Protein AF-0000000067836093 (afdb_homodimer)

Secondary structure (DSSP, 8-state):
-HHHHHHHHHHHHHHHHHHHHHHHHHHHT-S---TTSPPPHHHHHHHHHHHHHHHHHHTTT--PPTTTT-HHHHHHHHHHHHHHTHHHH-BTTBPPPHHHHT-SSPPPPHHHHHHHS-HHHHHHHHHH-BTTTTB---GGG-HHHHHHHHHHHHHGGG--HHHHHHHHHHHHHHHHHHHTTSS-----------------------------/-HHHHHHHHHHHHHHHHHHHHHHHHHHHT-S---TTSPPPHHHHHHHHHHHHHHHHHHTTT--PPTTTT-HHHHHHHHHHHHHHTHHHH-BTTBPPPHHHHT-SSPPPPHHHHHHHS-HHHHHHHHHH-BTTTTB---GGG-HHHHHHHHHHHHHGGG--HHHHHHHHHHHHHHHHHHHTTSS-----------------------------

Organism: Methylorubrum extorquens (strain ATCC 14718 / DSM 1338 / JCM 2805 / NCIMB 9133 / AM1) (NCBI:txid272630)

Nearest PDB structures (foldseek):
  6lod-assembly1_E  TM=8.238E-01  e=4.255E-03  Roseiflexus castenholzii DSM 13941
  6loe-assembly1_E  TM=8.084E-01  e=1.005E-02  Roseiflexus castenholzii DSM 13941
  7o9u-assembly1_A  TM=5.663E-01  e=2.372E-02  Thioalkalivibrio paradoxus ARh 1
  5mxz-assembly1_A  TM=6.976E-01  e=1.253E-01  Candidatus Kuenenia stuttgartensis
  7e1x-assembly1_O  TM=5.885E-01  e=1.011E-01  Mycobacterium tuberculosis H37Rv

Foldseek 3Di:
DVVVVVVVVVVVVVVVVVVVVVVVCVVVVVDDPAQVDDDDPVVVVVVVVVQLVVLCVVLPPQDQDPCLLPPVLQLQLLVVCVVQPCCQQNAAVGDHHPVLVRGVVRHYNLLVVLVSDDLSSQLSCQQPPDPPRPGDHPVVVDSSSSSNNSSNSNCRNVDHSVNSVVSPVVSVVVVVVVVVPPPDPPPPVPPPDDPDPDDPDDDDDDDDDDDD/DVVVVVVVVVVVVVVVVVVVVVVVCVVVVVDDPAQVDDDDPVVVVVVVVVQLVVLCVVLPPQDQDPCLLPPVLQLQLLVVCVVQPCCQQNAAVGDHHPVLVRGVVRHYNLLVVLVSDDLSSQLSCQQPPDPPRPGDHPVVVDSSSSSNNSSNSNCRNVDHSVNSVVSPVVSVVVVVVVVVVPPPPPPPVPDPDDPDPDDDDDDDDDDDDDDD

Radius of gyration: 34.25 Å; Cα contacts (8 Å, |Δi|>4): 504; chains: 2; bounding box: 60×106×167 Å

InterPro domains:
  IPR009056 Cytochrome c-like domain [PF13442] (80-151)
  IPR036909 Cytochrome c-like domain superfamily [G3DSA:1.10.760.10] (48-162)
  IPR036909 Cytochrome c-like domain superfamily [SSF46626] (16-172)

pLDDT: mean 82.72, std 25.85, range [17.44, 98.81]

Solvent-accessible surface area (backbone atoms only — not comparable to full-atom values): 23303 Å² total; per-residue (Å²): 110,66,64,60,50,50,47,49,49,45,52,52,50,52,50,53,50,50,51,52,50,49,51,49,41,33,68,60,15,68,61,74,51,32,21,76,52,76,71,54,69,69,56,48,51,51,54,50,48,29,48,52,28,11,45,53,51,72,20,59,88,48,64,79,58,89,70,39,66,37,71,83,40,40,30,58,21,42,41,49,37,60,75,73,40,22,56,45,37,21,53,74,91,37,74,49,36,71,58,28,71,20,21,19,54,52,59,58,56,51,60,61,45,48,77,73,42,53,67,22,37,46,35,43,40,44,40,27,12,30,43,38,39,45,41,31,22,46,52,89,67,36,68,70,51,45,40,12,34,39,38,46,49,67,42,47,70,77,47,48,48,66,60,50,50,53,36,36,52,50,19,53,57,57,55,56,53,62,69,63,65,60,65,79,70,71,79,73,76,73,80,79,74,81,76,78,82,82,78,81,76,86,82,80,80,90,78,89,80,80,84,133,109,67,65,60,50,49,48,50,50,47,52,52,50,51,50,51,50,49,51,52,51,50,50,48,42,33,68,60,15,68,59,74,50,30,22,76,53,76,70,54,69,70,54,47,51,50,53,51,49,29,48,53,28,11,43,52,53,74,20,59,88,48,65,79,58,90,69,38,67,36,74,84,42,39,29,60,21,40,40,50,38,61,76,72,41,22,55,46,35,22,52,74,90,38,74,48,37,71,55,27,70,19,20,20,55,53,59,56,55,52,60,60,44,50,77,75,41,54,68,21,36,47,36,41,39,44,39,28,11,30,44,39,40,43,40,32,22,44,51,88,66,37,68,70,51,44,41,14,34,40,40,44,47,67,42,47,71,78,48,48,46,66,59,51,50,53,36,36,51,51,19,52,56,56,54,56,54,60,66,62,64,59,68,79,68,73,81,73,77,75,82,80,75,80,80,82,83,73,87,73,85,79,83,88,77,88,84,86,81,81,80,131

Sequence (424 aa):
MRTAKIVLITLLSTGILAALAAAAVIYAGVFNVAATEPHWGLTSWVLETARVRSIRAHAAGLVPPSGYDDQAKLVPAVGHFAEHCATCHGGPGTKRSVLAEGMYPEPPDLKAATGRYSPGELFWILKNGIKMSGMPSMASDGDEMLWATVALLRKLPNMSEDDYNDLWMQAQAAGDHVGMNHSTAGTDGAKQADQPSAASRPDGGARHKHSHMRTAKIVLITLLSTGILAALAAAAVIYAGVFNVAATEPHWGLTSWVLETARVRSIRAHAAGLVPPSGYDDQAKLVPAVGHFAEHCATCHGGPGTKRSVLAEGMYPEPPDLKAATGRYSPGELFWILKNGIKMSGMPSMASDGDEMLWATVALLRKLPNMSEDDYNDLWMQAQAAGDHVGMNHSTAGTDGAKQADQPSAASRPDGGARHKHSH

Structure (mmCIF, N/CA/C/O backbone):
data_AF-0000000067836093-model_v1
#
loop_
_entity.id
_entity.type
_entity.pdbx_description
1 polymer 'Cytochrome c domain-containing protein'
#
loop_
_atom_site.group_PDB
_atom_site.id
_atom_site.type_symbol
_atom_site.label_atom_id
_atom_site.label_alt_id
_atom_site.label_comp_id
_atom_site.label_asym_id
_atom_site.label_entity_id
_atom_site.label_seq_id
_atom_site.pdbx_PDB_ins_code
_atom_site.Cartn_x
_atom_site.Cartn_y
_atom_site.Cartn_z
_atom_site.occupancy
_atom_site.B_iso_or_equiv
_atom_site.auth_seq_id
_atom_site.auth_comp_id
_atom_site.auth_asym_id
_atom_site.auth_atom_id
_atom_site.pdbx_PDB_model_num
ATOM 1 N N . MET A 1 1 ? -1.783 -50.094 -13.742 1 87.94 1 MET A N 1
ATOM 2 C CA . MET A 1 1 ? -0.6 -49.969 -12.891 1 87.94 1 MET A CA 1
ATOM 3 C C . MET A 1 1 ? 0.438 -49.062 -13.531 1 87.94 1 MET A C 1
ATOM 5 O O . MET A 1 1 ? 0.847 -48.062 -12.938 1 87.94 1 MET A O 1
ATOM 9 N N . ARG A 1 2 ? 0.689 -49.25 -14.82 1 92.25 2 ARG A N 1
ATOM 10 C CA . ARG A 1 2 ? 1.694 -48.438 -15.508 1 92.25 2 ARG A CA 1
ATOM 11 C C . ARG A 1 2 ? 1.216 -47 -15.703 1 92.25 2 ARG A C 1
ATOM 13 O O . ARG A 1 2 ? 1.975 -46.062 -15.484 1 92.25 2 ARG A O 1
ATOM 20 N N . THR A 1 3 ? -0.029 -46.938 -16.078 1 93.25 3 THR A N 1
ATOM 21 C CA . THR A 1 3 ? -0.596 -45.625 -16.297 1 93.25 3 THR A CA 1
ATOM 22 C C . THR A 1 3 ? -0.575 -44.812 -15.008 1 93.25 3 THR A C 1
ATOM 24 O O . THR A 1 3 ? -0.168 -43.656 -15.008 1 93.25 3 THR A O 1
ATOM 27 N N . ALA A 1 4 ? -0.973 -45.344 -13.891 1 95.5 4 ALA A N 1
ATOM 28 C CA . ALA A 1 4 ? -1.001 -44.656 -12.594 1 95.5 4 ALA A CA 1
ATOM 29 C C . ALA A 1 4 ? 0.397 -44.188 -12.188 1 95.5 4 ALA A C 1
ATOM 31 O O . ALA A 1 4 ? 0.564 -43.094 -11.641 1 95.5 4 ALA A O 1
ATOM 32 N N . LYS A 1 5 ? 1.336 -45.031 -12.422 1 96.31 5 LYS A N 1
ATOM 33 C CA . LYS A 1 5 ? 2.713 -44.688 -12.094 1 96.31 5 LYS A CA 1
ATOM 34 C C . LYS A 1 5 ? 3.197 -43.531 -12.938 1 96.31 5 LYS A C 1
ATOM 36 O O . LYS A 1 5 ? 3.877 -42.625 -12.43 1 96.31 5 LYS A O 1
ATOM 41 N N . ILE A 1 6 ? 2.875 -43.594 -14.219 1 95.81 6 ILE A N 1
ATOM 42 C CA . ILE A 1 6 ? 3.283 -42.5 -15.117 1 95.81 6 ILE A CA 1
ATOM 43 C C . ILE A 1 6 ? 2.621 -41.219 -14.688 1 95.81 6 ILE A C 1
ATOM 45 O O . ILE A 1 6 ? 3.266 -40.156 -14.664 1 95.81 6 ILE A O 1
ATOM 49 N N . VAL A 1 7 ? 1.357 -41.25 -14.391 1 95.88 7 VAL A N 1
ATOM 50 C CA . VAL A 1 7 ? 0.616 -40.094 -13.93 1 95.88 7 VAL A CA 1
ATOM 51 C C . VAL A 1 7 ? 1.256 -39.531 -12.656 1 95.88 7 VAL A C 1
ATOM 53 O O . VAL A 1 7 ? 1.524 -38.344 -12.555 1 95.88 7 VAL A O 1
ATOM 56 N N . LEU A 1 8 ? 1.541 -40.375 -11.742 1 96.56 8 LEU A N 1
ATOM 57 C CA . LEU A 1 8 ? 2.107 -39.969 -10.469 1 96.56 8 LEU A CA 1
ATOM 58 C C . LEU A 1 8 ? 3.492 -39.344 -10.656 1 96.56 8 LEU A C 1
ATOM 60 O O . LEU A 1 8 ? 3.803 -38.312 -10.078 1 96.56 8 LEU A O 1
ATOM 64 N N . ILE A 1 9 ? 4.273 -39.969 -11.453 1 95.94 9 ILE A N 1
ATOM 65 C CA . ILE A 1 9 ? 5.625 -39.5 -11.703 1 95.94 9 ILE A CA 1
ATOM 66 C C . ILE A 1 9 ? 5.555 -38.156 -12.445 1 95.94 9 ILE A C 1
ATOM 68 O O . ILE A 1 9 ? 6.336 -37.25 -12.164 1 95.94 9 ILE A O 1
ATOM 72 N N . THR A 1 10 ? 4.691 -38.031 -13.367 1 95.56 10 THR A N 1
ATOM 73 C CA . THR A 1 10 ? 4.527 -36.781 -14.109 1 95.56 10 THR A CA 1
ATOM 74 C C . THR A 1 10 ? 4.109 -35.656 -13.172 1 95.56 10 THR A C 1
ATOM 76 O O . THR A 1 10 ? 4.66 -34.562 -13.234 1 95.56 10 THR A O 1
ATOM 79 N N . LEU A 1 11 ? 3.168 -35.906 -12.289 1 96.19 11 LEU A N 1
ATOM 80 C CA . LEU A 1 11 ? 2.705 -34.906 -11.336 1 96.19 11 LEU A CA 1
ATOM 81 C C . LEU A 1 11 ? 3.822 -34.5 -10.375 1 96.19 11 LEU A C 1
ATOM 83 O O . LEU A 1 11 ? 4.051 -33.312 -10.141 1 96.19 11 LEU A O 1
ATOM 87 N N . LEU A 1 12 ? 4.555 -35.469 -9.875 1 96.69 12 LEU A N 1
ATOM 88 C CA . LEU A 1 12 ? 5.633 -35.188 -8.93 1 96.69 12 LEU A CA 1
ATOM 89 C C . LEU A 1 12 ? 6.77 -34.438 -9.609 1 96.69 12 LEU A C 1
ATOM 91 O O . LEU A 1 12 ? 7.289 -33.469 -9.055 1 96.69 12 LEU A O 1
ATOM 95 N N . SER A 1 13 ? 7.117 -34.844 -10.844 1 96.38 13 SER A N 1
ATOM 96 C CA . SER A 1 13 ? 8.203 -34.188 -11.562 1 96.38 13 SER A CA 1
ATOM 97 C C . SER A 1 13 ? 7.82 -32.781 -11.953 1 96.38 13 SER A C 1
ATOM 99 O O . SER A 1 13 ? 8.641 -31.859 -11.852 1 96.38 13 SER A O 1
ATOM 101 N N . THR A 1 14 ? 6.672 -32.594 -12.414 1 94.81 14 THR A N 1
ATOM 102 C CA . THR A 1 14 ? 6.215 -31.25 -12.781 1 94.81 14 THR A CA 1
ATOM 103 C C . THR A 1 14 ? 6.148 -30.344 -11.555 1 94.81 14 THR A C 1
ATOM 105 O O . THR A 1 14 ? 6.527 -29.172 -11.617 1 94.81 14 THR A O 1
ATOM 108 N N . GLY A 1 15 ? 5.695 -30.922 -10.461 1 95.38 15 GLY A N 1
ATOM 109 C CA . GLY A 1 15 ? 5.668 -30.156 -9.227 1 95.38 15 GLY A CA 1
ATOM 110 C C . GLY A 1 15 ? 7.043 -29.719 -8.766 1 95.38 15 GLY A C 1
ATOM 111 O O . GLY A 1 15 ? 7.238 -28.562 -8.398 1 95.38 15 GLY A O 1
ATOM 112 N N . ILE A 1 16 ? 7.969 -30.578 -8.82 1 96.69 16 ILE A N 1
ATOM 113 C CA . ILE A 1 16 ? 9.336 -30.297 -8.398 1 96.69 16 ILE A CA 1
ATOM 114 C C . ILE A 1 16 ? 9.969 -29.281 -9.344 1 96.69 16 ILE A C 1
ATOM 116 O O . ILE A 1 16 ? 10.617 -28.328 -8.898 1 96.69 16 ILE A O 1
ATOM 120 N N . LEU A 1 17 ? 9.773 -29.438 -10.633 1 96.06 17 LEU A N 1
ATOM 121 C CA . LEU A 1 17 ? 10.32 -28.516 -11.617 1 96.06 17 LEU A CA 1
ATOM 122 C C . LEU A 1 17 ? 9.727 -27.125 -11.445 1 96.06 17 LEU A C 1
ATOM 124 O O . LEU A 1 17 ? 10.445 -26.125 -11.555 1 96.06 17 LEU A O 1
ATOM 128 N N . ALA A 1 18 ? 8.492 -27.109 -11.188 1 94.38 18 ALA A N 1
ATOM 129 C CA . ALA A 1 18 ? 7.832 -25.812 -10.961 1 94.38 18 ALA A CA 1
ATOM 130 C C . ALA A 1 18 ? 8.383 -25.125 -9.719 1 94.38 18 ALA A C 1
ATOM 132 O O . ALA A 1 18 ? 8.625 -23.922 -9.727 1 94.38 18 ALA A O 1
ATOM 133 N N . ALA A 1 19 ? 8.57 -25.828 -8.703 1 95.69 19 ALA A N 1
ATOM 134 C CA . ALA A 1 19 ? 9.102 -25.281 -7.461 1 95.69 19 ALA A CA 1
ATOM 135 C C . ALA A 1 19 ? 10.523 -24.75 -7.66 1 95.69 19 ALA A C 1
ATOM 137 O O . ALA A 1 19 ? 10.859 -23.672 -7.184 1 95.69 19 ALA A O 1
ATOM 138 N N . LEU A 1 20 ? 11.289 -25.484 -8.344 1 96.88 20 LEU A N 1
ATOM 139 C CA . LEU A 1 20 ? 12.656 -25.078 -8.625 1 96.88 20 LEU A CA 1
ATOM 140 C C . LEU A 1 20 ? 12.688 -23.844 -9.516 1 96.88 20 LEU A C 1
ATOM 142 O O . LEU A 1 20 ? 13.5 -22.938 -9.297 1 96.88 20 LEU A O 1
ATOM 146 N N . ALA A 1 21 ? 11.891 -23.859 -10.477 1 95.81 21 ALA A N 1
ATOM 147 C CA . ALA A 1 21 ? 11.805 -22.703 -11.367 1 95.81 21 ALA A CA 1
ATOM 148 C C . ALA A 1 21 ? 11.367 -21.453 -10.602 1 95.81 21 ALA A C 1
ATOM 150 O O . ALA A 1 21 ? 11.938 -20.375 -10.773 1 95.81 21 ALA A O 1
ATOM 151 N N . ALA A 1 22 ? 10.406 -21.609 -9.742 1 94.75 22 ALA A N 1
ATOM 152 C CA . ALA A 1 22 ? 9.938 -20.5 -8.922 1 94.75 22 ALA A CA 1
ATOM 153 C C . ALA A 1 22 ? 11.055 -19.984 -8.016 1 94.75 22 ALA A C 1
ATOM 155 O O . ALA A 1 22 ? 11.266 -18.766 -7.914 1 94.75 22 ALA A O 1
ATOM 156 N N . ALA A 1 23 ? 11.688 -20.828 -7.43 1 95.81 23 ALA A N 1
ATOM 157 C CA . ALA A 1 23 ? 12.805 -20.453 -6.559 1 95.81 23 ALA A CA 1
ATOM 158 C C . ALA A 1 23 ? 13.883 -19.703 -7.34 1 95.81 23 ALA A C 1
ATOM 160 O O . ALA A 1 23 ? 14.422 -18.703 -6.859 1 95.81 23 ALA A O 1
ATOM 161 N N . ALA A 1 24 ? 14.102 -20.156 -8.539 1 96 24 ALA A N 1
ATOM 162 C CA . ALA A 1 24 ? 15.109 -19.531 -9.375 1 96 24 ALA A CA 1
ATOM 163 C C . ALA A 1 24 ? 14.688 -18.109 -9.766 1 96 24 ALA A C 1
ATOM 165 O O . ALA A 1 24 ? 15.5 -17.188 -9.711 1 96 24 ALA A O 1
ATOM 166 N N . VAL A 1 25 ? 13.5 -17.953 -10.086 1 94.19 25 VAL A N 1
ATOM 167 C CA . VAL A 1 25 ? 12.977 -16.656 -10.477 1 94.19 25 VAL A CA 1
ATOM 168 C C . VAL A 1 25 ? 13.023 -15.695 -9.289 1 94.19 25 VAL A C 1
ATOM 170 O O . VAL A 1 25 ? 13.438 -14.547 -9.43 1 94.19 25 VAL A O 1
ATOM 173 N N . ILE A 1 26 ? 12.656 -16.172 -8.117 1 93.81 26 ILE A N 1
ATOM 174 C CA . ILE A 1 26 ? 12.641 -15.375 -6.895 1 93.81 26 ILE A CA 1
ATOM 175 C C . ILE A 1 26 ? 14.062 -14.984 -6.516 1 93.81 26 ILE A C 1
ATOM 177 O O . ILE A 1 26 ? 14.352 -13.797 -6.305 1 93.81 26 ILE A O 1
ATOM 181 N N . TYR A 1 27 ? 14.977 -15.875 -6.574 1 94.31 27 TYR A N 1
ATOM 182 C CA . TYR A 1 27 ? 16.328 -15.617 -6.109 1 94.31 27 TYR A CA 1
ATOM 183 C C . TYR A 1 27 ? 17.109 -14.789 -7.125 1 94.31 27 TYR A C 1
ATOM 185 O O . TYR A 1 27 ? 17.984 -14.008 -6.758 1 94.31 27 TYR A O 1
ATOM 193 N N . ALA A 1 28 ? 16.703 -14.922 -8.375 1 94.31 28 ALA A N 1
ATOM 194 C CA . ALA A 1 28 ? 17.375 -14.141 -9.406 1 94.31 28 ALA A CA 1
ATOM 195 C C . ALA A 1 28 ? 16.828 -12.719 -9.453 1 94.31 28 ALA A C 1
ATOM 197 O O . ALA A 1 28 ? 17.406 -11.836 -10.086 1 94.31 28 ALA A O 1
ATOM 198 N N . GLY A 1 29 ? 15.711 -12.43 -8.758 1 92.94 29 GLY A N 1
ATOM 199 C CA . GLY A 1 29 ? 15.117 -11.102 -8.719 1 92.94 29 GLY A CA 1
ATOM 200 C C . GLY A 1 29 ? 14.539 -10.672 -10.047 1 92.94 29 GLY A C 1
ATOM 201 O O . GLY A 1 29 ? 14.594 -9.492 -10.398 1 92.94 29 GLY A O 1
ATOM 202 N N . VAL A 1 30 ? 13.969 -11.625 -10.781 1 91.06 30 VAL A N 1
ATOM 203 C CA . VAL A 1 30 ? 13.508 -11.375 -12.141 1 91.06 30 VAL A CA 1
ATOM 204 C C . VAL A 1 30 ? 12.25 -10.508 -12.109 1 91.06 30 VAL A C 1
ATOM 206 O O . VAL A 1 30 ? 12.094 -9.602 -12.938 1 91.06 30 VAL A O 1
ATOM 209 N N . PHE A 1 31 ? 11.461 -10.742 -11.117 1 92.25 31 PHE A N 1
ATOM 210 C CA . PHE A 1 31 ? 10.227 -9.969 -11.016 1 92.25 31 PHE A CA 1
ATOM 211 C C . PHE A 1 31 ? 10.508 -8.562 -10.516 1 92.25 31 PHE A C 1
ATOM 213 O O . PHE A 1 31 ? 11.109 -8.383 -9.453 1 92.25 31 PHE A O 1
ATOM 220 N N . ASN A 1 32 ? 10.07 -7.547 -11.273 1 96.5 32 ASN A N 1
ATOM 221 C CA . ASN A 1 32 ? 10.273 -6.156 -10.883 1 96.5 32 ASN A CA 1
ATOM 222 C C . ASN A 1 32 ? 9.188 -5.68 -9.922 1 96.5 32 ASN A C 1
ATOM 224 O O . ASN A 1 32 ? 8.031 -5.543 -10.312 1 96.5 32 ASN A O 1
ATOM 228 N N . VAL A 1 33 ? 9.609 -5.324 -8.742 1 97.25 33 VAL A N 1
ATOM 229 C CA . VAL A 1 33 ? 8.648 -4.992 -7.695 1 97.25 33 VAL A CA 1
ATOM 230 C C . VAL A 1 33 ? 8.438 -3.48 -7.645 1 97.25 33 VAL A C 1
ATOM 232 O O . VAL A 1 33 ? 7.809 -2.965 -6.723 1 97.25 33 VAL A O 1
ATOM 235 N N . ALA A 1 34 ? 8.852 -2.754 -8.617 1 98.5 34 ALA A N 1
ATOM 236 C CA . ALA A 1 34 ? 8.734 -1.298 -8.648 1 98.5 34 ALA A CA 1
ATOM 237 C C . ALA A 1 34 ? 7.27 -0.87 -8.758 1 98.5 34 ALA A C 1
ATOM 239 O O . ALA A 1 34 ? 6.52 -1.419 -9.57 1 98.5 34 ALA A O 1
ATOM 240 N N . ALA A 1 35 ? 6.926 0.117 -7.973 1 98.31 35 ALA A N 1
ATOM 241 C CA . ALA A 1 35 ? 5.594 0.704 -8.094 1 98.31 35 ALA A CA 1
ATOM 242 C C . ALA A 1 35 ? 5.422 1.387 -9.453 1 98.31 35 ALA A C 1
ATOM 244 O O . ALA A 1 35 ? 4.297 1.593 -9.906 1 98.31 35 ALA A O 1
ATOM 245 N N . THR A 1 36 ? 6.477 1.71 -10.117 1 97.38 36 THR A N 1
ATOM 246 C CA . THR A 1 36 ? 6.449 2.428 -11.391 1 97.38 36 THR A CA 1
ATOM 247 C C . THR A 1 36 ? 6.227 1.464 -12.547 1 97.38 36 THR A C 1
ATOM 249 O O . THR A 1 36 ? 6.059 1.891 -13.695 1 97.38 36 THR A O 1
ATOM 252 N N . GLU A 1 37 ? 6.25 0.18 -12.242 1 96.12 37 GLU A N 1
ATOM 253 C CA . GLU A 1 37 ? 6.047 -0.831 -13.273 1 96.12 37 GLU A CA 1
ATOM 254 C C . GLU A 1 37 ? 4.699 -1.525 -13.109 1 96.12 37 GLU A C 1
ATOM 256 O O . GLU A 1 37 ? 4.562 -2.447 -12.297 1 96.12 37 GLU A O 1
ATOM 261 N N . PRO A 1 38 ? 3.77 -1.214 -13.906 1 94.62 38 PRO A N 1
ATOM 262 C CA . PRO A 1 38 ? 2.434 -1.794 -13.766 1 94.62 38 PRO A CA 1
ATOM 263 C C . PRO A 1 38 ? 2.406 -3.295 -14.047 1 94.62 38 PRO A C 1
ATOM 265 O O . PRO A 1 38 ? 3.289 -3.811 -14.742 1 94.62 38 PRO A O 1
ATOM 268 N N . HIS A 1 39 ? 1.364 -3.895 -13.539 1 95.31 39 HIS A N 1
ATOM 269 C CA . HIS A 1 39 ? 1.114 -5.305 -13.82 1 95.31 39 HIS A CA 1
ATOM 270 C C . HIS A 1 39 ? 0.671 -5.512 -15.266 1 95.31 39 HIS A C 1
ATOM 272 O O . HIS A 1 39 ? 0.236 -4.566 -15.922 1 95.31 39 HIS A O 1
ATOM 278 N N . TRP A 1 40 ? 0.805 -6.707 -15.656 1 94.25 40 TRP A N 1
ATOM 279 C CA . TRP A 1 40 ? 0.137 -7.086 -16.906 1 94.25 40 TRP A CA 1
ATOM 280 C C . TRP A 1 40 ? -1.378 -6.98 -16.75 1 94.25 40 TRP A C 1
ATOM 282 O O . TRP A 1 40 ? -1.906 -7.023 -15.641 1 94.25 40 TRP A O 1
ATOM 292 N N . GLY A 1 41 ? -2.059 -6.855 -17.859 1 96.12 41 GLY A N 1
ATOM 293 C CA . GLY A 1 41 ? -3.506 -6.719 -17.828 1 96.12 41 GLY A CA 1
ATOM 294 C C . GLY A 1 41 ? -4.207 -7.883 -17.156 1 96.12 41 GLY A C 1
ATOM 295 O O . GLY A 1 41 ? -5.094 -7.688 -16.328 1 96.12 41 GLY A O 1
ATOM 296 N N . LEU A 1 42 ? -3.857 -9.062 -17.516 1 94.69 42 LEU A N 1
ATOM 297 C CA . LEU A 1 42 ? -4.473 -10.25 -16.938 1 94.69 42 LEU A CA 1
ATOM 298 C C . LEU A 1 42 ? -4.242 -10.305 -15.43 1 94.69 42 LEU A C 1
ATOM 300 O O . LEU A 1 42 ? -5.148 -10.656 -14.672 1 94.69 42 LEU A O 1
ATOM 304 N N . THR A 1 43 ? -2.98 -9.945 -14.977 1 95.44 43 THR A N 1
ATOM 305 C CA . THR A 1 43 ? -2.68 -9.938 -13.547 1 95.44 43 THR A CA 1
ATOM 306 C C . THR A 1 43 ? -3.549 -8.922 -12.812 1 95.44 43 THR A C 1
ATOM 308 O O . THR A 1 43 ? -4.129 -9.234 -11.773 1 95.44 43 THR A O 1
ATOM 311 N N . SER A 1 44 ? -3.68 -7.781 -13.414 1 96.44 44 SER A N 1
ATOM 312 C CA . SER A 1 44 ? -4.504 -6.734 -12.812 1 96.44 44 SER A CA 1
ATOM 313 C C . SER A 1 44 ? -5.961 -7.176 -12.703 1 96.44 44 SER A C 1
ATOM 315 O O . SER A 1 44 ? -6.605 -6.949 -11.68 1 96.44 44 SER A O 1
ATOM 317 N N . TRP A 1 45 ? -6.473 -7.801 -13.766 1 96.06 45 TRP A N 1
ATOM 318 C CA . TRP A 1 45 ? -7.852 -8.273 -13.766 1 96.06 45 TRP A CA 1
ATOM 319 C C . TRP A 1 45 ? -8.062 -9.336 -12.688 1 96.06 45 TRP A C 1
ATOM 321 O O . TRP A 1 45 ? -9.047 -9.289 -11.945 1 96.06 45 TRP A O 1
ATOM 331 N N . VAL A 1 46 ? -7.133 -10.242 -12.57 1 96 46 VAL A N 1
ATOM 332 C CA . VAL A 1 46 ? -7.234 -11.32 -11.586 1 96 46 VAL A CA 1
ATOM 333 C C . VAL A 1 46 ? -7.211 -10.727 -10.172 1 96 46 VAL A C 1
ATOM 335 O O . VAL A 1 46 ? -8.047 -11.078 -9.336 1 96 46 VAL A O 1
ATOM 338 N N . LEU A 1 47 ? -6.262 -9.789 -9.883 1 95.88 47 LEU A N 1
ATOM 339 C CA . LEU A 1 47 ? -6.129 -9.188 -8.562 1 95.88 47 LEU A CA 1
ATOM 340 C C . LEU A 1 47 ? -7.371 -8.375 -8.211 1 95.88 47 LEU A C 1
ATOM 342 O O . LEU A 1 47 ? -7.871 -8.445 -7.09 1 95.88 47 LEU A O 1
ATOM 346 N N . GLU A 1 48 ? -7.875 -7.688 -9.148 1 95.44 48 GLU A N 1
ATOM 347 C CA . GLU A 1 48 ? -9.07 -6.879 -8.922 1 95.44 48 GLU A CA 1
ATOM 348 C C . GLU A 1 48 ? -10.289 -7.758 -8.664 1 95.44 48 GLU A C 1
ATOM 350 O O . GLU A 1 48 ? -11.07 -7.484 -7.746 1 95.44 48 GLU A O 1
ATOM 355 N N . THR A 1 49 ? -10.461 -8.742 -9.5 1 96.88 49 THR A N 1
ATOM 356 C CA . THR A 1 49 ? -11.586 -9.656 -9.32 1 96.88 49 THR A CA 1
ATOM 357 C C . THR A 1 49 ? -11.508 -10.352 -7.965 1 96.88 49 THR A C 1
ATOM 359 O O . THR A 1 49 ? -12.508 -10.43 -7.246 1 96.88 49 THR A O 1
ATOM 362 N N . ALA A 1 50 ? -10.344 -10.805 -7.629 1 97.06 50 ALA A N 1
ATOM 363 C CA . ALA A 1 50 ? -10.148 -11.461 -6.34 1 97.06 50 ALA A CA 1
ATOM 364 C C . ALA A 1 50 ? -10.484 -10.516 -5.188 1 97.06 50 ALA A C 1
ATOM 366 O O . ALA A 1 50 ? -11.141 -10.914 -4.223 1 97.06 50 ALA A O 1
ATOM 367 N N . ARG A 1 51 ? -10.062 -9.312 -5.254 1 97 51 ARG A N 1
ATOM 368 C CA . ARG A 1 51 ? -10.289 -8.312 -4.211 1 97 51 ARG A CA 1
ATOM 369 C C . ARG A 1 51 ? -11.781 -8.055 -4.027 1 97 51 ARG A C 1
ATOM 371 O O . ARG A 1 51 ? -12.297 -8.125 -2.912 1 97 51 ARG A O 1
ATOM 378 N N . VAL A 1 52 ? -12.453 -7.848 -5.141 1 96.62 52 VAL A N 1
ATOM 379 C CA . VAL A 1 52 ? -13.867 -7.496 -5.098 1 96.62 52 VAL A CA 1
ATOM 380 C C . VAL A 1 52 ? -14.68 -8.68 -4.574 1 96.62 52 VAL A C 1
ATOM 382 O O . VAL A 1 52 ? -15.547 -8.516 -3.713 1 96.62 52 VAL A O 1
ATOM 385 N N . ARG A 1 53 ? -14.344 -9.844 -5.102 1 97.75 53 ARG A N 1
ATOM 386 C CA . ARG A 1 53 ? -15.07 -11.031 -4.668 1 97.75 53 ARG A CA 1
ATOM 387 C C . ARG A 1 53 ? -14.82 -11.328 -3.193 1 97.75 53 ARG A C 1
ATOM 389 O O . ARG A 1 53 ? -15.734 -11.727 -2.471 1 97.75 53 ARG A O 1
ATOM 396 N N . SER A 1 54 ? -13.625 -11.125 -2.754 1 98.31 54 SER A N 1
ATOM 397 C CA . SER A 1 54 ? -13.297 -11.328 -1.346 1 98.31 54 SER A CA 1
ATOM 398 C C . SER A 1 54 ? -14.078 -10.367 -0.458 1 98.31 54 SER A C 1
ATOM 400 O O . SER A 1 54 ? -14.688 -10.781 0.53 1 98.31 54 SER A O 1
ATOM 402 N N . ILE A 1 55 ? -14.062 -9.102 -0.788 1 98.06 55 ILE A N 1
ATOM 403 C CA . ILE A 1 55 ? -14.773 -8.086 -0.027 1 98.06 55 ILE A CA 1
ATOM 404 C C . ILE A 1 55 ? -16.266 -8.43 0.046 1 98.06 55 ILE A C 1
ATOM 406 O O . ILE A 1 55 ? -16.859 -8.391 1.121 1 98.06 55 ILE A O 1
ATOM 410 N N . ARG A 1 56 ? -16.812 -8.828 -1.086 1 97.56 56 ARG A N 1
ATOM 411 C CA . ARG A 1 56 ? -18.234 -9.188 -1.132 1 97.56 56 ARG A CA 1
ATOM 412 C C . ARG A 1 56 ? -18.531 -10.367 -0.211 1 97.56 56 ARG A C 1
ATOM 414 O O . ARG A 1 56 ? -19.5 -10.336 0.55 1 97.56 56 ARG A O 1
ATOM 421 N N . ALA A 1 57 ? -17.703 -11.32 -0.284 1 97.88 57 ALA A N 1
ATOM 422 C CA . ALA A 1 57 ? -17.922 -12.531 0.507 1 97.88 57 ALA A CA 1
ATOM 423 C C . ALA A 1 57 ? -17.797 -12.234 2 1 97.88 57 ALA A C 1
ATOM 425 O O . ALA A 1 57 ? -18.625 -12.688 2.799 1 97.88 57 ALA A O 1
ATOM 426 N N . HIS A 1 58 ? -16.859 -11.445 2.385 1 98.06 58 HIS A N 1
ATOM 427 C CA . HIS A 1 58 ? -16.562 -11.242 3.797 1 98.06 58 HIS A CA 1
ATOM 428 C C . HIS A 1 58 ? -17.422 -10.125 4.391 1 98.06 58 HIS A C 1
ATOM 430 O O . HIS A 1 58 ? -17.531 -10.016 5.613 1 98.06 58 HIS A O 1
ATOM 436 N N . ALA A 1 59 ? -17.969 -9.312 3.543 1 98.19 59 ALA A N 1
ATOM 437 C CA . ALA A 1 59 ? -18.859 -8.25 3.994 1 98.19 59 ALA A CA 1
ATOM 438 C C . ALA A 1 59 ? -20.312 -8.719 3.996 1 98.19 59 ALA A C 1
ATOM 440 O O . ALA A 1 59 ? -21.219 -7.957 4.355 1 98.19 59 ALA A O 1
ATOM 441 N N . ALA A 1 60 ? -20.453 -9.938 3.633 1 96.62 60 ALA A N 1
ATOM 442 C CA . ALA A 1 60 ? -21.812 -10.445 3.545 1 96.62 60 ALA A CA 1
ATOM 443 C C . ALA A 1 60 ? -22.531 -10.328 4.887 1 96.62 60 ALA A C 1
ATOM 445 O O . ALA A 1 60 ? -21.984 -10.695 5.926 1 96.62 60 ALA A O 1
ATOM 446 N N . GLY A 1 61 ? -23.688 -9.75 4.898 1 96 61 GLY A N 1
ATOM 447 C CA . GLY A 1 61 ? -24.5 -9.648 6.098 1 96 61 GLY A CA 1
ATOM 448 C C . GLY A 1 61 ? -24.328 -8.328 6.824 1 96 61 GLY A C 1
ATOM 449 O O . GLY A 1 61 ? -25.078 -8.023 7.758 1 96 61 GLY A O 1
ATOM 450 N N . LEU A 1 62 ? -23.328 -7.547 6.477 1 97.69 62 LEU A N 1
ATOM 451 C CA . LEU A 1 62 ? -23.141 -6.242 7.094 1 97.69 62 LEU A CA 1
ATOM 452 C C . LEU A 1 62 ? -24.125 -5.227 6.531 1 97.69 62 LEU A C 1
ATOM 454 O O . LEU A 1 62 ? -24.125 -4.941 5.332 1 97.69 62 LEU A O 1
ATOM 458 N N . VAL A 1 63 ? -24.938 -4.766 7.398 1 96.81 63 VAL A N 1
ATOM 459 C CA . VAL A 1 63 ? -25.953 -3.773 7.031 1 96.81 63 VAL A CA 1
ATOM 460 C C . VAL A 1 63 ? -25.828 -2.559 7.949 1 96.81 63 VAL A C 1
ATOM 462 O O . VAL A 1 63 ? -25.578 -2.699 9.148 1 96.81 63 VAL A O 1
ATOM 465 N N . PRO A 1 64 ? -26.016 -1.429 7.363 1 97.38 64 PRO A N 1
ATOM 466 C CA . PRO A 1 64 ? -25.922 -0.236 8.211 1 97.38 64 PRO A CA 1
ATOM 467 C C . PRO A 1 64 ? -26.922 -0.26 9.359 1 97.38 64 PRO A C 1
ATOM 469 O O . PRO A 1 64 ? -28.078 -0.655 9.18 1 97.38 64 PRO A O 1
ATOM 472 N N . PRO A 1 65 ? -26.484 0.128 10.461 1 97.38 65 PRO A N 1
ATOM 473 C CA . PRO A 1 65 ? -27.438 0.289 11.562 1 97.38 65 PRO A CA 1
ATOM 474 C C . PRO A 1 65 ? -28.391 1.468 11.344 1 97.38 65 PRO A C 1
ATOM 476 O O . PRO A 1 65 ? -28.094 2.365 10.555 1 97.38 65 PRO A O 1
ATOM 479 N N . SER A 1 66 ? -29.438 1.415 12.102 1 96.12 66 SER A N 1
ATOM 480 C CA . SER A 1 66 ? -30.391 2.514 12 1 96.12 66 SER A CA 1
ATOM 481 C C . SER A 1 66 ? -29.766 3.834 12.438 1 96.12 66 SER A C 1
ATOM 483 O O . SER A 1 66 ? -29.031 3.883 13.422 1 96.12 66 SER A O 1
ATOM 485 N N . GLY A 1 67 ? -29.938 4.863 11.617 1 96 67 GLY A N 1
ATOM 486 C CA . GLY A 1 67 ? -29.5 6.207 11.969 1 96 67 GLY A CA 1
ATOM 487 C C . GLY A 1 67 ? -28.031 6.449 11.695 1 96 67 GLY A C 1
ATOM 488 O O . GLY A 1 67 ? -27.453 7.434 12.164 1 96 67 GLY A O 1
ATOM 489 N N . TYR A 1 68 ? -27.391 5.523 10.961 1 95.12 68 TYR A N 1
ATOM 490 C CA . TYR A 1 68 ? -25.953 5.676 10.711 1 95.12 68 TYR A CA 1
ATOM 491 C C . TYR A 1 68 ? -25.688 6.914 9.867 1 95.12 68 TYR A C 1
ATOM 493 O O . TYR A 1 68 ? -24.562 7.426 9.859 1 95.12 68 TYR A O 1
ATOM 501 N N . ASP A 1 69 ? -26.75 7.461 9.18 1 93.38 69 ASP A N 1
ATOM 502 C CA . ASP A 1 69 ? -26.594 8.602 8.289 1 93.38 69 ASP A CA 1
ATOM 503 C C . ASP A 1 69 ? -27.234 9.852 8.867 1 93.38 69 ASP A C 1
ATOM 505 O O . ASP A 1 69 ? -27.5 10.812 8.141 1 93.38 69 ASP A O 1
ATOM 509 N N . ASP A 1 70 ? -27.5 9.805 10.188 1 94.31 70 ASP A N 1
ATOM 510 C CA . ASP A 1 70 ? -28.031 11 10.836 1 94.31 70 ASP A CA 1
ATOM 511 C C . ASP A 1 70 ? -27.109 12.203 10.609 1 94.31 70 ASP A C 1
ATOM 513 O O . ASP A 1 70 ? -25.891 12.07 10.656 1 94.31 70 ASP A O 1
ATOM 517 N N . GLN A 1 71 ? -27.75 13.367 10.43 1 89.75 71 GLN A N 1
ATOM 518 C CA . GLN A 1 71 ? -27.016 14.586 10.117 1 89.75 71 GLN A CA 1
ATOM 519 C C . GLN A 1 71 ? -26 14.914 11.211 1 89.75 71 GLN A C 1
ATOM 521 O O . GLN A 1 71 ? -24.906 15.398 10.922 1 89.75 71 GLN A O 1
ATOM 526 N N . ALA A 1 72 ? -26.375 14.625 12.383 1 90.88 72 ALA A N 1
ATOM 527 C CA . ALA A 1 72 ? -25.5 14.93 13.516 1 90.88 72 ALA A CA 1
ATOM 528 C C . ALA A 1 72 ? -24.203 14.133 13.453 1 90.88 72 ALA A C 1
ATOM 530 O O . ALA A 1 72 ? -23.188 14.523 14.031 1 90.88 72 ALA A O 1
ATOM 531 N N . LYS A 1 73 ? -24.219 13.023 12.734 1 93.94 73 LYS A N 1
ATOM 532 C CA . LYS A 1 73 ? -23.047 12.141 12.664 1 93.94 73 LYS A CA 1
ATOM 533 C C . LYS A 1 73 ? -22.156 12.508 11.492 1 93.94 73 LYS A C 1
ATOM 535 O O . LYS A 1 73 ? -21.031 12.016 11.383 1 93.94 73 LYS A O 1
ATOM 540 N N . LEU A 1 74 ? -22.578 13.383 10.672 1 93.5 74 LEU A N 1
ATOM 541 C CA . LEU A 1 74 ? -21.844 13.734 9.461 1 93.5 74 LEU A CA 1
ATOM 542 C C . LEU A 1 74 ? -20.672 14.656 9.781 1 93.5 74 LEU A C 1
ATOM 544 O O . LEU A 1 74 ? -19.609 14.555 9.156 1 93.5 74 LEU A O 1
ATOM 548 N N . VAL A 1 75 ? -20.859 15.516 10.781 1 94.12 75 VAL A N 1
ATOM 549 C CA . VAL A 1 75 ? -19.844 16.5 11.094 1 94.12 75 VAL A CA 1
ATOM 550 C C . VAL A 1 75 ? -18.578 15.797 11.586 1 94.12 75 VAL A C 1
ATOM 552 O O . VAL A 1 75 ? -17.5 15.984 11.016 1 94.12 75 VAL A O 1
ATOM 555 N N . PRO A 1 76 ? -18.703 14.891 12.555 1 95.31 76 PRO A N 1
ATOM 556 C CA . PRO A 1 76 ? -17.469 14.195 12.93 1 95.31 76 PRO A CA 1
ATOM 557 C C . PRO A 1 76 ? -16.922 13.305 11.812 1 95.31 76 PRO A C 1
ATOM 559 O O . PRO A 1 76 ? -15.711 13.125 11.703 1 95.31 76 PRO A O 1
ATOM 562 N N . ALA A 1 77 ? -17.734 12.805 10.969 1 97.06 77 ALA A N 1
ATOM 563 C CA . ALA A 1 77 ? -17.297 11.961 9.859 1 97.06 77 ALA A CA 1
ATOM 564 C C . ALA A 1 77 ? -16.453 12.766 8.875 1 97.06 77 ALA A C 1
ATOM 566 O O . ALA A 1 77 ? -15.484 12.242 8.312 1 97.06 77 ALA A O 1
ATOM 567 N N . VAL A 1 78 ? -16.812 13.984 8.664 1 95.81 78 VAL A N 1
ATOM 568 C CA . VAL A 1 78 ? -16.047 14.836 7.77 1 95.81 78 VAL A CA 1
ATOM 569 C C . VAL A 1 78 ? -14.656 15.086 8.359 1 95.81 78 VAL A C 1
ATOM 571 O O . VAL A 1 78 ? -13.656 15.07 7.637 1 95.81 78 VAL A O 1
ATOM 574 N N . GLY A 1 79 ? -14.617 15.359 9.617 1 94.62 79 GLY A N 1
ATOM 575 C CA . GLY A 1 79 ? -13.328 15.477 10.273 1 94.62 79 GLY A CA 1
ATOM 576 C C . GLY A 1 79 ? -12.477 14.234 10.141 1 94.62 79 GLY A C 1
ATOM 577 O O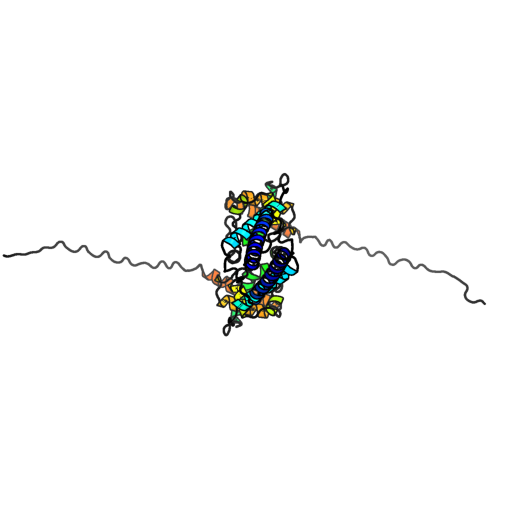 . GLY A 1 79 ? -11.281 14.328 9.836 1 94.62 79 GLY A O 1
ATOM 578 N N . HIS A 1 80 ? -13.102 13.086 10.359 1 95.94 80 HIS A N 1
ATOM 579 C CA . HIS A 1 80 ? -12.414 11.812 10.219 1 95.94 80 HIS A CA 1
ATOM 580 C C . HIS A 1 80 ? -11.898 11.617 8.797 1 95.94 80 HIS A C 1
ATOM 582 O O . HIS A 1 80 ? -10.758 11.203 8.594 1 95.94 80 HIS A O 1
ATOM 588 N N . PHE A 1 81 ? -12.742 11.953 7.836 1 96.25 81 PHE A N 1
ATOM 589 C CA . PHE A 1 81 ? -12.375 11.844 6.426 1 96.25 81 PHE A CA 1
ATOM 590 C C . PHE A 1 81 ? -11.18 12.727 6.105 1 96.25 81 PHE A C 1
ATOM 592 O O . PHE A 1 81 ? -10.242 12.289 5.441 1 96.25 81 PHE A O 1
ATOM 599 N N . ALA A 1 82 ? -11.156 13.883 6.512 1 93.31 82 ALA A N 1
ATOM 600 C CA . ALA A 1 82 ? -10.094 14.844 6.254 1 93.31 82 ALA A CA 1
ATOM 601 C C . ALA A 1 82 ? -8.766 14.359 6.832 1 93.31 82 ALA A C 1
ATOM 603 O O . ALA A 1 82 ? -7.715 14.523 6.211 1 93.31 82 ALA A O 1
ATOM 604 N N . GLU A 1 83 ? -8.867 13.695 7.93 1 91.31 83 GLU A N 1
ATOM 605 C CA . GLU A 1 83 ? -7.66 13.305 8.648 1 91.31 83 GLU A CA 1
ATOM 606 C C . GLU A 1 83 ? -7.137 11.961 8.156 1 91.31 83 GLU A C 1
ATOM 608 O O . GLU A 1 83 ? -5.926 11.727 8.141 1 91.31 83 GLU A O 1
ATOM 613 N N . HIS A 1 84 ? -8.078 11.109 7.66 1 94 84 HIS A N 1
ATOM 614 C CA . HIS A 1 84 ? -7.676 9.727 7.453 1 94 84 HIS A CA 1
ATOM 615 C C . HIS A 1 84 ? -7.773 9.336 5.98 1 94 84 HIS A C 1
ATOM 617 O O . HIS A 1 84 ? -7.195 8.336 5.559 1 94 84 HIS A O 1
ATOM 623 N N . CYS A 1 85 ? -8.492 10.031 5.195 1 95.5 85 CYS A N 1
ATOM 624 C CA . CYS A 1 85 ? -8.859 9.5 3.883 1 95.5 85 CYS A CA 1
ATOM 625 C C . CYS A 1 85 ? -8.352 10.414 2.77 1 95.5 85 CYS A C 1
ATOM 627 O O . CYS A 1 85 ? -7.801 9.93 1.775 1 95.5 85 CYS A O 1
ATOM 629 N N . ALA A 1 86 ? -8.375 11.75 3.014 1 93 86 ALA A N 1
ATOM 630 C CA . ALA A 1 86 ? -8.258 12.727 1.938 1 93 86 ALA A CA 1
ATOM 631 C C . ALA A 1 86 ? -6.836 12.781 1.396 1 93 86 ALA A C 1
ATOM 633 O O . ALA A 1 86 ? -6.625 13.039 0.21 1 93 86 ALA A O 1
ATOM 634 N N . THR A 1 87 ? -5.895 12.523 2.248 1 91.12 87 THR A N 1
ATOM 635 C CA . THR A 1 87 ? -4.5 12.578 1.817 1 91.12 87 THR A CA 1
ATOM 636 C C . THR A 1 87 ? -4.25 11.602 0.674 1 91.12 87 THR A C 1
ATOM 638 O O . THR A 1 87 ? -3.568 11.938 -0.298 1 91.12 87 THR A O 1
ATOM 641 N N . CYS A 1 88 ? -4.895 10.414 0.706 1 94.62 88 CYS A N 1
ATOM 642 C CA . CYS A 1 88 ? -4.656 9.375 -0.289 1 94.62 88 CYS A CA 1
ATOM 643 C C . CYS A 1 88 ? -5.727 9.406 -1.374 1 94.62 88 CYS A C 1
ATOM 645 O O . CYS A 1 88 ? -5.438 9.133 -2.541 1 94.62 88 CYS A O 1
ATOM 647 N N . HIS A 1 89 ? -6.945 9.742 -0.977 1 95.69 89 HIS A N 1
ATOM 648 C CA . HIS A 1 89 ? -8.055 9.586 -1.911 1 95.69 89 HIS A CA 1
ATOM 649 C C . HIS A 1 89 ? -8.5 10.938 -2.471 1 95.69 89 HIS A C 1
ATOM 651 O O . HIS A 1 89 ? -9.273 10.984 -3.432 1 95.69 89 HIS A O 1
ATOM 657 N N . GLY A 1 90 ? -8.023 11.938 -1.903 1 92.25 90 GLY A N 1
ATOM 658 C CA . GLY A 1 90 ? -8.586 13.234 -2.229 1 92.25 90 GLY A CA 1
ATOM 659 C C . GLY A 1 90 ? -10.008 13.422 -1.716 1 92.25 90 GLY A C 1
ATOM 660 O O . GLY A 1 90 ? -10.461 12.664 -0.851 1 92.25 90 GLY A O 1
ATOM 661 N N . GLY A 1 91 ? -10.633 14.547 -2.088 1 88.94 91 GLY A N 1
ATOM 662 C CA . GLY A 1 91 ? -12 14.906 -1.735 1 88.94 91 GLY A CA 1
ATOM 663 C C . GLY A 1 91 ? -12.477 16.172 -2.412 1 88.94 91 GLY A C 1
ATOM 664 O O . GLY A 1 91 ? -11.773 16.734 -3.258 1 88.94 91 GLY A O 1
ATOM 665 N N . PRO A 1 92 ? -13.68 16.516 -2.086 1 87.94 92 PRO A N 1
ATOM 666 C CA . PRO A 1 92 ? -14.164 17.766 -2.67 1 87.94 92 PRO A CA 1
ATOM 667 C C . PRO A 1 92 ? -13.25 18.953 -2.367 1 87.94 92 PRO A C 1
ATOM 669 O O . PRO A 1 92 ? -13.055 19.297 -1.201 1 87.94 92 PRO A O 1
ATOM 672 N N . GLY A 1 93 ? -12.648 19.484 -3.438 1 85.19 93 GLY A N 1
ATOM 673 C CA . GLY A 1 93 ? -11.789 20.641 -3.293 1 85.19 93 GLY A CA 1
ATOM 674 C C . GLY A 1 93 ? -10.398 20.312 -2.795 1 85.19 93 GLY A C 1
ATOM 675 O O . GLY A 1 93 ? -9.602 21.203 -2.514 1 85.19 93 GLY A O 1
ATOM 676 N N . THR A 1 94 ? -10.156 19.125 -2.555 1 86.12 94 THR A N 1
ATOM 677 C CA . THR A 1 94 ? -8.859 18.703 -2.045 1 86.12 94 THR A CA 1
ATOM 678 C C . THR A 1 94 ? -8.203 17.703 -2.998 1 86.12 94 THR A C 1
ATOM 680 O O . THR A 1 94 ? -8.758 16.641 -3.277 1 86.12 94 THR A O 1
ATOM 683 N N . LYS A 1 95 ? -7.051 18.094 -3.43 1 88.12 95 LYS A N 1
ATOM 684 C CA . LYS A 1 95 ? -6.281 17.203 -4.285 1 88.12 95 LYS A CA 1
ATOM 685 C C . LYS A 1 95 ? -5.574 16.125 -3.463 1 88.12 95 LYS A C 1
ATOM 687 O O . LYS A 1 95 ? -5.184 16.375 -2.32 1 88.12 95 LYS A O 1
ATOM 692 N N . ARG A 1 96 ? -5.414 15.016 -4.098 1 90 96 ARG A N 1
ATOM 693 C CA . ARG A 1 96 ? -4.645 13.961 -3.445 1 90 96 ARG A CA 1
ATOM 694 C C . ARG A 1 96 ? -3.176 14.352 -3.322 1 90 96 ARG A C 1
ATOM 696 O O . ARG A 1 96 ? -2.68 15.172 -4.098 1 90 96 ARG A O 1
ATOM 703 N N . SER A 1 97 ? -2.572 13.711 -2.414 1 89.69 97 SER A N 1
ATOM 704 C CA . SER A 1 97 ? -1.147 13.969 -2.221 1 89.69 97 SER A CA 1
ATOM 705 C C . SER A 1 97 ? -0.323 13.383 -3.367 1 89.69 97 SER A C 1
ATOM 707 O O . SER A 1 97 ? -0.738 12.422 -4.008 1 89.69 97 SER A O 1
ATOM 709 N N . VAL A 1 98 ? 0.834 14 -3.586 1 88.94 98 VAL A N 1
ATOM 710 C CA . VAL A 1 98 ? 1.777 13.5 -4.578 1 88.94 98 VAL A CA 1
ATOM 711 C C . VAL A 1 98 ? 2.221 12.086 -4.203 1 88.94 98 VAL A C 1
ATOM 713 O O . VAL A 1 98 ? 2.48 11.258 -5.078 1 88.94 98 VAL A O 1
ATOM 716 N N . LEU A 1 99 ? 2.197 11.797 -2.912 1 91.25 99 LEU A N 1
ATOM 717 C CA . LEU A 1 99 ? 2.545 10.461 -2.441 1 91.25 99 LEU A CA 1
ATOM 718 C C . LEU A 1 99 ? 1.551 9.422 -2.957 1 91.25 99 LEU A C 1
ATOM 720 O O . LEU A 1 99 ? 1.944 8.336 -3.387 1 91.25 99 LEU A O 1
ATOM 724 N N . ALA A 1 100 ? 0.304 9.789 -2.916 1 93.81 100 ALA A N 1
ATOM 725 C CA . ALA A 1 100 ? -0.738 8.891 -3.408 1 93.81 100 ALA A CA 1
ATOM 726 C C . ALA A 1 100 ? -0.552 8.594 -4.895 1 93.81 100 ALA A C 1
ATOM 728 O O . ALA A 1 100 ? -0.787 7.473 -5.348 1 93.81 100 ALA A O 1
ATOM 729 N N . GLU A 1 101 ? -0.034 9.57 -5.598 1 93.56 101 GLU A N 1
ATOM 730 C CA . GLU A 1 101 ? 0.174 9.422 -7.035 1 93.56 101 GLU A CA 1
ATOM 731 C C . GLU A 1 101 ? 1.303 8.445 -7.332 1 93.56 101 GLU A C 1
ATOM 733 O O . GLU A 1 101 ? 1.336 7.828 -8.398 1 93.56 101 GLU A O 1
ATOM 738 N N . GLY A 1 102 ? 2.191 8.273 -6.445 1 96.38 102 GLY A N 1
ATOM 739 C CA . GLY A 1 102 ? 3.334 7.391 -6.637 1 96.38 102 GLY A CA 1
ATOM 740 C C . GLY A 1 102 ? 3.086 5.973 -6.16 1 96.38 102 GLY A C 1
ATOM 741 O O . GLY A 1 102 ? 3.943 5.102 -6.312 1 96.38 102 GLY A O 1
ATOM 742 N N . MET A 1 103 ? 1.902 5.742 -5.605 1 97.31 103 MET A N 1
ATOM 743 C CA . MET A 1 103 ? 1.58 4.422 -5.066 1 97.31 103 MET A CA 1
ATOM 744 C C . MET A 1 103 ? 1.078 3.492 -6.168 1 97.31 103 MET A C 1
ATOM 746 O O . MET A 1 103 ? 0.514 3.951 -7.164 1 97.31 103 MET A O 1
ATOM 750 N N . TYR A 1 104 ? 1.273 2.148 -5.855 1 97.5 104 TYR A N 1
ATOM 751 C CA . TYR A 1 104 ? 0.703 1.124 -6.727 1 97.5 104 TYR A CA 1
ATOM 752 C C . TYR A 1 104 ? 0.205 -0.065 -5.914 1 97.5 104 TYR A C 1
ATOM 754 O O . TYR A 1 104 ? 0.997 -0.769 -5.281 1 97.5 104 TYR A O 1
ATOM 762 N N . PRO A 1 105 ? -1.087 -0.264 -5.965 1 96.69 105 PRO A N 1
ATOM 763 C CA . PRO A 1 105 ? -2.082 0.498 -6.723 1 96.69 105 PRO A CA 1
ATOM 764 C C . PRO A 1 105 ? -2.27 1.918 -6.191 1 96.69 105 PRO A C 1
ATOM 766 O O . PRO A 1 105 ? -2.035 2.172 -5.008 1 96.69 105 PRO A O 1
ATOM 769 N N . GLU A 1 106 ? -2.656 2.709 -7.031 1 95.69 106 GLU A N 1
ATOM 770 C CA . GLU A 1 106 ? -3.061 4.059 -6.656 1 95.69 106 GLU A CA 1
ATOM 771 C C . GLU A 1 106 ? -4.402 4.051 -5.93 1 95.69 106 GLU A C 1
ATOM 773 O O . GLU A 1 106 ? -5.328 3.346 -6.336 1 95.69 106 GLU A O 1
ATOM 778 N N . PRO A 1 107 ? -4.492 4.879 -4.809 1 96.12 107 PRO A N 1
ATOM 779 C CA . PRO A 1 107 ? -5.805 5.016 -4.176 1 96.12 107 PRO A CA 1
ATOM 780 C C . PRO A 1 107 ? -6.883 5.5 -5.145 1 96.12 107 PRO A C 1
ATOM 782 O O . PRO A 1 107 ? -6.648 6.43 -5.922 1 96.12 107 PRO A O 1
ATOM 785 N N . PRO A 1 108 ? -8.047 4.879 -5.109 1 93.81 108 PRO A N 1
ATOM 786 C CA . PRO A 1 108 ? -9.094 5.273 -6.059 1 93.81 108 PRO A CA 1
ATOM 787 C C . PRO A 1 108 ? -9.789 6.57 -5.664 1 93.81 108 PRO A C 1
ATOM 789 O O . PRO A 1 108 ? -9.773 6.953 -4.488 1 93.81 108 PRO A O 1
ATOM 792 N N . ASP A 1 109 ? -10.359 7.137 -6.688 1 89.31 109 ASP A N 1
ATOM 793 C CA . ASP A 1 109 ? -11.328 8.188 -6.414 1 89.31 109 ASP A CA 1
ATOM 794 C C . ASP A 1 109 ? -12.555 7.633 -5.688 1 89.31 109 ASP A C 1
ATOM 796 O O . ASP A 1 109 ? -13.195 6.695 -6.172 1 89.31 109 ASP A O 1
ATOM 800 N N . LEU A 1 110 ? -12.906 8.227 -4.602 1 90.44 110 LEU A N 1
ATOM 801 C CA . LEU A 1 110 ? -13.938 7.629 -3.764 1 90.44 110 LEU A CA 1
ATOM 802 C C . LEU A 1 110 ? -15.328 7.93 -4.316 1 90.44 110 LEU A C 1
ATOM 804 O O . LEU A 1 110 ? -16.297 7.262 -3.959 1 90.44 110 LEU A O 1
ATOM 808 N N . LYS A 1 111 ? -15.398 8.953 -5.152 1 81.69 111 LYS A N 1
ATOM 809 C CA . LYS A 1 111 ? -16.672 9.156 -5.824 1 81.69 111 LYS A CA 1
ATOM 810 C C . LYS A 1 111 ? -17.047 7.938 -6.668 1 81.69 111 LYS A C 1
ATOM 812 O O . LYS A 1 111 ? -18.203 7.523 -6.699 1 81.69 111 LYS A O 1
ATOM 817 N N . ALA A 1 112 ? -16.078 7.336 -7.188 1 79.06 112 ALA A N 1
ATOM 818 C CA . ALA A 1 112 ? -16.281 6.133 -7.992 1 79.06 112 ALA A CA 1
ATOM 819 C C . ALA A 1 112 ? -16.484 4.91 -7.105 1 79.06 112 ALA A C 1
ATOM 821 O O . ALA A 1 112 ? -17.219 3.988 -7.465 1 79.06 112 ALA A O 1
ATOM 822 N N . ALA A 1 113 ? -15.922 4.906 -6.004 1 80.88 113 ALA A N 1
ATOM 823 C CA . ALA A 1 113 ? -15.953 3.754 -5.105 1 80.88 113 ALA A CA 1
ATOM 824 C C . ALA A 1 113 ? -17.375 3.498 -4.594 1 80.88 113 ALA A C 1
ATOM 826 O O . ALA A 1 113 ? -17.781 2.346 -4.434 1 80.88 113 ALA A O 1
ATOM 827 N N . THR A 1 114 ? -18.094 4.516 -4.312 1 84.25 114 THR A N 1
ATOM 828 C CA . THR A 1 114 ? -19.422 4.355 -3.736 1 84.25 114 THR A CA 1
ATOM 829 C C . THR A 1 114 ? -20.359 3.697 -4.738 1 84.25 114 THR A C 1
ATOM 831 O O . THR A 1 114 ? -21.391 3.135 -4.352 1 84.25 114 THR A O 1
ATOM 834 N N . GLY A 1 115 ? -20.031 3.789 -5.977 1 86.25 115 GLY A N 1
ATOM 835 C CA . GLY A 1 115 ? -20.828 3.096 -6.98 1 86.25 115 GLY A CA 1
ATOM 836 C C . GLY A 1 115 ? -20.5 1.619 -7.082 1 86.25 115 GLY A C 1
ATOM 837 O O . GLY A 1 115 ? -21.312 0.827 -7.551 1 86.25 115 GLY A O 1
ATOM 838 N N . ARG A 1 116 ? -19.453 1.247 -6.547 1 90.25 116 ARG A N 1
ATOM 839 C CA . ARG A 1 116 ? -18.953 -0.108 -6.738 1 90.25 116 ARG A CA 1
ATOM 840 C C . ARG A 1 116 ? -19.266 -0.989 -5.539 1 90.25 116 ARG A C 1
ATOM 842 O O . ARG A 1 116 ? -19.406 -2.207 -5.672 1 90.25 116 ARG A O 1
ATOM 849 N N . TYR A 1 117 ? -19.438 -0.368 -4.379 1 95.62 117 TYR A N 1
ATOM 850 C CA . TYR A 1 117 ? -19.547 -1.129 -3.139 1 95.62 117 TYR A CA 1
ATOM 851 C C . TYR A 1 117 ? -20.797 -0.734 -2.367 1 95.62 117 TYR A C 1
ATOM 853 O O . TYR A 1 117 ? -21.172 0.442 -2.328 1 95.62 117 TYR A O 1
ATOM 861 N N . SER A 1 118 ? -21.438 -1.739 -1.744 1 96.12 118 SER A N 1
ATOM 862 C CA . SER A 1 118 ? -22.547 -1.49 -0.817 1 96.12 118 SER A CA 1
ATOM 863 C C . SER A 1 118 ? -22.047 -0.833 0.466 1 96.12 118 SER A C 1
ATOM 865 O O . SER A 1 118 ? -20.844 -0.832 0.744 1 96.12 118 SER A O 1
ATOM 867 N N . PRO A 1 119 ? -22.953 -0.278 1.233 1 97.12 119 PRO A N 1
ATOM 868 C CA . PRO A 1 119 ? -22.531 0.281 2.521 1 97.12 119 PRO A CA 1
ATOM 869 C C . PRO A 1 119 ? -21.812 -0.742 3.406 1 97.12 119 PRO A C 1
ATOM 871 O O . PRO A 1 119 ? -20.828 -0.412 4.066 1 97.12 119 PRO A O 1
ATOM 874 N N . GLY A 1 120 ? -22.328 -1.937 3.387 1 98.25 120 GLY A N 1
ATOM 875 C CA . GLY A 1 120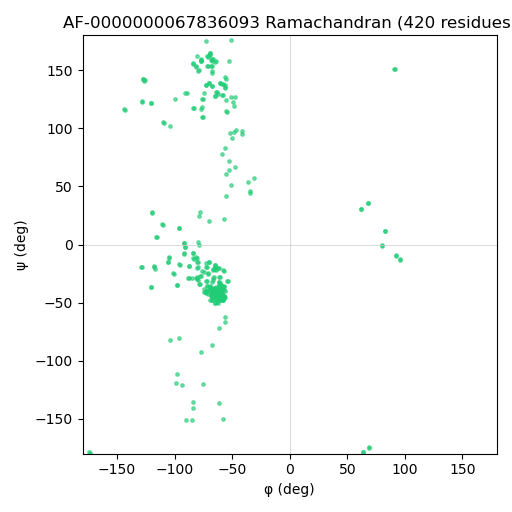 ? -21.672 -2.984 4.148 1 98.25 120 GLY A CA 1
ATOM 876 C C . GLY A 1 120 ? -20.25 -3.27 3.678 1 98.25 120 GLY A C 1
ATOM 877 O O . GLY A 1 120 ? -19.359 -3.482 4.492 1 98.25 120 GLY A O 1
ATOM 878 N N . GLU A 1 121 ? -20.062 -3.295 2.381 1 98.25 121 GLU A N 1
ATOM 879 C CA . GLU A 1 121 ? -18.734 -3.525 1.812 1 98.25 121 GLU A CA 1
ATOM 880 C C . GLU A 1 121 ? -17.797 -2.363 2.115 1 98.25 121 GLU A C 1
ATOM 882 O O . GLU A 1 121 ? -16.609 -2.574 2.42 1 98.25 121 GLU A O 1
ATOM 887 N N . LEU A 1 122 ? -18.297 -1.15 2.031 1 98 122 LEU A N 1
ATOM 888 C CA . LEU A 1 122 ? -17.484 0.012 2.385 1 98 122 LEU A CA 1
ATOM 889 C C . LEU A 1 122 ? -17.078 -0.04 3.852 1 98 122 LEU A C 1
ATOM 891 O O . LEU A 1 122 ? -15.922 0.244 4.188 1 98 122 LEU A O 1
ATOM 895 N N . PHE A 1 123 ? -18.047 -0.382 4.723 1 98.69 123 PHE A N 1
ATOM 896 C CA . PHE A 1 123 ? -17.75 -0.535 6.141 1 98.69 123 PHE A CA 1
ATOM 897 C C . PHE A 1 123 ? -16.656 -1.574 6.352 1 98.69 123 PHE A C 1
ATOM 899 O O . PHE A 1 123 ? -15.703 -1.342 7.102 1 98.69 123 PHE A O 1
ATOM 906 N N . TRP A 1 124 ? -16.766 -2.715 5.695 1 98.81 124 TRP A N 1
ATOM 907 C CA . TRP A 1 124 ? -15.773 -3.775 5.812 1 98.81 124 TRP A CA 1
ATOM 908 C C . TRP A 1 124 ? -14.391 -3.275 5.398 1 98.81 124 TRP A C 1
ATOM 910 O O . TRP A 1 124 ? -13.398 -3.553 6.07 1 98.81 124 TRP A O 1
ATOM 920 N N . ILE A 1 125 ? -14.297 -2.545 4.27 1 98.5 125 ILE A N 1
ATOM 921 C CA . ILE A 1 125 ? -13.039 -2.006 3.773 1 98.5 125 ILE A CA 1
ATOM 922 C C . ILE A 1 125 ? -12.43 -1.067 4.812 1 98.5 125 ILE A C 1
ATOM 924 O O . ILE A 1 125 ? -11.242 -1.155 5.121 1 98.5 125 ILE A O 1
ATOM 928 N N . LEU A 1 126 ? -13.242 -0.181 5.359 1 98.44 126 LEU A N 1
ATOM 929 C CA . LEU A 1 126 ? -12.75 0.77 6.352 1 98.44 126 LEU A CA 1
ATOM 930 C C . LEU A 1 126 ? -12.234 0.044 7.59 1 98.44 126 LEU A C 1
ATOM 932 O O . LEU A 1 126 ? -11.18 0.395 8.125 1 98.44 126 LEU A O 1
ATOM 936 N N . LYS A 1 127 ? -12.969 -0.898 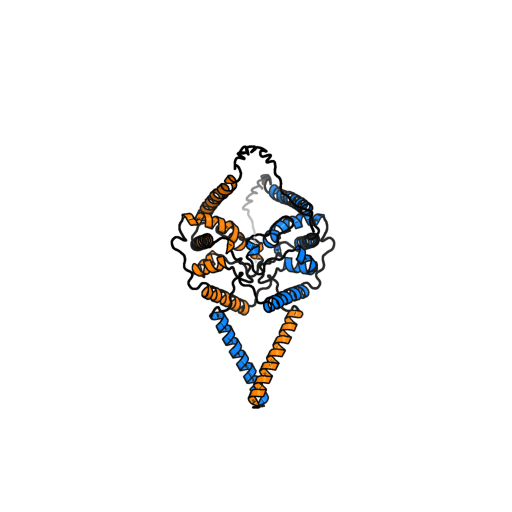8 1 98.69 127 LYS A N 1
ATOM 937 C CA . LYS A 1 127 ? -12.656 -1.588 9.25 1 98.69 127 LYS A CA 1
ATOM 938 C C . LYS A 1 127 ? -11.422 -2.471 9.094 1 98.69 127 LYS A C 1
ATOM 940 O O . LYS A 1 127 ? -10.57 -2.518 9.984 1 98.69 127 LYS A O 1
ATOM 945 N N . ASN A 1 128 ? -11.312 -3.141 7.938 1 98.69 128 ASN A N 1
ATOM 946 C CA . ASN A 1 128 ? -10.328 -4.207 7.805 1 98.69 128 ASN A CA 1
ATOM 947 C C . ASN A 1 128 ? -9.141 -3.77 6.953 1 98.69 128 ASN A C 1
ATOM 949 O O . ASN A 1 128 ? -8.086 -4.414 6.965 1 98.69 128 ASN A O 1
ATOM 953 N N . GLY A 1 129 ? -9.305 -2.664 6.219 1 98.5 129 GLY A N 1
ATOM 954 C CA . GLY A 1 129 ? -8.289 -2.35 5.227 1 98.5 129 GLY A CA 1
ATOM 955 C C . GLY A 1 129 ? -8.188 -3.387 4.125 1 98.5 129 GLY A C 1
ATOM 956 O O . GLY A 1 129 ? -8.992 -4.316 4.062 1 98.5 129 GLY A O 1
ATOM 957 N N . ILE A 1 130 ? -7.242 -3.119 3.236 1 98.12 130 ILE A N 1
ATOM 958 C CA . ILE A 1 130 ? -6.984 -4.043 2.137 1 98.12 130 ILE A CA 1
ATOM 959 C C . ILE A 1 130 ? -5.496 -4.379 2.08 1 98.12 130 ILE A C 1
ATOM 961 O O . ILE A 1 130 ? -4.66 -3.49 1.902 1 98.12 130 ILE A O 1
ATOM 965 N N . LYS A 1 131 ? -5.188 -5.617 2.152 1 97 131 LYS A N 1
ATOM 966 C CA . LYS A 1 131 ? -3.807 -6.094 2.137 1 97 131 LYS A CA 1
ATOM 967 C C . LYS A 1 131 ? -3.104 -5.699 0.839 1 97 131 LYS A C 1
ATOM 969 O O . LYS A 1 131 ? -3.701 -5.758 -0.238 1 97 131 LYS A O 1
ATOM 974 N N . MET A 1 132 ? -1.853 -5.281 0.947 1 97 132 MET A N 1
ATOM 975 C CA . MET A 1 132 ? -0.968 -5.039 -0.188 1 97 132 MET A CA 1
ATOM 976 C C . MET A 1 132 ? -1.523 -3.936 -1.084 1 97 132 MET A C 1
ATOM 978 O O . MET A 1 132 ? -1.409 -4.008 -2.309 1 97 132 MET A O 1
ATOM 982 N N . SER A 1 133 ? -2.232 -3.006 -0.498 1 96.69 133 SER A N 1
ATOM 983 C CA . SER A 1 133 ? -2.787 -1.91 -1.287 1 96.69 133 SER A CA 1
ATOM 984 C C . SER A 1 133 ? -2.449 -0.558 -0.67 1 96.69 133 SER A C 1
ATOM 986 O O . SER A 1 133 ? -2.576 0.479 -1.324 1 96.69 133 SER A O 1
ATOM 988 N N . GLY A 1 134 ? -2.107 -0.568 0.553 1 96.38 134 GLY A N 1
ATOM 989 C CA . GLY A 1 134 ? -1.904 0.683 1.266 1 96.38 134 GLY A CA 1
ATOM 990 C C . GLY A 1 134 ? -3.152 1.178 1.972 1 96.38 134 GLY A C 1
ATOM 991 O O . GLY A 1 134 ? -3.09 2.111 2.775 1 96.38 134 GLY A O 1
ATOM 992 N N . MET A 1 135 ? -4.34 0.555 1.713 1 97.56 135 MET A N 1
ATOM 993 C CA . MET A 1 135 ? -5.562 0.925 2.418 1 97.56 135 MET A CA 1
ATOM 994 C C . MET A 1 135 ? -5.562 0.371 3.838 1 97.56 135 MET A C 1
ATOM 996 O O . MET A 1 135 ? -5.738 -0.832 4.039 1 97.56 135 MET A O 1
ATOM 1000 N N . PRO A 1 136 ? -5.426 1.292 4.797 1 98.06 136 PRO A N 1
ATOM 1001 C CA . PRO A 1 136 ? -5.234 0.824 6.172 1 98.06 136 PRO A CA 1
ATOM 1002 C C . PRO A 1 136 ? -6.543 0.437 6.855 1 98.06 136 PRO A C 1
ATOM 1004 O O . PRO A 1 136 ? -7.609 0.934 6.48 1 98.06 136 PRO A O 1
ATOM 1007 N N . SER A 1 137 ? -6.398 -0.44 7.781 1 98.5 137 SER A N 1
ATOM 1008 C CA . SER A 1 137 ? -7.508 -0.69 8.695 1 98.5 137 SER A CA 1
ATOM 1009 C C . SER A 1 137 ? -7.73 0.49 9.633 1 98.5 137 SER A C 1
ATOM 1011 O O . SER A 1 137 ? -6.77 1.072 10.141 1 98.5 137 SER A O 1
ATOM 1013 N N . MET A 1 138 ? -8.953 0.821 9.859 1 98 138 MET A N 1
ATOM 1014 C CA . MET A 1 138 ? -9.312 1.868 10.812 1 98 138 MET A CA 1
ATOM 1015 C C . MET A 1 138 ? -10.188 1.309 11.93 1 98 138 MET A C 1
ATOM 1017 O O . MET A 1 138 ? -11.023 2.021 12.484 1 98 138 MET A O 1
ATOM 1021 N N . ALA A 1 139 ? -10 0.085 12.172 1 97.62 139 ALA A N 1
ATOM 1022 C CA . ALA A 1 139 ? -10.797 -0.596 13.188 1 97.62 139 ALA A CA 1
ATOM 1023 C C . ALA A 1 139 ? -10.719 0.134 14.523 1 97.62 139 ALA A C 1
ATOM 1025 O O . ALA A 1 139 ? -11.703 0.187 15.266 1 97.62 139 ALA A O 1
ATOM 1026 N N . SER A 1 140 ? -9.633 0.781 14.836 1 96.19 140 SER A N 1
ATOM 1027 C CA . SER A 1 140 ? -9.383 1.424 16.125 1 96.19 140 SER A CA 1
ATOM 1028 C C . SER A 1 140 ? -10.266 2.654 16.297 1 96.19 140 SER A C 1
ATOM 1030 O O . SER A 1 140 ? -10.43 3.15 17.422 1 96.19 140 SER A O 1
ATOM 1032 N N . ASP A 1 141 ? -10.875 3.139 15.219 1 96.94 141 ASP A N 1
ATOM 1033 C CA . ASP A 1 141 ? -11.672 4.359 15.289 1 96.94 141 ASP A CA 1
ATOM 1034 C C . ASP A 1 141 ? -13.086 4.059 15.773 1 96.94 141 ASP A C 1
ATOM 1036 O O . ASP A 1 141 ? -13.844 4.973 16.109 1 96.94 141 ASP A O 1
ATOM 1040 N N . GLY A 1 142 ? -13.461 2.754 15.82 1 97.44 142 GLY A N 1
ATOM 1041 C CA . GLY A 1 142 ? -14.766 2.346 16.312 1 97.44 142 GLY A CA 1
ATOM 1042 C C . GLY A 1 142 ? -15.82 2.26 15.234 1 97.44 142 GLY A C 1
ATOM 1043 O O . GLY A 1 142 ? -15.805 3.047 14.289 1 97.44 142 GLY A O 1
ATOM 1044 N N . ASP A 1 143 ? -16.781 1.382 15.445 1 98.12 143 ASP A N 1
ATOM 1045 C CA . ASP A 1 143 ? -17.781 1.071 14.43 1 98.12 143 ASP A CA 1
ATOM 1046 C C . ASP A 1 143 ? -18.688 2.273 14.164 1 98.12 143 ASP A C 1
ATOM 1048 O O . ASP A 1 143 ? -19.094 2.518 13.023 1 98.12 143 ASP A O 1
ATOM 1052 N N . GLU A 1 144 ? -19 2.969 15.219 1 97.69 144 GLU A N 1
ATOM 1053 C CA . GLU A 1 144 ? -19.891 4.109 15.039 1 97.69 144 GLU A CA 1
ATOM 1054 C C . GLU A 1 144 ? -19.297 5.137 14.078 1 97.69 144 GLU A C 1
ATOM 1056 O O . GLU A 1 144 ? -19.969 5.605 13.164 1 97.69 144 GLU A O 1
ATOM 1061 N N . MET A 1 145 ? -18.031 5.426 14.273 1 97.81 145 MET A N 1
ATOM 1062 C CA . MET A 1 145 ? -17.328 6.371 13.398 1 97.81 145 MET A CA 1
ATOM 1063 C C . MET A 1 145 ? -17.234 5.828 11.977 1 97.81 145 MET A C 1
ATOM 1065 O O . MET A 1 145 ? -17.422 6.57 11.016 1 97.81 145 MET A O 1
ATOM 1069 N N . LEU A 1 146 ? -17 4.582 11.859 1 98.5 146 LEU A N 1
ATOM 1070 C CA . LEU A 1 146 ? -16.828 3.99 10.531 1 98.5 146 LEU A CA 1
ATOM 1071 C C . LEU A 1 146 ? -18.141 3.988 9.766 1 98.5 146 LEU A C 1
ATOM 1073 O O . LEU A 1 146 ? -18.172 4.266 8.562 1 98.5 146 LEU A O 1
ATOM 1077 N N . TRP A 1 147 ? -19.219 3.729 10.453 1 98.5 147 TRP A N 1
ATOM 1078 C CA . TRP A 1 147 ? -20.516 3.785 9.789 1 98.5 147 TRP A CA 1
ATOM 1079 C C . TRP A 1 147 ? -20.875 5.219 9.414 1 98.5 147 TRP A C 1
ATOM 1081 O O . TRP A 1 147 ? -21.438 5.465 8.344 1 98.5 147 TRP A O 1
ATOM 1091 N N . ALA A 1 148 ? -20.562 6.133 10.273 1 98 148 ALA A N 1
ATOM 1092 C CA . ALA A 1 148 ? -20.766 7.535 9.93 1 98 148 ALA A CA 1
ATOM 1093 C C . ALA A 1 148 ? -19.953 7.93 8.703 1 98 148 ALA A C 1
ATOM 1095 O O . ALA A 1 148 ? -20.422 8.68 7.848 1 98 148 ALA A O 1
ATOM 1096 N N . THR A 1 149 ? -18.75 7.406 8.625 1 97.56 149 THR A N 1
ATOM 1097 C CA . THR A 1 149 ? -17.891 7.676 7.477 1 97.56 149 THR A CA 1
ATOM 1098 C C . THR A 1 149 ? -18.469 7.062 6.207 1 97.56 149 THR A C 1
ATOM 1100 O O . THR A 1 149 ? -18.422 7.672 5.137 1 97.56 149 THR A O 1
ATOM 1103 N N . VAL A 1 150 ? -19.031 5.867 6.328 1 97.62 150 VAL A N 1
ATOM 1104 C CA . VAL A 1 150 ? -19.703 5.25 5.191 1 97.62 150 VAL A CA 1
ATOM 1105 C C . VAL A 1 150 ? -20.828 6.152 4.707 1 97.62 150 VAL A C 1
ATOM 1107 O O . VAL A 1 150 ? -21 6.348 3.502 1 97.62 150 VAL A O 1
ATOM 1110 N N . ALA A 1 151 ? -21.594 6.715 5.621 1 96.88 151 ALA A N 1
ATOM 1111 C CA . ALA A 1 151 ? -22.672 7.629 5.262 1 96.88 151 ALA A CA 1
ATOM 1112 C C . ALA A 1 151 ? -22.141 8.836 4.492 1 96.88 151 ALA A C 1
ATOM 1114 O O . ALA A 1 151 ? -22.719 9.242 3.484 1 96.88 151 ALA A O 1
ATOM 1115 N N . LEU A 1 152 ? -21.047 9.32 4.973 1 95.94 152 LEU A N 1
ATOM 1116 C CA . LEU A 1 152 ? -20.438 10.445 4.285 1 95.94 152 LEU A CA 1
ATOM 1117 C C . LEU A 1 152 ? -20 10.055 2.873 1 95.94 152 LEU A C 1
ATOM 1119 O O . LEU A 1 152 ? -20.266 10.781 1.915 1 95.94 152 LEU A O 1
ATOM 1123 N N . LEU A 1 153 ? -19.344 8.906 2.73 1 96.12 153 LEU A N 1
ATOM 1124 C CA . LEU A 1 153 ? -18.875 8.445 1.43 1 96.12 153 LEU A CA 1
ATOM 1125 C C . LEU A 1 153 ? -20.031 8.344 0.435 1 96.12 153 LEU A C 1
ATOM 1127 O O . LEU A 1 153 ? -19.875 8.688 -0.739 1 96.12 153 LEU A O 1
ATOM 1131 N N . ARG A 1 154 ? -21.141 7.969 0.911 1 94.06 154 ARG A N 1
ATOM 1132 C CA . ARG A 1 154 ? -22.297 7.812 0.043 1 94.06 154 ARG A CA 1
ATOM 1133 C C . ARG A 1 154 ? -22.844 9.164 -0.401 1 94.06 154 ARG A C 1
ATOM 1135 O O . ARG A 1 154 ? -23.484 9.273 -1.447 1 94.06 154 ARG A O 1
ATOM 1142 N N . LYS A 1 155 ? -22.5 10.172 0.307 1 92.44 155 LYS A N 1
ATOM 1143 C CA . LYS A 1 155 ? -22.984 11.516 -0.007 1 92.44 155 LYS A CA 1
ATOM 1144 C C . LYS A 1 155 ? -21.984 12.281 -0.857 1 92.44 155 LYS A C 1
ATOM 1146 O O . LYS A 1 155 ? -22.328 13.266 -1.513 1 92.44 155 LYS A O 1
ATOM 1151 N N . LEU A 1 156 ? -20.766 11.82 -0.875 1 90.81 156 LEU A N 1
ATOM 1152 C CA . LEU A 1 156 ? -19.656 12.547 -1.463 1 90.81 156 LEU A CA 1
ATOM 1153 C C . LEU A 1 156 ? -19.891 12.812 -2.945 1 90.81 156 LEU A C 1
ATOM 1155 O O . LEU A 1 156 ? -19.656 13.922 -3.428 1 90.81 156 LEU A O 1
ATOM 1159 N N . PRO A 1 157 ? -20.422 11.891 -3.748 1 88.44 157 PRO A N 1
ATOM 1160 C CA . PRO A 1 157 ? -20.578 12.133 -5.184 1 88.44 157 PRO A CA 1
ATOM 1161 C C . PRO A 1 157 ? -21.516 13.312 -5.48 1 88.44 157 PRO A C 1
ATOM 1163 O O . PRO A 1 157 ? -21.375 13.961 -6.523 1 88.44 157 PRO A O 1
ATOM 1166 N N . ASN A 1 158 ? -22.328 13.672 -4.582 1 88.06 158 ASN A N 1
ATOM 1167 C CA . ASN A 1 158 ? -23.281 14.75 -4.801 1 88.06 158 ASN A CA 1
ATOM 1168 C C . ASN A 1 158 ? -23.016 15.938 -3.885 1 88.06 158 ASN A C 1
ATOM 1170 O O . ASN A 1 158 ? -23.812 16.875 -3.82 1 88.06 158 ASN A O 1
ATOM 1174 N N . MET A 1 159 ? -21.984 15.82 -3.223 1 89.44 159 MET A N 1
ATOM 1175 C CA . MET A 1 159 ? -21.672 16.891 -2.285 1 89.44 159 MET A CA 1
ATOM 1176 C C . MET A 1 159 ? -20.844 17.984 -2.963 1 89.44 159 MET A C 1
ATOM 1178 O O . MET A 1 159 ? -19.828 17.688 -3.596 1 89.44 159 MET A O 1
ATOM 1182 N N . SER A 1 160 ? -21.297 19.203 -2.785 1 91.81 160 SER A N 1
ATOM 1183 C CA . SER A 1 160 ? -20.531 20.312 -3.324 1 91.81 160 SER A CA 1
ATOM 1184 C C . SER A 1 160 ? -19.312 20.625 -2.461 1 91.81 160 SER A C 1
ATOM 1186 O O . SER A 1 160 ? -19.266 20.25 -1.289 1 91.81 160 SER A O 1
ATOM 1188 N N . GLU A 1 161 ? -18.406 21.266 -3.105 1 93.69 161 GLU A N 1
ATOM 1189 C CA . GLU A 1 161 ? -17.234 21.703 -2.352 1 93.69 161 GLU A CA 1
ATOM 1190 C C . GLU A 1 161 ? -17.625 22.609 -1.192 1 93.69 161 GLU A C 1
ATOM 1192 O O . GLU A 1 161 ? -17.094 22.5 -0.092 1 93.69 161 GLU A O 1
ATOM 1197 N N . ASP A 1 162 ? -18.609 23.438 -1.424 1 94.5 162 ASP A N 1
ATOM 1198 C CA . ASP A 1 162 ? -19.062 24.375 -0.398 1 94.5 162 ASP A CA 1
ATOM 1199 C C . ASP A 1 162 ? -19.688 23.625 0.777 1 94.5 162 ASP A C 1
ATOM 1201 O O . ASP A 1 162 ? -19.422 23.938 1.937 1 94.5 162 ASP A O 1
ATOM 1205 N N . ASP A 1 163 ? -20.5 22.688 0.453 1 92.94 163 ASP A N 1
ATOM 1206 C CA . ASP A 1 163 ? -21.156 21.906 1.502 1 92.94 163 ASP A CA 1
ATOM 1207 C C . ASP A 1 163 ? -20.125 21.156 2.338 1 92.94 163 ASP A C 1
ATOM 1209 O O . ASP A 1 163 ? -20.203 21.125 3.566 1 92.94 163 ASP A O 1
ATOM 1213 N N . TYR A 1 164 ? -19.172 20.594 1.678 1 93.62 164 TYR A N 1
ATOM 1214 C CA . TYR A 1 164 ? -18.109 19.859 2.371 1 93.62 164 TYR A CA 1
ATOM 1215 C C . TYR A 1 164 ? -17.312 20.781 3.287 1 93.62 164 TYR A C 1
ATOM 1217 O O . TYR A 1 164 ? -17.047 20.453 4.441 1 93.62 164 TYR A O 1
ATOM 1225 N N . ASN A 1 165 ? -16.953 21.906 2.744 1 93.44 165 ASN A N 1
ATOM 1226 C CA . ASN A 1 165 ? -16.172 22.859 3.514 1 93.44 165 ASN A CA 1
ATOM 1227 C C . ASN A 1 165 ? -16.922 23.344 4.746 1 93.44 165 ASN A C 1
ATOM 1229 O O . ASN A 1 165 ? -16.328 23.547 5.809 1 93.44 165 ASN A O 1
ATOM 1233 N N . ASP A 1 166 ? -18.203 23.531 4.598 1 93.31 166 ASP A N 1
ATOM 1234 C CA . ASP A 1 166 ? -19.031 23.953 5.734 1 93.31 166 ASP A CA 1
ATOM 1235 C C . ASP A 1 166 ? -19 22.891 6.84 1 93.31 166 ASP A C 1
ATOM 1237 O O . ASP A 1 166 ? -18.812 23.219 8.016 1 93.31 166 ASP A O 1
ATOM 1241 N N . LEU A 1 167 ? -19.172 21.703 6.48 1 92.31 167 LEU A N 1
ATOM 1242 C CA . LEU A 1 167 ? -19.141 20.609 7.449 1 92.31 167 LEU A CA 1
ATOM 1243 C C . LEU A 1 167 ? -17.766 20.469 8.07 1 92.31 167 LEU A C 1
ATOM 1245 O O . LEU A 1 167 ? -17.641 20.203 9.266 1 92.31 167 LEU A O 1
ATOM 1249 N N . TRP A 1 168 ? -16.734 20.641 7.242 1 92.06 168 TRP A N 1
ATOM 1250 C CA . TRP A 1 168 ? -15.367 20.547 7.734 1 92.06 168 TRP A CA 1
ATOM 1251 C C . TRP A 1 168 ? -15.094 21.641 8.773 1 92.06 168 TRP A C 1
ATOM 1253 O O . TRP A 1 168 ? -14.492 21.359 9.812 1 92.06 168 TRP A O 1
ATOM 1263 N N . MET A 1 169 ? -15.57 22.828 8.5 1 92.75 169 MET A N 1
ATOM 1264 C CA . MET A 1 169 ? -15.406 23.922 9.453 1 92.75 169 MET A CA 1
ATOM 1265 C C . MET A 1 169 ? -16.125 23.609 10.766 1 92.75 169 MET A C 1
ATOM 1267 O O . MET A 1 169 ? -15.625 23.906 11.844 1 92.75 169 MET A O 1
ATOM 1271 N N . GLN A 1 170 ? -17.297 23.047 10.656 1 92.19 170 GLN A N 1
ATOM 1272 C CA . GLN A 1 170 ? -18.031 22.641 11.844 1 92.19 170 GLN A CA 1
ATOM 1273 C C . GLN A 1 170 ? -17.266 21.562 12.625 1 92.19 170 GLN A C 1
ATOM 1275 O O . GLN A 1 170 ? -17.219 21.609 13.859 1 92.19 170 GLN A O 1
ATOM 1280 N N . ALA A 1 171 ? -16.656 20.688 11.922 1 92.06 171 ALA A N 1
ATOM 1281 C CA . ALA A 1 171 ? -15.867 19.641 12.562 1 92.06 171 ALA A CA 1
ATOM 1282 C C . ALA A 1 171 ? -14.664 20.203 13.297 1 92.06 171 ALA A C 1
ATOM 1284 O O . ALA A 1 171 ? -14.336 19.781 14.406 1 92.06 171 ALA A O 1
ATOM 1285 N N . GLN A 1 172 ? -13.992 21.156 12.664 1 88.94 172 GLN A N 1
ATOM 1286 C CA . GLN A 1 172 ? -12.836 21.812 13.281 1 88.94 172 GLN A CA 1
ATOM 1287 C C . GLN A 1 172 ? -13.234 22.547 14.555 1 88.94 172 GLN A C 1
ATOM 1289 O O . GLN A 1 172 ? -12.492 22.531 15.539 1 88.94 172 GLN A O 1
ATOM 1294 N N . ALA A 1 173 ? -14.383 23.125 14.484 1 87.44 173 ALA A N 1
ATOM 1295 C CA . ALA A 1 173 ? -14.891 23.859 15.641 1 87.44 173 ALA A CA 1
ATOM 1296 C C . ALA A 1 173 ? -15.242 22.922 16.781 1 87.44 173 ALA A C 1
ATOM 1298 O O . ALA A 1 173 ? -15.039 23.25 17.953 1 87.44 173 ALA A O 1
ATOM 1299 N N . ALA A 1 174 ? -15.75 21.812 16.406 1 81.88 174 ALA A N 1
ATOM 1300 C CA . ALA A 1 174 ? -16.156 20.828 17.422 1 81.88 174 ALA A CA 1
ATOM 1301 C C . ALA A 1 174 ? -14.938 20.156 18.047 1 81.88 174 ALA A C 1
ATOM 1303 O O . ALA A 1 174 ? -14.984 19.719 19.203 1 81.88 174 ALA A O 1
ATOM 1304 N N . GLY A 1 175 ? -13.867 19.781 17.266 1 68.19 175 GLY A N 1
ATOM 1305 C CA . GLY A 1 175 ? -12.641 19.188 17.766 1 68.19 175 GLY A CA 1
ATOM 1306 C C . GLY A 1 175 ? -11.82 20.125 18.625 1 68.19 175 GLY A C 1
ATOM 1307 O O . GLY A 1 175 ? -11.141 19.688 19.547 1 68.19 175 GLY A O 1
ATOM 1308 N N . ASP A 1 176 ? -11.641 21.422 18.297 1 53.91 176 ASP A N 1
ATOM 1309 C CA . ASP A 1 176 ? -10.961 22.453 19.094 1 53.91 176 ASP A CA 1
ATOM 1310 C C . ASP A 1 176 ? -11.625 22.609 20.453 1 53.91 176 ASP A C 1
ATOM 1312 O O . ASP A 1 176 ? -10.969 22.969 21.438 1 53.91 176 ASP A O 1
ATOM 1316 N N . HIS A 1 177 ? -12.844 22.234 20.625 1 46.41 177 HIS A N 1
ATOM 1317 C CA . HIS A 1 177 ? -13.477 22.375 21.922 1 46.41 177 HIS A CA 1
ATOM 1318 C C . HIS A 1 177 ? -13.086 21.219 22.844 1 46.41 177 HIS A C 1
ATOM 1320 O O . HIS A 1 177 ? -13.188 21.344 24.078 1 46.41 177 HIS A O 1
ATOM 1326 N N . VAL A 1 178 ? -12.797 20.078 22.375 1 43.03 178 VAL A N 1
ATOM 1327 C CA . VAL A 1 178 ? -12.367 19.016 23.281 1 43.03 178 VAL A CA 1
ATOM 1328 C C . VAL A 1 178 ? -10.953 19.312 23.781 1 43.03 178 VAL A C 1
ATOM 1330 O O . VAL A 1 178 ? -10.602 18.984 24.906 1 43.03 178 VAL A O 1
ATOM 1333 N N . GLY A 1 179 ? -10.07 19.781 23 1 38.06 179 GLY A N 1
ATOM 1334 C CA . GLY A 1 179 ? -8.727 20.094 23.438 1 38.06 179 GLY A CA 1
ATOM 1335 C C . GLY A 1 179 ? -8.672 21.25 24.422 1 38.06 179 GLY A C 1
ATOM 1336 O O . GLY A 1 179 ? -7.637 21.5 25.047 1 38.06 179 GLY A O 1
ATOM 1337 N N . MET A 1 180 ? -9.547 22.156 24.328 1 35.78 180 MET A N 1
ATOM 1338 C CA . MET A 1 180 ? -9.461 23.281 25.266 1 35.78 180 MET A CA 1
ATOM 1339 C C . MET A 1 180 ? -9.961 22.875 26.641 1 35.78 180 MET A C 1
ATOM 1341 O O . MET A 1 180 ? -9.898 23.672 27.594 1 35.78 180 MET A O 1
ATOM 1345 N N . ASN A 1 181 ? -10.797 21.812 26.672 1 36.28 181 ASN A N 1
ATOM 1346 C CA . ASN A 1 181 ? -11.273 21.578 28.031 1 36.28 181 ASN A CA 1
ATOM 1347 C C . ASN A 1 181 ? -10.234 20.828 28.875 1 36.28 181 ASN A C 1
ATOM 1349 O O . ASN A 1 181 ? -10.562 20.219 29.891 1 36.28 181 ASN A O 1
ATOM 1353 N N . HIS A 1 182 ? -9.047 20.531 28.297 1 34.66 182 HIS A N 1
ATOM 1354 C CA . HIS A 1 182 ? -8.125 19.875 29.219 1 34.66 182 HIS A CA 1
ATOM 1355 C C . HIS A 1 182 ? -7.91 20.734 30.469 1 34.66 182 HIS A C 1
ATOM 1357 O O . HIS A 1 182 ? -7.664 20.203 31.547 1 34.66 182 HIS A O 1
ATOM 1363 N N . SER A 1 183 ? -7.285 21.891 30.281 1 32.72 183 SER A N 1
ATOM 1364 C CA . SER A 1 183 ? -6.348 22.297 31.312 1 32.72 183 SER A CA 1
ATOM 1365 C C . SER A 1 183 ? -7.078 22.656 32.594 1 32.72 183 SER A C 1
ATOM 1367 O O . SER A 1 183 ? -6.48 22.672 33.688 1 32.72 183 SER A O 1
ATOM 1369 N N . THR A 1 184 ? -8.148 23.469 32.5 1 33.59 184 THR A N 1
ATOM 1370 C CA . THR A 1 184 ? -8.102 24.25 33.719 1 33.59 184 THR A CA 1
ATOM 1371 C C . THR A 1 184 ? -8.641 23.438 34.906 1 33.59 184 THR A C 1
ATOM 1373 O O . THR A 1 184 ? -9.805 23.594 35.281 1 33.59 184 THR A O 1
ATOM 1376 N N . ALA A 1 185 ? -8.562 22.094 34.781 1 34.69 185 ALA A N 1
ATOM 1377 C CA . ALA A 1 185 ? -8.953 21.469 36.062 1 34.69 185 ALA A CA 1
ATOM 1378 C C . ALA A 1 185 ? -8.203 22.094 37.219 1 34.69 185 ALA A C 1
ATOM 1380 O O . ALA A 1 185 ? -6.969 22.047 37.281 1 34.69 185 ALA A O 1
ATOM 1381 N N . GLY A 1 186 ? -8.727 23.094 37.844 1 29.83 186 GLY A N 1
ATOM 1382 C CA . GLY A 1 186 ? -8.422 23.797 39.094 1 29.83 186 GLY A CA 1
ATOM 1383 C C . GLY A 1 186 ? -8.055 22.859 40.219 1 29.83 186 GLY A C 1
ATOM 1384 O O . GLY A 1 186 ? -8.727 21.859 40.438 1 29.83 186 GLY A O 1
ATOM 1385 N N . THR A 1 187 ? -6.73 22.656 40.469 1 31.67 187 THR A N 1
ATOM 1386 C CA . THR A 1 187 ? -6.059 22.078 41.625 1 31.67 187 THR A CA 1
ATOM 1387 C C . THR A 1 187 ? -6.805 22.422 42.906 1 31.67 187 THR A C 1
ATOM 1389 O O . THR A 1 187 ? -6.672 23.547 43.438 1 31.67 187 THR A O 1
ATOM 1392 N N . ASP A 1 188 ? -8.141 22.281 42.938 1 29.33 188 ASP A N 1
ATOM 1393 C CA . ASP A 1 188 ? -8.68 22.531 44.25 1 29.33 188 ASP A CA 1
ATOM 1394 C C . ASP A 1 188 ? -8.016 21.625 45.281 1 29.33 188 ASP A C 1
ATOM 1396 O O . ASP A 1 188 ? -8.062 20.391 45.188 1 29.33 188 ASP A O 1
ATOM 1400 N N . GLY A 1 189 ? -6.852 21.984 45.781 1 28.41 189 GLY A N 1
ATOM 1401 C CA . GLY A 1 189 ? -6.082 21.547 46.938 1 28.41 189 GLY A CA 1
ATOM 1402 C C . GLY A 1 189 ? -6.949 21.203 48.125 1 28.41 189 GLY A C 1
ATOM 1403 O O . GLY A 1 189 ? -7.434 22.078 48.844 1 28.41 189 GLY A O 1
ATOM 1404 N N . ALA A 1 190 ? -7.934 20.297 47.906 1 28.61 190 ALA A N 1
ATOM 1405 C CA . ALA A 1 190 ? -8.672 19.906 49.125 1 28.61 190 ALA A CA 1
ATOM 1406 C C . ALA A 1 190 ? -7.723 19.547 50.25 1 28.61 190 ALA A C 1
ATOM 1408 O O . ALA A 1 190 ? -6.742 18.828 50.062 1 28.61 190 ALA A O 1
ATOM 1409 N N . LYS A 1 191 ? -7.805 20.266 51.312 1 30.41 191 LYS A N 1
ATOM 1410 C CA . LYS A 1 191 ? -7.324 20.219 52.719 1 30.41 191 LYS A CA 1
ATOM 1411 C C . LYS A 1 191 ? -7.598 18.844 53.312 1 30.41 191 LYS A C 1
ATOM 1413 O O . LYS A 1 191 ? -8.75 18.516 53.625 1 30.41 191 LYS A O 1
ATOM 1418 N N . GLN A 1 192 ? -6.977 17.703 52.875 1 24.98 192 GLN A N 1
ATOM 1419 C CA . GLN A 1 192 ? -7.074 16.422 53.562 1 24.98 192 GLN A CA 1
ATOM 1420 C C . GLN A 1 192 ? -6.836 16.594 55.062 1 24.98 192 GLN A C 1
ATOM 1422 O O . GLN A 1 192 ? -5.785 17.078 55.469 1 24.98 192 GLN A O 1
ATOM 1427 N N . ALA A 1 193 ? -7.906 16.656 55.781 1 25.25 193 ALA A N 1
ATOM 1428 C CA . ALA A 1 193 ? -8.078 16.719 57.219 1 25.25 193 ALA A CA 1
ATOM 1429 C C . ALA A 1 193 ? -7.258 15.641 57.938 1 25.25 193 ALA A C 1
ATOM 1431 O O . ALA A 1 193 ? -7.133 14.523 57.438 1 25.25 193 ALA A O 1
ATOM 1432 N N . ASP A 1 194 ? -6.379 16.031 58.844 1 23.92 194 ASP A N 1
ATOM 1433 C CA . ASP A 1 194 ? -5.402 15.477 59.781 1 23.92 194 ASP A CA 1
ATOM 1434 C C . ASP A 1 194 ? -6.031 14.406 60.688 1 23.92 194 ASP A C 1
ATOM 1436 O O . ASP A 1 194 ? -6.945 14.695 61.469 1 23.92 194 ASP A O 1
ATOM 1440 N N . GLN A 1 195 ? -6.496 13.266 60.094 1 24.22 195 GLN A N 1
ATOM 1441 C CA . GLN A 1 195 ? -7.062 12.289 61.031 1 24.22 195 GLN A CA 1
ATOM 1442 C C . GLN A 1 195 ? -6.148 12.07 62.219 1 24.22 195 GLN A C 1
ATOM 1444 O O . GLN A 1 195 ? -4.93 11.961 62.062 1 24.22 195 GLN A O 1
ATOM 1449 N N . PRO A 1 196 ? -6.738 12.219 63.438 1 24.34 196 PRO A N 1
ATOM 1450 C CA . PRO A 1 196 ? -6.121 12.273 64.75 1 24.34 196 PRO A CA 1
ATOM 1451 C C . PRO A 1 196 ? -5.391 10.984 65.125 1 24.34 196 PRO A C 1
ATOM 1453 O O . PRO A 1 196 ? -5.688 9.922 64.562 1 24.34 196 PRO A O 1
ATOM 1456 N N . SER A 1 197 ? -4.16 11.086 65.562 1 23.98 197 SER A N 1
ATOM 1457 C CA . SER A 1 197 ? -3.111 10.234 66.125 1 23.98 197 SER A CA 1
ATOM 1458 C C . SER A 1 197 ? -3.633 9.398 67.312 1 23.98 197 SER A C 1
ATOM 1460 O O . SER A 1 197 ? -3.447 9.758 68.438 1 23.98 197 SER A O 1
ATOM 1462 N N . ALA A 1 198 ? -4.77 8.703 67.062 1 22.53 198 ALA A N 1
ATOM 1463 C CA . ALA A 1 198 ? -5.238 8.172 68.375 1 22.53 198 ALA A CA 1
ATOM 1464 C C . ALA A 1 198 ? -4.125 7.414 69.062 1 22.53 198 ALA A C 1
ATOM 1466 O O . ALA A 1 198 ? -3.23 6.855 68.438 1 22.53 198 ALA A O 1
ATOM 1467 N N . ALA A 1 199 ? -4.309 7.309 70.5 1 21.56 199 ALA A N 1
ATOM 1468 C CA . ALA A 1 199 ? -3.721 7.102 71.812 1 21.56 199 ALA A CA 1
ATOM 1469 C C . ALA A 1 199 ? -3.33 5.641 72.062 1 21.56 199 ALA A C 1
ATOM 1471 O O . ALA A 1 199 ? -4.004 4.738 71.562 1 21.56 199 ALA A O 1
ATOM 1472 N N . SER A 1 200 ? -2.139 5.414 72.5 1 23.5 200 SER A N 1
ATOM 1473 C CA . SER A 1 200 ? -1.23 4.355 72.938 1 23.5 200 SER A CA 1
ATOM 1474 C C . SER A 1 200 ? -1.838 3.525 74.062 1 23.5 200 SER A C 1
ATOM 1476 O O . SER A 1 200 ? -1.124 2.809 74.75 1 23.5 200 SER A O 1
ATOM 1478 N N . ARG A 1 201 ? -3.137 3.205 73.938 1 19.73 201 ARG A N 1
ATOM 1479 C CA . ARG A 1 201 ? -3.51 2.781 75.25 1 19.73 201 ARG A CA 1
ATOM 1480 C C . ARG A 1 201 ? -2.547 1.722 75.812 1 19.73 201 ARG A C 1
ATOM 1482 O O . ARG A 1 201 ? -2.045 0.896 75 1 19.73 201 ARG A O 1
ATOM 1489 N N . PRO A 1 202 ? -2.855 1.332 77.188 1 21.45 202 PRO A N 1
ATOM 1490 C CA . PRO A 1 202 ? -2.174 0.955 78.438 1 21.45 202 PRO A CA 1
ATOM 1491 C C . PRO A 1 202 ? -1.732 -0.507 78.438 1 21.45 202 PRO A C 1
ATOM 1493 O O . PRO A 1 202 ? -2.217 -1.308 77.625 1 21.45 202 PRO A O 1
ATOM 1496 N N . ASP A 1 203 ? -0.848 -0.816 79.312 1 21.44 203 ASP A N 1
ATOM 1497 C CA . ASP A 1 203 ? 0.138 -1.752 79.812 1 21.44 203 ASP A CA 1
ATOM 1498 C C . ASP A 1 203 ? -0.539 -2.98 80.438 1 21.44 203 ASP A C 1
ATOM 1500 O O . ASP A 1 203 ? 0.136 -3.9 80.938 1 21.44 203 ASP A O 1
ATOM 1504 N N . GLY A 1 204 ? -1.934 -2.848 80.75 1 18.36 204 GLY A N 1
ATOM 1505 C CA . GLY A 1 204 ? -2.115 -3.42 82.062 1 18.36 204 GLY A CA 1
ATOM 1506 C C . GLY A 1 204 ? -1.688 -4.871 82.188 1 18.36 204 GLY A C 1
ATOM 1507 O O . GLY A 1 204 ? -1.354 -5.488 81.188 1 18.36 204 GLY A O 1
ATOM 1508 N N . GLY A 1 205 ? -2.414 -5.559 83.125 1 18.78 205 GLY A N 1
ATOM 1509 C CA . GLY A 1 205 ? -2.277 -6.273 84.375 1 18.78 205 GLY A CA 1
ATOM 1510 C C . GLY A 1 205 ? -2.156 -7.773 84.25 1 18.78 205 GLY A C 1
ATOM 1511 O O . GLY A 1 205 ? -1.253 -8.398 84.75 1 18.78 205 GLY A O 1
ATOM 1512 N N . ALA A 1 206 ? -3.324 -8.5 84.062 1 18.89 206 ALA A N 1
ATOM 1513 C CA . ALA A 1 206 ? -3.736 -9.328 85.188 1 18.89 206 ALA A CA 1
ATOM 1514 C C . ALA A 1 206 ? -3.025 -10.68 85.188 1 18.89 206 ALA A C 1
ATOM 1516 O O . ALA A 1 206 ? -2.439 -11.062 84.125 1 18.89 206 ALA A O 1
ATOM 1517 N N . ARG A 1 207 ? -3.902 -11.68 85.562 1 17.44 207 ARG A N 1
ATOM 1518 C CA . ARG A 1 207 ? -4.145 -12.547 86.688 1 17.44 207 ARG A CA 1
ATOM 1519 C C . ARG A 1 207 ? -3.543 -13.93 86.5 1 17.44 207 ARG A C 1
ATOM 1521 O O . ARG A 1 207 ? -2.695 -14.383 87.25 1 17.44 207 ARG A O 1
ATOM 1528 N N . HIS A 1 208 ? -4.496 -14.742 86.375 1 19.16 208 HIS A N 1
ATOM 1529 C CA . HIS A 1 208 ? -4.809 -15.711 87.438 1 19.16 208 HIS A CA 1
ATOM 1530 C C . HIS A 1 208 ? -3.965 -16.969 87.312 1 19.16 208 HIS A C 1
ATOM 1532 O O . HIS A 1 208 ? -3.402 -17.234 86.188 1 19.16 208 HIS A O 1
ATOM 1538 N N . LYS A 1 209 ? -4.648 -18 87.812 1 18.48 209 LYS A N 1
ATOM 1539 C CA . LYS A 1 209 ? -4.672 -19.047 88.812 1 18.48 209 LYS A CA 1
ATOM 1540 C C . LYS A 1 209 ? -4.102 -20.359 88.312 1 18.48 209 LYS A C 1
ATOM 1542 O O . LYS A 1 209 ? -3.039 -20.812 88.688 1 18.48 209 LYS A O 1
ATOM 1547 N N . HIS A 1 210 ? -5.113 -21.25 88.438 1 19.66 210 HIS A N 1
ATOM 1548 C CA . HIS A 1 210 ? -5.129 -22.438 89.25 1 19.66 210 HIS A CA 1
ATOM 1549 C C . HIS A 1 210 ? -4.316 -23.562 88.688 1 19.66 210 HIS A C 1
ATOM 1551 O O . HIS A 1 210 ? -3.422 -24.109 89.312 1 19.66 210 HIS A O 1
ATOM 1557 N N . SER A 1 211 ? -5.191 -24.578 88.5 1 20.44 211 SER A N 1
ATOM 1558 C CA . SER A 1 211 ? -5.312 -25.875 89.125 1 20.44 211 SER A CA 1
ATOM 1559 C C . SER A 1 211 ? -4.398 -26.922 88.5 1 20.44 211 SER A C 1
ATOM 1561 O O . SER A 1 211 ? -3.363 -27.266 89.062 1 20.44 211 SER A O 1
ATOM 1563 N N . HIS A 1 212 ? -5.16 -28.156 88.312 1 23.59 212 HIS A N 1
ATOM 1564 C CA . HIS A 1 212 ? -4.852 -29.562 88.562 1 23.59 212 HIS A CA 1
ATOM 1565 C C . HIS A 1 212 ? -3.916 -30.109 87.5 1 23.59 212 HIS A C 1
ATOM 1567 O O . HIS A 1 212 ? -4.035 -29.75 86.312 1 23.59 212 HIS A O 1
ATOM 1573 N N . MET B 1 1 ? 5.453 -43.844 -27.344 1 88.44 1 MET B N 1
ATOM 1574 C CA . MET B 1 1 ? 4.242 -43.219 -27.859 1 88.44 1 MET B CA 1
ATOM 1575 C C . MET B 1 1 ? 3.168 -43.125 -26.781 1 88.44 1 MET B C 1
ATOM 1577 O O . MET B 1 1 ? 2.686 -42.062 -26.469 1 88.44 1 MET B O 1
ATOM 1581 N N . ARG B 1 2 ? 2.965 -44.219 -26.047 1 92.31 2 ARG B N 1
ATOM 1582 C CA . ARG B 1 2 ? 1.932 -44.25 -25.031 1 92.31 2 ARG B CA 1
ATOM 1583 C C . ARG B 1 2 ? 2.328 -43.406 -23.828 1 92.31 2 ARG B C 1
ATOM 1585 O O . ARG B 1 2 ? 1.51 -42.656 -23.297 1 92.31 2 ARG B O 1
ATOM 1592 N N . THR B 1 3 ? 3.586 -43.562 -23.5 1 93.19 3 THR B N 1
ATOM 1593 C CA . THR B 1 3 ? 4.078 -42.812 -22.359 1 93.19 3 THR B CA 1
ATOM 1594 C C . THR B 1 3 ? 3.973 -41.312 -22.625 1 93.19 3 THR B C 1
ATOM 1596 O O . THR B 1 3 ? 3.496 -40.531 -21.781 1 93.19 3 THR B O 1
ATOM 1599 N N . ALA B 1 4 ? 4.371 -40.812 -23.766 1 95.56 4 ALA B N 1
ATOM 1600 C CA . ALA B 1 4 ? 4.324 -39.406 -24.141 1 95.56 4 ALA B CA 1
ATOM 1601 C C . ALA B 1 4 ? 2.891 -38.875 -24.125 1 95.56 4 ALA B C 1
ATOM 1603 O O . ALA B 1 4 ? 2.643 -37.75 -23.688 1 95.56 4 ALA B O 1
ATOM 1604 N N . LYS B 1 5 ? 2.014 -39.688 -24.594 1 96.38 5 LYS B N 1
ATOM 1605 C CA . LYS B 1 5 ? 0.609 -39.281 -24.594 1 96.38 5 LYS B CA 1
ATOM 1606 C C . LYS B 1 5 ? 0.078 -39.156 -23.172 1 96.38 5 LYS B C 1
ATOM 1608 O O . LYS B 1 5 ? -0.668 -38.219 -22.875 1 96.38 5 LYS B O 1
ATOM 1613 N N . ILE B 1 6 ? 0.427 -40.094 -22.344 1 95.94 6 ILE B N 1
ATOM 1614 C CA . ILE B 1 6 ? -0.022 -40.062 -20.969 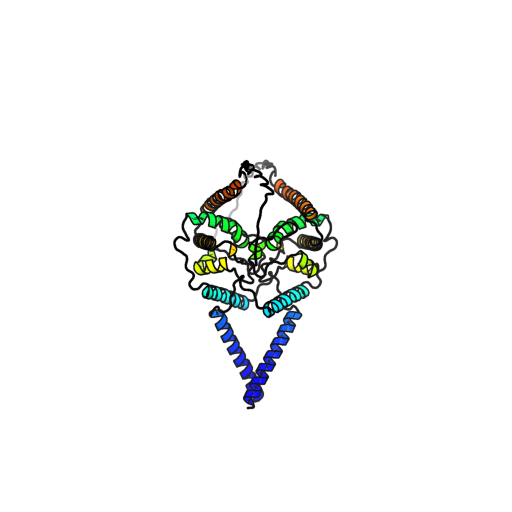1 95.94 6 ILE B CA 1
ATOM 1615 C C . ILE B 1 6 ? 0.551 -38.812 -20.281 1 95.94 6 ILE B C 1
ATOM 1617 O O . ILE B 1 6 ? -0.155 -38.125 -19.531 1 95.94 6 ILE B O 1
ATOM 1621 N N . VAL B 1 7 ? 1.812 -38.562 -20.469 1 95.94 7 VAL B N 1
ATOM 1622 C CA . VAL B 1 7 ? 2.469 -37.406 -19.906 1 95.94 7 VAL B CA 1
ATOM 1623 C C . VAL B 1 7 ? 1.765 -36.125 -20.375 1 95.94 7 VAL B C 1
ATOM 1625 O O . VAL B 1 7 ? 1.417 -35.25 -19.562 1 95.94 7 VAL B O 1
ATOM 1628 N N . LEU B 1 8 ? 1.51 -36.031 -21.625 1 96.56 8 LEU B N 1
ATOM 1629 C CA . LEU B 1 8 ? 0.887 -34.844 -22.203 1 96.56 8 LEU B CA 1
ATOM 1630 C C . LEU B 1 8 ? -0.528 -34.656 -21.672 1 96.56 8 LEU B C 1
ATOM 1632 O O . LEU B 1 8 ? -0.918 -33.562 -21.297 1 96.56 8 LEU B O 1
ATOM 1636 N N . ILE B 1 9 ? -1.253 -35.719 -21.609 1 96 9 ILE B N 1
ATOM 1637 C CA . ILE B 1 9 ? -2.625 -35.656 -21.125 1 96 9 ILE B CA 1
ATOM 1638 C C . ILE B 1 9 ? -2.621 -35.281 -19.641 1 96 9 ILE B C 1
ATOM 1640 O O . ILE B 1 9 ? -3.467 -34.531 -19.188 1 96 9 ILE B O 1
ATOM 1644 N N . THR B 1 10 ? -1.745 -35.844 -18.891 1 95.56 10 THR B N 1
ATOM 1645 C CA . THR B 1 10 ? -1.64 -35.531 -17.469 1 95.56 10 THR B CA 1
ATOM 1646 C C . THR B 1 10 ? -1.315 -34.031 -17.266 1 95.56 10 THR B C 1
ATOM 1648 O O . THR B 1 10 ? -1.933 -33.375 -16.422 1 95.56 10 THR B O 1
ATOM 1651 N N . LEU B 1 11 ? -0.379 -33.5 -18.016 1 96.25 11 LEU B N 1
ATOM 1652 C CA . LEU B 1 11 ? -0.003 -32.094 -17.906 1 96.25 11 LEU B CA 1
ATOM 1653 C C . LEU B 1 11 ? -1.166 -31.203 -18.297 1 96.25 11 LEU B C 1
ATOM 1655 O O . LEU B 1 11 ? -1.474 -30.234 -17.594 1 96.25 11 LEU B O 1
ATOM 1659 N N . LEU B 1 12 ? -1.855 -31.531 -19.359 1 96.75 12 LEU B N 1
ATOM 1660 C CA . LEU B 1 12 ? -2.973 -30.719 -19.844 1 96.75 12 LEU B CA 1
ATOM 1661 C C . LEU B 1 12 ? -4.137 -30.766 -18.859 1 96.75 12 LEU B C 1
ATOM 1663 O O . LEU B 1 12 ? -4.727 -29.734 -18.531 1 96.75 12 LEU B O 1
ATOM 1667 N N . SER B 1 13 ? -4.43 -31.984 -18.344 1 96.44 13 SER B N 1
ATOM 1668 C CA . SER B 1 13 ? -5.535 -32.125 -17.406 1 96.44 13 SER B CA 1
ATOM 1669 C C . SER B 1 13 ? -5.23 -31.438 -16.078 1 96.44 13 SER B C 1
ATOM 1671 O O . SER B 1 13 ? -6.109 -30.797 -15.5 1 96.44 13 SER B O 1
ATOM 1673 N N . THR B 1 14 ? -4.09 -31.578 -15.594 1 94.81 14 THR B N 1
ATOM 1674 C CA . THR B 1 14 ? -3.707 -30.922 -14.344 1 94.81 14 THR B CA 1
ATOM 1675 C C . THR B 1 14 ? -3.723 -29.406 -14.516 1 94.81 14 THR B C 1
ATOM 1677 O O . THR B 1 14 ? -4.168 -28.672 -13.617 1 94.81 14 THR B O 1
ATOM 1680 N N . GLY B 1 15 ? -3.252 -28.969 -15.664 1 95.38 15 GLY B N 1
ATOM 1681 C CA . GLY B 1 15 ? -3.299 -27.531 -15.938 1 95.38 15 GLY B CA 1
ATOM 1682 C C . GLY B 1 15 ? -4.711 -26.984 -15.969 1 95.38 15 GLY B C 1
ATOM 1683 O O . GLY B 1 15 ? -4.984 -25.938 -15.375 1 95.38 15 GLY B O 1
ATOM 1684 N N . ILE B 1 16 ? -5.578 -27.656 -16.578 1 96.81 16 ILE B N 1
ATOM 1685 C CA . ILE B 1 16 ? -6.969 -27.234 -16.688 1 96.81 16 ILE B CA 1
ATOM 1686 C C . ILE B 1 16 ? -7.633 -27.281 -15.32 1 96.81 16 ILE B C 1
ATOM 1688 O O . ILE B 1 16 ? -8.344 -26.359 -14.938 1 96.81 16 ILE B O 1
ATOM 1692 N N . LEU B 1 17 ? -7.402 -28.328 -14.57 1 96.12 17 LEU B N 1
ATOM 1693 C CA . LEU B 1 17 ? -7.98 -28.469 -13.242 1 96.12 17 LEU B CA 1
ATOM 1694 C C . LEU B 1 17 ? -7.48 -27.359 -12.32 1 96.12 17 LEU B C 1
ATOM 1696 O O . LEU B 1 17 ? -8.25 -26.812 -11.523 1 96.12 17 LEU B O 1
ATOM 1700 N N . ALA B 1 18 ? -6.254 -27.078 -12.445 1 94.5 18 ALA B N 1
ATOM 1701 C CA . ALA B 1 18 ? -5.676 -26.016 -11.633 1 94.5 18 ALA B CA 1
ATOM 1702 C C . ALA B 1 18 ? -6.301 -24.672 -11.984 1 94.5 18 ALA B C 1
ATOM 1704 O O . ALA B 1 18 ? -6.617 -23.875 -11.094 1 94.5 18 ALA B O 1
ATOM 1705 N N . ALA B 1 19 ? -6.469 -24.406 -13.195 1 95.62 19 ALA B N 1
ATOM 1706 C CA . ALA B 1 19 ? -7.07 -23.141 -13.641 1 95.62 19 ALA B CA 1
ATOM 1707 C C . ALA B 1 19 ? -8.516 -23.031 -13.164 1 95.62 19 ALA B C 1
ATOM 1709 O O . ALA B 1 19 ? -8.93 -21.969 -12.695 1 95.62 19 ALA B O 1
ATOM 1710 N N . LEU B 1 20 ? -9.203 -24.062 -13.25 1 96.94 20 LEU B N 1
ATOM 1711 C CA . LEU B 1 20 ? -10.594 -24.078 -12.805 1 96.94 20 LEU B CA 1
ATOM 1712 C C . LEU B 1 20 ? -10.672 -23.906 -11.289 1 96.94 20 LEU B C 1
ATOM 1714 O O . LEU B 1 20 ? -11.539 -23.172 -10.789 1 96.94 20 LEU B O 1
ATOM 1718 N N . ALA B 1 21 ? -9.852 -24.578 -10.633 1 95.94 21 ALA B N 1
ATOM 1719 C CA . ALA B 1 21 ? -9.812 -24.438 -9.18 1 95.94 21 ALA B CA 1
ATOM 1720 C C . ALA B 1 21 ? -9.469 -23.016 -8.766 1 95.94 21 ALA B C 1
ATOM 1722 O O . ALA B 1 21 ? -10.094 -22.453 -7.867 1 95.94 21 ALA B O 1
ATOM 1723 N N . ALA B 1 22 ? -8.531 -22.422 -9.43 1 94.75 22 ALA B N 1
ATOM 1724 C CA . ALA B 1 22 ? -8.156 -21.047 -9.156 1 94.75 22 ALA B CA 1
ATOM 1725 C C . ALA B 1 22 ? -9.32 -20.094 -9.422 1 94.75 22 ALA B C 1
ATOM 1727 O O . ALA B 1 22 ? -9.609 -19.219 -8.602 1 94.75 22 ALA B O 1
ATOM 1728 N N . ALA B 1 23 ? -9.922 -20.266 -10.461 1 95.81 23 ALA B N 1
ATOM 1729 C CA . ALA B 1 23 ? -11.078 -19.438 -10.805 1 95.81 23 ALA B CA 1
ATOM 1730 C C . ALA B 1 23 ? -12.18 -19.578 -9.758 1 95.81 23 ALA B C 1
ATOM 1732 O O . ALA B 1 23 ? -12.789 -18.578 -9.359 1 95.81 23 ALA B O 1
ATOM 1733 N N . ALA B 1 24 ? -12.328 -20.781 -9.281 1 96.06 24 ALA B N 1
ATOM 1734 C CA . ALA B 1 24 ? -13.352 -21.031 -8.273 1 96.06 24 ALA B CA 1
ATOM 1735 C C . ALA B 1 24 ? -13.008 -20.328 -6.961 1 96.06 24 ALA B C 1
ATOM 1737 O O . ALA B 1 24 ? -13.875 -19.719 -6.332 1 96.06 24 ALA B O 1
ATOM 1738 N N . VAL B 1 25 ? -11.828 -20.406 -6.613 1 94.25 25 VAL B N 1
ATOM 1739 C CA . VAL B 1 25 ? -11.375 -19.781 -5.375 1 94.25 25 VAL B CA 1
ATOM 1740 C C . VAL B 1 25 ? -11.516 -18.266 -5.48 1 94.25 25 VAL B C 1
ATOM 1742 O O . VAL B 1 25 ? -11.992 -17.609 -4.547 1 94.25 25 VAL B O 1
ATOM 1745 N N . ILE B 1 26 ? -11.141 -17.688 -6.609 1 93.81 26 ILE B N 1
ATOM 1746 C CA . ILE B 1 26 ? -11.203 -16.25 -6.852 1 93.81 26 ILE B CA 1
ATOM 1747 C C . ILE B 1 26 ? -12.656 -15.797 -6.855 1 93.81 26 ILE B C 1
ATOM 1749 O O . ILE B 1 26 ? -13.023 -14.859 -6.141 1 93.81 26 ILE B O 1
ATOM 1753 N N . TYR B 1 27 ? -13.516 -16.5 -7.492 1 94.31 27 TYR B N 1
ATOM 1754 C CA . TYR B 1 27 ? -14.898 -16.062 -7.652 1 94.31 27 TYR B CA 1
ATOM 1755 C C . TYR B 1 27 ? -15.695 -16.297 -6.375 1 94.31 27 TYR B C 1
ATOM 1757 O O . TYR B 1 27 ? -16.625 -15.539 -6.074 1 94.31 27 TYR B O 1
ATOM 1765 N N . ALA B 1 28 ? -15.258 -17.281 -5.621 1 94.5 28 ALA B N 1
ATOM 1766 C CA . ALA B 1 28 ? -15.938 -17.547 -4.355 1 94.5 28 ALA B CA 1
ATOM 1767 C C . ALA B 1 28 ? -15.469 -16.578 -3.268 1 94.5 28 ALA B C 1
ATOM 1769 O O . ALA B 1 28 ? -16.094 -16.484 -2.209 1 94.5 28 ALA B O 1
ATOM 1770 N N . GLY B 1 29 ? -14.391 -15.812 -3.496 1 92.88 29 GLY B N 1
ATOM 1771 C CA . GLY B 1 29 ? -13.875 -14.852 -2.535 1 92.88 29 GLY B CA 1
ATOM 1772 C C . GLY B 1 29 ? -13.289 -15.5 -1.299 1 92.88 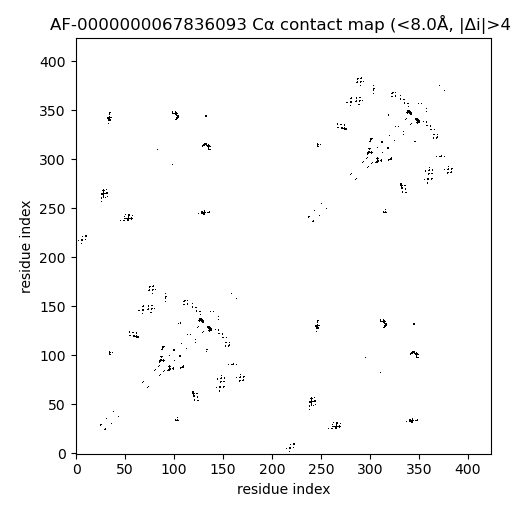29 GLY B C 1
ATOM 1773 O O . GLY B 1 29 ? -13.391 -14.961 -0.196 1 92.88 29 GLY B O 1
ATOM 1774 N N . VAL B 1 30 ? -12.656 -16.656 -1.493 1 91.06 30 VAL B N 1
ATOM 1775 C CA . VAL B 1 30 ? -12.18 -17.453 -0.375 1 91.06 30 VAL B CA 1
ATOM 1776 C C . VAL B 1 30 ? -10.977 -16.766 0.277 1 91.06 30 VAL B C 1
ATOM 1778 O O . VAL B 1 30 ? -10.859 -16.75 1.504 1 91.06 30 VAL B O 1
ATOM 1781 N N . PHE B 1 31 ? -10.195 -16.156 -0.541 1 92.19 31 PHE B N 1
ATOM 1782 C CA . PHE B 1 31 ? -9.016 -15.492 -0.007 1 92.19 31 PHE B CA 1
ATOM 1783 C C . PHE B 1 31 ? -9.391 -14.188 0.682 1 92.19 31 PHE B C 1
ATOM 1785 O O . PHE B 1 31 ? -10.031 -13.328 0.08 1 92.19 31 PHE B O 1
ATOM 1792 N N . ASN B 1 32 ? -9 -14.039 1.947 1 96.44 32 ASN B N 1
ATOM 1793 C CA . ASN B 1 32 ? -9.289 -12.82 2.705 1 96.44 32 ASN B CA 1
ATOM 1794 C C . ASN B 1 32 ? -8.266 -11.727 2.43 1 96.44 32 ASN B C 1
ATOM 1796 O O . ASN B 1 32 ? -7.102 -11.852 2.812 1 96.44 32 ASN B O 1
ATOM 1800 N N . VAL B 1 33 ? -8.734 -10.648 1.882 1 97.25 33 VAL B N 1
ATOM 1801 C CA . VAL B 1 33 ? -7.82 -9.594 1.438 1 97.25 33 VAL B CA 1
ATOM 1802 C C . VAL B 1 33 ? -7.707 -8.523 2.518 1 97.25 33 VAL B C 1
ATOM 1804 O O . VAL B 1 33 ? -7.137 -7.453 2.279 1 97.25 33 VAL B O 1
ATOM 1807 N N . ALA B 1 34 ? -8.141 -8.766 3.697 1 98.5 34 ALA B N 1
ATOM 1808 C CA . ALA B 1 34 ? -8.109 -7.797 4.789 1 98.5 34 ALA B CA 1
ATOM 1809 C C . ALA B 1 34 ? -6.676 -7.5 5.219 1 98.5 34 ALA B C 1
ATOM 1811 O O . ALA B 1 34 ? -5.871 -8.422 5.379 1 98.5 34 ALA B O 1
ATOM 1812 N N . ALA B 1 35 ? -6.414 -6.234 5.426 1 98.31 35 ALA B N 1
ATOM 1813 C CA . ALA B 1 35 ? -5.117 -5.848 5.977 1 98.31 35 ALA B CA 1
ATOM 1814 C C . ALA B 1 35 ? -4.945 -6.371 7.402 1 98.31 35 ALA B C 1
ATOM 1816 O O . ALA B 1 35 ? -3.822 -6.496 7.891 1 98.31 35 ALA B O 1
ATOM 1817 N N . THR B 1 36 ? -5.996 -6.707 8.055 1 97.38 36 THR B N 1
ATOM 1818 C CA . THR B 1 36 ? -5.977 -7.152 9.445 1 97.38 36 THR B CA 1
ATOM 1819 C C . THR B 1 36 ? -5.668 -8.641 9.531 1 97.38 36 THR B C 1
ATOM 1821 O O . THR B 1 36 ? -5.496 -9.188 10.625 1 97.38 36 THR B O 1
ATOM 1824 N N . GLU B 1 37 ? -5.617 -9.289 8.375 1 96.19 37 GLU B N 1
ATOM 1825 C CA . GLU B 1 37 ? -5.328 -10.719 8.344 1 96.19 37 GLU B CA 1
ATOM 1826 C C . GLU B 1 37 ? -3.943 -10.984 7.762 1 96.19 37 GLU B C 1
ATOM 1828 O O . GLU B 1 37 ? -3.77 -11 6.539 1 96.19 37 GLU B O 1
ATOM 1833 N N . PRO B 1 38 ? -3.025 -11.312 8.555 1 94.62 38 PRO B N 1
ATOM 1834 C CA . PRO B 1 38 ? -1.658 -11.523 8.07 1 94.62 38 PRO B CA 1
ATOM 1835 C C . PRO B 1 38 ? -1.531 -12.742 7.168 1 94.62 38 PRO B C 1
ATOM 1837 O O . PRO B 1 38 ? -2.363 -13.648 7.23 1 94.62 38 PRO B O 1
ATOM 1840 N N . HIS B 1 39 ? -0.466 -12.703 6.418 1 95.25 39 HIS B N 1
ATOM 1841 C CA . HIS B 1 39 ? -0.122 -13.852 5.578 1 95.25 39 HIS B CA 1
ATOM 1842 C C . HIS B 1 39 ? 0.372 -15.023 6.422 1 95.25 39 HIS B C 1
ATOM 1844 O O . HIS B 1 39 ? 0.77 -14.836 7.574 1 95.25 39 HIS B O 1
ATOM 1850 N N . TRP B 1 40 ? 0.331 -16.125 5.805 1 94.25 40 TRP B N 1
ATOM 1851 C CA . TRP B 1 40 ? 1.057 -17.25 6.387 1 94.25 40 TRP B CA 1
ATOM 1852 C C . TRP B 1 40 ? 2.557 -16.984 6.402 1 94.25 40 TRP B C 1
ATOM 1854 O O . TRP B 1 40 ? 3.055 -16.156 5.625 1 94.25 40 TRP B O 1
ATOM 1864 N N . GLY B 1 41 ? 3.248 -17.656 7.266 1 96.19 41 GLY B N 1
ATOM 1865 C CA . GLY B 1 41 ? 4.684 -17.453 7.391 1 96.19 41 GLY B CA 1
ATOM 1866 C C . GLY B 1 41 ? 5.434 -17.719 6.098 1 96.19 41 GLY B C 1
ATOM 1867 O O . GLY B 1 41 ? 6.289 -16.922 5.699 1 96.19 41 GLY B O 1
ATOM 1868 N N . LEU B 1 42 ? 5.164 -18.797 5.461 1 94.81 42 LEU B N 1
ATOM 1869 C CA . LEU B 1 42 ? 5.836 -19.141 4.211 1 94.81 42 LEU B C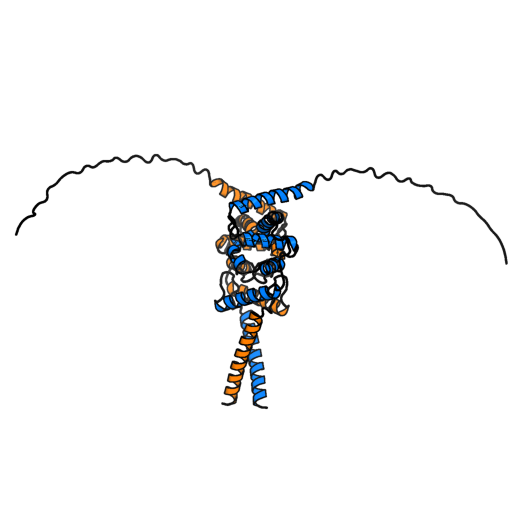A 1
ATOM 1870 C C . LEU B 1 42 ? 5.566 -18.094 3.141 1 94.81 42 LEU B C 1
ATOM 1872 O O . LEU B 1 42 ? 6.473 -17.719 2.391 1 94.81 42 LEU B O 1
ATOM 1876 N N . THR B 1 43 ? 4.273 -17.578 3.076 1 95.38 43 THR B N 1
ATOM 1877 C CA . THR B 1 43 ? 3.932 -16.547 2.1 1 95.38 43 THR B CA 1
ATOM 1878 C C . THR B 1 43 ? 4.719 -15.273 2.369 1 95.38 43 THR B C 1
ATOM 1880 O O . THR B 1 43 ? 5.289 -14.68 1.448 1 95.38 43 THR B O 1
ATOM 1883 N N . SER B 1 44 ? 4.801 -14.93 3.611 1 96.38 44 SER B N 1
ATOM 1884 C CA . SER B 1 44 ? 5.551 -13.742 3.994 1 96.38 44 SER B CA 1
ATOM 1885 C C . SER B 1 44 ? 7.023 -13.867 3.631 1 96.38 44 SER B C 1
ATOM 1887 O O . SER B 1 44 ? 7.629 -12.93 3.117 1 96.38 44 SER B O 1
ATOM 1889 N N . TRP B 1 45 ? 7.602 -15.039 3.912 1 96.12 45 TRP B N 1
ATOM 1890 C CA . TRP B 1 45 ? 9.008 -15.273 3.598 1 96.12 45 TRP B CA 1
ATOM 1891 C C . TRP B 1 45 ? 9.25 -15.195 2.094 1 96.12 45 TRP B C 1
ATOM 1893 O O . TRP B 1 45 ? 10.203 -14.555 1.645 1 96.12 45 TRP B O 1
ATOM 1903 N N . VAL B 1 46 ? 8.367 -15.773 1.313 1 96.06 46 VAL B N 1
ATOM 1904 C CA . VAL B 1 46 ? 8.508 -15.766 -0.14 1 96.06 46 VAL B CA 1
ATOM 1905 C C . VAL B 1 46 ? 8.414 -14.336 -0.664 1 96.06 46 VAL B C 1
ATOM 1907 O O . VAL B 1 46 ? 9.242 -13.906 -1.471 1 96.06 46 VAL B O 1
ATOM 1910 N N . LEU B 1 47 ? 7.398 -13.555 -0.19 1 95.88 47 LEU B N 1
ATOM 1911 C CA . LEU B 1 47 ? 7.195 -12.18 -0.648 1 95.88 47 LEU B CA 1
ATOM 1912 C C . LEU B 1 47 ? 8.375 -11.297 -0.258 1 95.88 47 LEU B C 1
ATOM 1914 O O . LEU B 1 47 ? 8.852 -10.5 -1.065 1 95.88 47 LEU B O 1
ATOM 1918 N N . GLU B 1 48 ? 8.867 -11.492 0.892 1 95.31 48 GLU B N 1
ATOM 1919 C CA . GLU B 1 48 ? 10.008 -10.711 1.362 1 95.31 48 GLU B CA 1
ATOM 1920 C C . GLU B 1 48 ? 11.266 -11.039 0.57 1 95.31 48 GLU B C 1
ATOM 1922 O O . GLU B 1 48 ? 12.008 -10.133 0.163 1 95.31 48 GLU B O 1
ATOM 1927 N N . THR B 1 49 ? 11.516 -12.312 0.417 1 96.81 49 THR B N 1
ATOM 1928 C CA . THR B 1 49 ? 12.688 -12.734 -0.346 1 96.81 49 THR B CA 1
ATOM 1929 C C . THR B 1 49 ? 12.617 -12.211 -1.778 1 96.81 49 THR B C 1
ATOM 1931 O O . THR B 1 49 ? 13.594 -11.672 -2.299 1 96.81 49 THR B O 1
ATOM 1934 N N . ALA B 1 50 ? 11.469 -12.328 -2.363 1 97 50 ALA B N 1
ATOM 1935 C CA . ALA B 1 50 ? 11.281 -11.836 -3.725 1 97 50 ALA B CA 1
ATOM 1936 C C . ALA B 1 50 ? 11.531 -10.336 -3.805 1 97 50 ALA B C 1
ATOM 1938 O O . ALA B 1 50 ? 12.18 -9.859 -4.734 1 97 50 ALA B O 1
ATOM 1939 N N . ARG B 1 51 ? 11.031 -9.594 -2.889 1 96.94 51 ARG B N 1
ATOM 1940 C CA . ARG B 1 51 ? 11.18 -8.141 -2.861 1 96.94 51 ARG B CA 1
ATOM 1941 C C . ARG B 1 51 ? 12.648 -7.742 -2.754 1 96.94 51 ARG B C 1
ATOM 1943 O O . ARG B 1 51 ? 13.133 -6.934 -3.549 1 96.94 51 ARG B O 1
ATOM 1950 N N . VAL B 1 52 ? 13.344 -8.383 -1.83 1 96.56 52 VAL B N 1
ATOM 1951 C CA . VAL B 1 52 ? 14.734 -8.023 -1.562 1 96.56 52 VAL B CA 1
ATOM 1952 C C . VAL B 1 52 ? 15.602 -8.391 -2.766 1 96.56 52 VAL B C 1
ATOM 1954 O O . VAL B 1 52 ? 16.438 -7.59 -3.205 1 96.56 52 VAL B O 1
ATOM 1957 N N . ARG B 1 53 ? 15.344 -9.586 -3.279 1 97.69 53 ARG B N 1
ATOM 1958 C CA . ARG B 1 53 ? 16.141 -10.023 -4.426 1 97.69 53 ARG B CA 1
ATOM 1959 C C . ARG B 1 53 ? 15.859 -9.156 -5.648 1 97.69 53 ARG B C 1
ATOM 1961 O O . ARG B 1 53 ? 16.781 -8.836 -6.41 1 97.69 53 ARG B O 1
ATOM 1968 N N . SER B 1 54 ? 14.641 -8.781 -5.828 1 98.31 54 SER B N 1
ATOM 1969 C CA . SER B 1 54 ? 14.289 -7.898 -6.941 1 98.31 54 SER B CA 1
ATOM 1970 C C . SER B 1 54 ? 14.992 -6.547 -6.816 1 98.31 54 SER B C 1
ATOM 1972 O O . SER B 1 54 ? 15.602 -6.066 -7.773 1 98.31 54 SER B O 1
ATOM 1974 N N . ILE B 1 55 ? 14.906 -5.93 -5.668 1 98.06 55 ILE B N 1
ATOM 1975 C CA . ILE B 1 55 ? 15.531 -4.637 -5.418 1 98.06 55 ILE B CA 1
ATOM 1976 C C . ILE B 1 55 ? 17.031 -4.727 -5.688 1 98.06 55 ILE B C 1
ATOM 1978 O O . ILE B 1 55 ? 17.594 -3.873 -6.371 1 98.06 55 ILE B O 1
ATOM 1982 N N . ARG B 1 56 ? 17.641 -5.793 -5.195 1 97.5 56 ARG B N 1
ATOM 1983 C CA . ARG B 1 56 ? 19.078 -5.984 -5.391 1 97.5 56 ARG B CA 1
ATOM 1984 C C . ARG B 1 56 ? 19.406 -6.086 -6.875 1 97.5 56 ARG B C 1
ATOM 1986 O O . ARG B 1 56 ? 20.359 -5.453 -7.348 1 97.5 56 ARG B O 1
ATOM 1993 N N . ALA B 1 57 ? 18.656 -6.836 -7.547 1 97.88 57 ALA B N 1
ATOM 1994 C CA . ALA B 1 57 ? 18.922 -7.059 -8.969 1 97.88 57 ALA B CA 1
ATOM 1995 C C . ALA B 1 57 ? 18.734 -5.773 -9.766 1 97.88 57 ALA B C 1
ATOM 1997 O O . ALA B 1 57 ? 19.562 -5.434 -10.617 1 97.88 57 ALA B O 1
ATOM 1998 N N . HIS B 1 58 ? 17.734 -5.012 -9.461 1 98.06 58 HIS B N 1
ATOM 1999 C CA . HIS B 1 58 ? 17.391 -3.855 -10.281 1 98.06 58 HIS B CA 1
ATOM 2000 C C . HIS B 1 58 ? 18.156 -2.613 -9.844 1 98.06 58 HIS B C 1
ATOM 2002 O O . HIS B 1 58 ? 18.234 -1.634 -10.586 1 98.06 58 HIS B O 1
ATOM 2008 N N . ALA B 1 59 ? 18.672 -2.648 -8.664 1 98.19 59 ALA B N 1
ATOM 2009 C CA . ALA B 1 59 ? 19.484 -1.541 -8.172 1 98.19 59 ALA B CA 1
ATOM 2010 C C . ALA B 1 59 ? 20.969 -1.768 -8.477 1 98.19 59 ALA B C 1
ATOM 2012 O O . ALA B 1 59 ? 21.812 -0.938 -8.133 1 98.19 59 ALA B O 1
ATOM 2013 N N . ALA B 1 60 ? 21.203 -2.855 -9.117 1 96.56 60 ALA B N 1
ATOM 2014 C CA . ALA B 1 60 ? 22.594 -3.182 -9.391 1 96.56 60 ALA B CA 1
ATOM 2015 C C . ALA B 1 60 ? 23.266 -2.072 -10.188 1 96.56 60 ALA B C 1
ATOM 2017 O O . ALA B 1 60 ? 22.719 -1.588 -11.18 1 96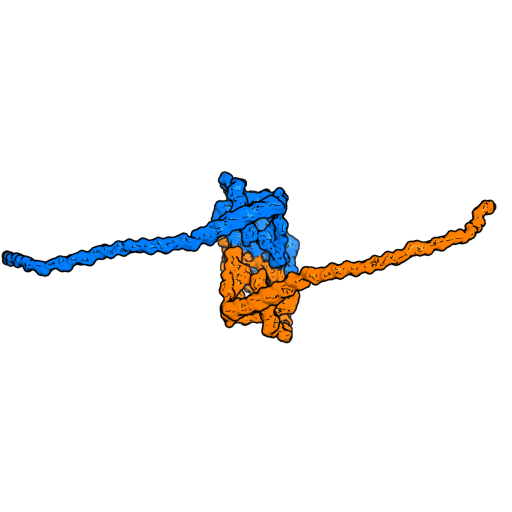.56 60 ALA B O 1
ATOM 2018 N N . GLY B 1 61 ? 24.391 -1.604 -9.75 1 95.94 61 GLY B N 1
ATOM 2019 C CA . GLY B 1 61 ? 25.156 -0.604 -10.461 1 95.94 61 GLY B CA 1
ATOM 2020 C C . GLY B 1 61 ? 24.891 0.812 -9.992 1 95.94 61 GLY B C 1
ATOM 2021 O O . GLY B 1 61 ? 25.594 1.746 -10.383 1 95.94 61 GLY B O 1
ATOM 2022 N N . LEU B 1 62 ? 23.844 1.016 -9.219 1 97.69 62 LEU B N 1
ATOM 2023 C CA . LEU B 1 62 ? 23.578 2.344 -8.68 1 97.69 62 LEU B CA 1
ATOM 2024 C C . LEU B 1 62 ? 24.516 2.672 -7.527 1 97.69 62 LEU B C 1
ATOM 2026 O O . LEU B 1 62 ? 24.516 1.979 -6.504 1 97.69 62 LEU B O 1
ATOM 2030 N N . VAL B 1 63 ? 25.266 3.672 -7.746 1 96.81 63 VAL B N 1
ATOM 2031 C CA . VAL B 1 63 ? 26.219 4.129 -6.742 1 96.81 63 VAL B CA 1
ATOM 2032 C C . VAL B 1 63 ? 26.016 5.617 -6.469 1 96.81 63 VAL B C 1
ATOM 2034 O O . VAL B 1 63 ? 25.734 6.391 -7.391 1 96.81 63 VAL B O 1
ATOM 2037 N N . PRO B 1 64 ? 26.141 5.957 -5.23 1 97.31 64 PRO B N 1
ATOM 2038 C CA . PRO B 1 64 ? 25.953 7.379 -4.926 1 97.31 64 PRO B CA 1
ATOM 2039 C C . PRO B 1 64 ? 26.922 8.273 -5.699 1 97.31 64 PRO B C 1
ATOM 2041 O O . PRO B 1 64 ? 28.109 7.938 -5.832 1 97.31 64 PRO B O 1
ATOM 2044 N N . PRO B 1 65 ? 26.438 9.312 -6.176 1 97.38 65 PRO B N 1
ATOM 2045 C CA . PRO B 1 65 ? 27.359 10.281 -6.777 1 97.38 65 PRO B CA 1
ATOM 2046 C C . PRO B 1 65 ? 28.234 10.984 -5.742 1 97.38 65 PRO B C 1
ATOM 2048 O O . PRO B 1 65 ? 27.906 10.992 -4.551 1 97.38 65 PRO B O 1
ATOM 2051 N N . SER B 1 66 ? 29.266 11.57 -6.266 1 96.12 66 SER B N 1
ATOM 2052 C CA . SER B 1 66 ? 30.156 12.297 -5.363 1 96.12 66 SER B CA 1
ATOM 2053 C C . SER B 1 66 ? 29.438 13.469 -4.703 1 96.12 66 SER B C 1
ATOM 2055 O O . SER B 1 66 ? 28.672 14.188 -5.359 1 96.12 66 SER B O 1
ATOM 2057 N N . GLY B 1 67 ? 29.562 13.578 -3.398 1 96 67 GLY B N 1
ATOM 2058 C CA . GLY B 1 67 ? 29.031 14.719 -2.662 1 96 67 GLY B CA 1
ATOM 2059 C C . GLY B 1 67 ? 27.562 14.586 -2.334 1 96 67 GLY B C 1
ATOM 2060 O O . GLY B 1 67 ? 26.922 15.57 -1.95 1 96 67 GLY B O 1
ATOM 2061 N N . TYR B 1 68 ? 27 13.375 -2.533 1 95.06 68 TYR B N 1
ATOM 2062 C CA . TYR B 1 68 ? 25.578 13.203 -2.287 1 95.06 68 TYR B CA 1
ATOM 2063 C C . TYR B 1 68 ? 25.25 13.406 -0.812 1 95.06 68 TYR B C 1
ATOM 2065 O O . TYR B 1 68 ? 24.094 13.68 -0.455 1 95.06 68 TYR B O 1
ATOM 2073 N N . ASP B 1 69 ? 26.297 13.336 0.082 1 93.31 69 ASP B N 1
ATOM 2074 C CA . ASP B 1 69 ? 26.094 13.43 1.523 1 93.31 69 ASP B CA 1
ATOM 2075 C C . ASP B 1 69 ? 26.656 14.742 2.07 1 93.31 69 ASP B C 1
ATOM 2077 O O . ASP B 1 69 ? 26.891 14.867 3.273 1 93.31 69 ASP B O 1
ATOM 2081 N N . ASP B 1 70 ? 26.875 15.703 1.154 1 94.25 70 ASP B N 1
ATOM 2082 C CA . ASP B 1 70 ? 27.328 17.016 1.61 1 94.25 70 ASP B CA 1
ATOM 2083 C C . ASP B 1 70 ? 26.344 17.594 2.627 1 94.25 70 ASP B C 1
ATOM 2085 O O . ASP B 1 70 ? 25.125 17.469 2.469 1 94.25 70 ASP B O 1
ATOM 2089 N N . GLN B 1 71 ? 26.906 18.297 3.613 1 89.81 71 GLN B N 1
ATOM 2090 C CA . GLN B 1 71 ? 26.109 18.844 4.703 1 89.81 71 GLN B CA 1
ATOM 2091 C C . GLN B 1 71 ? 25.047 19.812 4.18 1 89.81 71 GLN B C 1
ATOM 2093 O O . GLN B 1 71 ? 23.938 19.859 4.707 1 89.81 71 GLN B O 1
ATOM 2098 N N . ALA B 1 72 ? 25.406 20.5 3.174 1 90.81 72 ALA B N 1
ATOM 2099 C CA . ALA B 1 72 ? 24.484 21.5 2.611 1 90.81 72 ALA B CA 1
ATOM 2100 C C . ALA B 1 72 ? 23.25 20.828 2.035 1 90.81 72 ALA B C 1
ATOM 2102 O O . ALA B 1 72 ? 22.203 21.469 1.902 1 90.81 72 ALA B O 1
ATOM 2103 N N . LYS B 1 73 ? 23.328 19.562 1.711 1 93.81 73 LYS B N 1
ATOM 2104 C CA . LYS B 1 73 ? 22.234 18.844 1.077 1 93.81 73 LYS B CA 1
ATOM 2105 C C . LYS B 1 73 ? 21.344 18.188 2.119 1 93.81 73 LYS B C 1
ATOM 2107 O O . LYS B 1 73 ? 20.25 17.703 1.796 1 93.81 73 LYS B O 1
ATOM 2112 N N . LEU B 1 74 ? 21.719 18.203 3.334 1 93.5 74 LEU B N 1
ATOM 2113 C CA . LEU B 1 74 ? 21 17.5 4.387 1 93.5 74 LEU B CA 1
ATOM 2114 C C . LEU B 1 74 ? 19.766 18.281 4.812 1 93.5 74 LEU B C 1
ATOM 2116 O O . LEU B 1 74 ? 18.734 17.703 5.137 1 93.5 74 LEU B O 1
ATOM 2120 N N . VAL B 1 75 ? 19.875 19.609 4.77 1 94.06 75 VAL B N 1
ATOM 2121 C CA . VAL B 1 75 ? 18.781 20.453 5.25 1 94.06 75 VAL B CA 1
ATOM 2122 C C . VAL B 1 75 ? 17.547 20.25 4.367 1 94.06 75 VAL B C 1
ATOM 2124 O O . VAL B 1 75 ? 16.484 19.891 4.859 1 94.06 75 VAL B O 1
ATOM 2127 N N . PRO B 1 76 ? 17.703 20.344 3.051 1 95.25 76 PRO B N 1
ATOM 2128 C CA . PRO B 1 76 ? 16.516 20.078 2.248 1 95.25 76 PRO B CA 1
ATOM 2129 C C . PRO B 1 76 ? 16.062 18.625 2.34 1 95.25 76 PRO B C 1
ATOM 2131 O O . PRO B 1 76 ? 14.859 18.344 2.248 1 95.25 76 PRO B O 1
ATOM 2134 N N . ALA B 1 77 ? 16.922 17.734 2.564 1 97 77 ALA B N 1
ATOM 2135 C CA . ALA B 1 77 ? 16.578 16.312 2.691 1 97 77 ALA B CA 1
ATOM 2136 C C . ALA B 1 77 ? 15.695 16.078 3.92 1 97 77 ALA B C 1
ATOM 2138 O O . ALA B 1 77 ? 14.773 15.258 3.887 1 97 77 ALA B O 1
ATOM 2139 N N . VAL B 1 78 ? 15.992 16.781 4.965 1 95.75 78 VAL B N 1
ATOM 2140 C CA . VAL B 1 78 ? 15.188 16.641 6.18 1 95.75 78 VAL B CA 1
ATOM 2141 C C . VAL B 1 78 ? 13.773 17.156 5.922 1 95.75 78 VAL B C 1
ATOM 2143 O O . VAL B 1 78 ? 12.797 16.562 6.367 1 95.75 78 VAL B O 1
ATOM 2146 N N . GLY B 1 79 ? 13.688 18.266 5.27 1 94.56 79 GLY B N 1
ATOM 2147 C CA . GLY B 1 79 ? 12.383 18.75 4.867 1 94.56 79 GLY B CA 1
ATOM 2148 C C . GLY B 1 79 ? 11.609 17.766 4.027 1 94.56 79 GLY B C 1
ATOM 2149 O O . GLY B 1 79 ? 10.414 17.531 4.262 1 94.56 79 GLY B O 1
ATOM 2150 N N . HIS B 1 80 ? 12.297 17.188 3.055 1 95.81 80 HIS B N 1
ATOM 2151 C CA . HIS B 1 80 ? 11.695 16.172 2.199 1 95.81 80 HIS B CA 1
ATOM 2152 C C . HIS B 1 80 ? 11.234 14.969 3.012 1 95.81 80 HIS B C 1
ATOM 2154 O O . HIS B 1 80 ? 10.117 14.469 2.814 1 95.81 80 HIS B O 1
ATOM 2160 N N . PHE B 1 81 ? 12.07 14.539 3.918 1 96.19 81 PHE B N 1
ATOM 2161 C CA . PHE B 1 81 ? 11.758 13.414 4.785 1 96.19 81 PHE B CA 1
ATOM 2162 C C . PHE B 1 81 ? 10.516 13.703 5.625 1 96.19 81 PHE B C 1
ATOM 2164 O O . PHE B 1 81 ? 9.625 12.867 5.73 1 96.19 81 PHE B O 1
ATOM 2171 N N . ALA B 1 82 ? 10.414 14.781 6.199 1 93.19 82 ALA B N 1
ATOM 2172 C CA . ALA B 1 82 ? 9.305 15.18 7.055 1 93.19 82 ALA B CA 1
ATOM 2173 C C . ALA B 1 82 ? 7.992 15.203 6.273 1 93.19 82 ALA B C 1
ATOM 2175 O O . ALA B 1 82 ? 6.949 14.789 6.789 1 93.19 82 ALA B O 1
ATOM 2176 N N . GLU B 1 83 ? 8.102 15.57 5.055 1 91.12 83 GLU B N 1
ATOM 2177 C CA . GLU B 1 83 ? 6.898 15.758 4.25 1 91.12 83 GLU B CA 1
ATOM 2178 C C . GLU B 1 83 ? 6.465 14.461 3.584 1 91.12 83 GLU B C 1
ATOM 2180 O O . GLU B 1 83 ? 5.27 14.211 3.404 1 91.12 83 GLU B O 1
ATOM 2185 N N . HIS B 1 84 ? 7.477 13.578 3.309 1 93.94 84 HIS B N 1
ATOM 2186 C CA . HIS B 1 84 ? 7.156 12.461 2.422 1 93.94 84 HIS B CA 1
ATOM 2187 C C . HIS B 1 84 ? 7.324 11.125 3.133 1 93.94 84 HIS B C 1
ATOM 2189 O O . HIS B 1 84 ? 6.824 10.102 2.662 1 93.94 84 HIS B O 1
ATOM 2195 N N . CYS B 1 85 ? 8.023 11.062 4.195 1 95.38 85 CYS B N 1
ATOM 2196 C CA . CYS B 1 85 ? 8.453 9.766 4.703 1 95.38 85 CYS B CA 1
ATOM 2197 C C . CYS B 1 85 ? 7.926 9.531 6.113 1 95.38 85 CYS B C 1
ATOM 2199 O O . CYS B 1 85 ? 7.438 8.438 6.418 1 95.38 85 CYS B O 1
ATOM 2201 N N . ALA B 1 86 ? 7.871 10.609 6.934 1 93 86 ALA B N 1
ATOM 2202 C CA . ALA B 1 86 ? 7.719 10.477 8.383 1 93 86 ALA B CA 1
ATOM 2203 C C . ALA B 1 86 ? 6.305 10.023 8.742 1 93 86 ALA B C 1
ATOM 2205 O O . ALA B 1 86 ? 6.105 9.312 9.734 1 93 86 ALA B O 1
ATOM 2206 N N . THR B 1 87 ? 5.359 10.422 7.945 1 91.06 87 THR B N 1
ATOM 2207 C CA . THR B 1 87 ? 3.979 10.062 8.234 1 91.06 87 THR B CA 1
ATOM 2208 C C . THR B 1 87 ? 3.814 8.547 8.281 1 91.06 87 THR B C 1
ATOM 2210 O O . THR B 1 87 ? 3.139 8.016 9.172 1 91.06 87 THR B O 1
ATOM 2213 N N . CYS B 1 88 ? 4.523 7.805 7.418 1 94.5 88 CYS B N 1
ATOM 2214 C CA . CYS B 1 88 ? 4.375 6.359 7.32 1 94.5 88 CYS B CA 1
ATOM 2215 C C . CYS B 1 88 ? 5.469 5.645 8.109 1 94.5 88 CYS B C 1
ATOM 2217 O O . CYS B 1 88 ? 5.227 4.586 8.695 1 94.5 88 CYS B O 1
ATOM 2219 N N . HIS B 1 89 ? 6.66 6.238 8.125 1 95.56 89 HIS B N 1
ATOM 2220 C CA . HIS B 1 89 ? 7.801 5.512 8.672 1 95.56 89 HIS B CA 1
ATOM 2221 C C . HIS B 1 89 ? 8.18 6.035 10.055 1 95.56 89 HIS B C 1
ATOM 2223 O O . HIS B 1 89 ? 8.969 5.41 10.766 1 95.56 89 HIS B O 1
ATOM 2229 N N . GLY B 1 90 ? 7.629 7.098 10.398 1 92.12 90 GLY B N 1
ATOM 2230 C CA . GLY B 1 90 ? 8.125 7.77 11.594 1 92.12 90 GLY B CA 1
ATOM 2231 C C . GLY B 1 90 ? 9.508 8.352 11.414 1 92.12 90 GLY B C 1
ATOM 2232 O O . GLY B 1 90 ? 9.992 8.508 10.289 1 92.12 90 GLY B O 1
ATOM 2233 N N . GLY B 1 91 ? 10.07 8.891 12.5 1 88.88 91 GLY B N 1
ATOM 2234 C CA . GLY B 1 91 ? 11.398 9.469 12.562 1 88.88 91 GLY B CA 1
ATOM 2235 C C . GLY B 1 91 ? 11.82 9.859 13.969 1 88.88 91 GLY B C 1
ATOM 2236 O O . GLY B 1 91 ? 11.102 9.578 14.938 1 88.88 91 GLY B O 1
ATOM 2237 N N . PRO B 1 92 ? 12.992 10.391 14.031 1 87.94 92 PRO B N 1
ATOM 2238 C CA . PRO B 1 92 ? 13.414 10.836 15.359 1 87.94 92 PRO B CA 1
ATOM 2239 C C . PRO B 1 92 ? 12.43 11.797 16.016 1 87.94 92 PRO B C 1
ATOM 2241 O O . PRO B 1 92 ? 12.172 12.883 15.477 1 87.94 92 PRO B O 1
ATOM 2244 N N . GLY B 1 93 ? 11.828 11.328 17.094 1 85.31 93 GLY B N 1
ATOM 2245 C CA . GLY B 1 93 ? 10.898 12.164 17.844 1 85.31 93 GLY B CA 1
ATOM 2246 C C . GLY B 1 93 ? 9.523 12.227 17.219 1 85.31 93 GLY B C 1
ATOM 2247 O O . GLY B 1 93 ? 8.656 12.977 17.672 1 85.31 93 GLY B O 1
ATOM 2248 N N . THR B 1 94 ? 9.328 11.602 16.188 1 86.12 94 THR B N 1
ATOM 2249 C CA . THR B 1 94 ? 8.047 11.617 15.492 1 86.12 94 THR B CA 1
ATOM 2250 C C . THR B 1 94 ? 7.473 10.203 15.391 1 86.12 94 THR B C 1
ATOM 2252 O O . THR B 1 94 ? 8.102 9.312 14.812 1 86.12 94 THR B O 1
ATOM 2255 N N . LYS B 1 95 ? 6.312 10.086 15.93 1 88.12 95 LYS B N 1
ATOM 2256 C CA . LYS B 1 95 ? 5.617 8.805 15.828 1 88.12 95 LYS B CA 1
ATOM 2257 C C . LYS B 1 95 ? 4.957 8.648 14.461 1 88.12 95 LYS B C 1
ATOM 2259 O O . LYS B 1 95 ? 4.523 9.625 13.859 1 88.12 95 LYS B O 1
ATOM 2264 N N . ARG B 1 96 ? 4.898 7.418 14.07 1 90 96 ARG B N 1
ATOM 2265 C CA . ARG B 1 96 ? 4.176 7.141 12.836 1 90 96 ARG B CA 1
ATOM 2266 C C . ARG B 1 96 ? 2.684 7.402 13 1 90 96 ARG B C 1
ATOM 2268 O O . ARG B 1 96 ? 2.158 7.352 14.109 1 90 96 ARG B O 1
ATOM 2275 N N . SER B 1 97 ? 2.088 7.602 11.906 1 89.75 97 SER B N 1
ATOM 2276 C CA . SER B 1 97 ? 0.647 7.828 11.914 1 89.75 97 SER B CA 1
ATOM 2277 C C . SER B 1 97 ? -0.112 6.551 12.25 1 89.75 97 SER B C 1
ATOM 2279 O O . SER B 1 97 ? 0.377 5.449 11.992 1 89.75 97 SER B O 1
ATOM 2281 N N . VAL B 1 98 ? -1.298 6.738 12.812 1 88.81 98 VAL B N 1
ATOM 2282 C CA . VAL B 1 98 ? -2.184 5.613 13.094 1 88.81 98 VAL B CA 1
ATOM 2283 C C . VAL B 1 98 ? -2.549 4.906 11.789 1 88.81 98 VAL B C 1
ATOM 2285 O O . VAL B 1 98 ? -2.75 3.689 11.773 1 88.81 98 VAL B O 1
ATOM 2288 N N . LEU B 1 99 ? -2.545 5.652 10.695 1 91.25 99 LEU B N 1
ATOM 2289 C CA . LEU B 1 99 ? -2.822 5.07 9.391 1 91.25 99 LEU B CA 1
ATOM 2290 C C . LEU B 1 99 ? -1.753 4.055 9.008 1 91.25 99 LEU B C 1
ATOM 2292 O O . LEU B 1 99 ? -2.068 2.979 8.492 1 91.25 99 LEU B O 1
ATOM 2296 N N . ALA B 1 100 ? -0.524 4.406 9.281 1 93.81 100 ALA B N 1
ATOM 2297 C CA . ALA B 1 100 ? 0.584 3.504 8.984 1 93.81 100 ALA B CA 1
ATOM 2298 C C . ALA B 1 100 ? 0.455 2.201 9.773 1 93.81 100 ALA B C 1
ATOM 2300 O O . ALA B 1 100 ? 0.774 1.126 9.258 1 93.81 100 ALA B O 1
ATOM 2301 N N . GLU B 1 101 ? -0.109 2.307 10.953 1 93.56 101 GLU B N 1
ATOM 2302 C CA . GLU B 1 101 ? -0.27 1.137 11.812 1 93.56 101 GLU B CA 1
ATOM 2303 C C . GLU B 1 101 ? -1.329 0.188 11.258 1 93.56 101 GLU B C 1
ATOM 2305 O O . GLU B 1 101 ? -1.298 -1.014 11.531 1 93.56 101 GLU B O 1
ATOM 2310 N N . GLY B 1 102 ? -2.229 0.677 10.508 1 96.38 102 GLY B N 1
ATOM 2311 C CA . GLY B 1 102 ? -3.311 -0.129 9.961 1 96.38 102 GLY B CA 1
ATOM 2312 C C . GLY B 1 102 ? -2.988 -0.718 8.602 1 96.38 102 GLY B C 1
ATOM 2313 O O . GLY B 1 102 ? -3.785 -1.475 8.047 1 96.38 102 GLY B O 1
ATOM 2314 N N . MET B 1 103 ? -1.813 -0.396 8.086 1 97.31 103 MET B N 1
ATOM 2315 C CA . MET B 1 103 ? -1.424 -0.874 6.762 1 97.31 103 MET B CA 1
ATOM 2316 C C . MET B 1 103 ? -0.841 -2.281 6.844 1 97.31 103 MET B C 1
ATOM 2318 O O . MET B 1 103 ? -0.281 -2.668 7.871 1 97.31 103 MET B O 1
ATOM 2322 N N . TYR B 1 104 ? -0.95 -2.973 5.637 1 97.5 104 TYR B N 1
ATOM 2323 C CA . TYR B 1 104 ? -0.296 -4.27 5.492 1 97.5 104 TYR B CA 1
ATOM 2324 C C . TYR B 1 104 ? 0.25 -4.445 4.082 1 97.5 104 TYR B C 1
ATOM 2326 O O . TYR B 1 104 ? -0.514 -4.5 3.113 1 97.5 104 TYR B O 1
ATOM 2334 N N . PRO B 1 105 ? 1.557 -4.555 3.998 1 96.69 105 PRO B N 1
ATOM 2335 C CA . PRO B 1 105 ? 2.523 -4.539 5.098 1 96.69 105 PRO B CA 1
ATOM 2336 C C . PRO B 1 105 ? 2.611 -3.176 5.785 1 96.69 105 PRO B C 1
ATOM 2338 O O . PRO B 1 105 ? 2.334 -2.148 5.164 1 96.69 105 PRO B O 1
ATOM 2341 N N . GLU B 1 106 ? 2.973 -3.236 6.953 1 95.62 106 GLU B N 1
ATOM 2342 C CA . GLU B 1 106 ? 3.283 -2.021 7.699 1 95.62 106 GLU B CA 1
ATOM 2343 C C . GLU B 1 106 ? 4.602 -1.409 7.23 1 95.62 106 GLU B C 1
ATOM 2345 O O . GLU B 1 106 ? 5.582 -2.125 7.012 1 95.62 106 GLU B O 1
ATOM 2350 N N . PRO B 1 107 ? 4.605 -0.021 7.086 1 96 107 PRO B N 1
ATOM 2351 C CA . PRO B 1 107 ? 5.891 0.62 6.793 1 96 107 PRO B CA 1
ATOM 2352 C C . PRO B 1 107 ? 6.961 0.301 7.832 1 96 107 PRO B C 1
ATOM 2354 O O . PRO B 1 107 ? 6.691 0.348 9.031 1 96 107 PRO B O 1
ATOM 2357 N N . PRO B 1 108 ? 8.156 -0.034 7.383 1 93.56 108 PRO B N 1
ATOM 2358 C CA . PRO B 1 108 ? 9.195 -0.4 8.344 1 93.56 108 PRO B CA 1
ATOM 2359 C C . PRO B 1 108 ? 9.805 0.812 9.047 1 93.56 108 PRO B C 1
ATOM 2361 O O . PRO B 1 108 ? 9.734 1.929 8.523 1 93.56 108 PRO B O 1
ATOM 2364 N N . ASP B 1 109 ? 10.359 0.485 10.172 1 89.12 109 ASP B N 1
ATOM 2365 C CA . ASP B 1 109 ? 11.258 1.457 10.781 1 89.12 109 ASP B CA 1
ATOM 2366 C C . ASP B 1 109 ? 12.492 1.683 9.922 1 89.12 109 ASP B C 1
ATOM 2368 O O . ASP B 1 109 ? 13.203 0.731 9.578 1 89.12 109 ASP B O 1
ATOM 2372 N N . LEU B 1 110 ? 12.789 2.902 9.625 1 90.31 110 LEU B N 1
ATOM 2373 C CA . LEU B 1 110 ? 13.836 3.174 8.648 1 90.31 110 LEU B CA 1
ATOM 2374 C C . LEU B 1 110 ? 15.219 3.055 9.281 1 90.31 110 LEU B C 1
ATOM 2376 O O . LEU B 1 110 ? 16.219 2.922 8.578 1 90.31 110 LEU B O 1
ATOM 2380 N N . LYS B 1 111 ? 15.234 3.148 10.594 1 81.5 111 LYS B N 1
ATOM 2381 C CA . LYS B 1 111 ? 16.516 2.867 11.234 1 81.5 111 LYS B CA 1
ATOM 2382 C C . LYS B 1 111 ? 16.984 1.446 10.93 1 81.5 111 LYS B C 1
ATOM 2384 O O . LYS B 1 111 ? 18.172 1.217 10.688 1 81.5 111 LYS B O 1
ATOM 2389 N N . ALA B 1 112 ? 16.062 0.603 10.812 1 78.69 112 ALA B N 1
ATOM 2390 C CA . ALA B 1 112 ? 16.375 -0.787 10.477 1 78.69 112 ALA B CA 1
ATOM 2391 C C . ALA B 1 112 ? 16.625 -0.952 8.984 1 78.69 112 ALA B C 1
ATOM 2393 O O . ALA B 1 112 ? 17.438 -1.787 8.578 1 78.69 112 ALA B O 1
ATOM 2394 N N . ALA B 1 113 ? 16.031 -0.19 8.211 1 79.75 113 ALA B N 1
ATOM 2395 C CA . ALA B 1 113 ? 16.125 -0.305 6.754 1 79.75 113 ALA B CA 1
ATOM 2396 C C . ALA B 1 113 ? 17.531 -0.012 6.262 1 79.75 113 ALA B C 1
ATOM 2398 O O . ALA B 1 113 ? 18.016 -0.647 5.316 1 79.75 113 ALA B O 1
ATOM 2399 N N . THR B 1 114 ? 18.188 0.936 6.836 1 83.94 114 THR B N 1
ATOM 2400 C CA . THR B 1 114 ? 19.5 1.332 6.363 1 83.94 114 THR B CA 1
ATOM 2401 C C . THR B 1 114 ? 20.516 0.209 6.582 1 83.94 114 THR B C 1
ATOM 2403 O O . THR B 1 114 ? 21.562 0.172 5.93 1 83.94 114 THR B O 1
ATOM 2406 N N . GLY B 1 115 ? 20.203 -0.662 7.469 1 85.69 115 GLY B N 1
ATOM 2407 C CA . GLY B 1 115 ? 21.062 -1.818 7.656 1 85.69 115 GLY B CA 1
ATOM 2408 C C . GLY B 1 115 ? 20.828 -2.912 6.633 1 85.69 115 GLY B C 1
ATOM 2409 O O . GLY B 1 115 ? 21.703 -3.746 6.391 1 85.69 115 GLY B O 1
ATOM 2410 N N . ARG B 1 116 ? 19.797 -2.836 5.98 1 89.94 116 ARG B N 1
ATOM 2411 C CA . ARG B 1 116 ? 19.375 -3.922 5.102 1 89.94 116 ARG B CA 1
ATOM 2412 C C . ARG B 1 116 ? 19.719 -3.617 3.648 1 89.94 116 ARG B C 1
ATOM 2414 O O . ARG B 1 116 ? 19.906 -4.531 2.844 1 89.94 116 ARG B O 1
ATOM 2421 N N . TYR B 1 117 ? 19.828 -2.34 3.33 1 95.44 117 TYR B N 1
ATOM 2422 C CA . TYR B 1 117 ? 19.953 -1.938 1.933 1 95.44 117 TYR B CA 1
ATOM 2423 C C . TYR B 1 117 ? 21.156 -1.032 1.73 1 95.44 117 TYR B C 1
ATOM 2425 O O . TYR B 1 117 ? 21.453 -0.189 2.578 1 95.44 117 TYR B O 1
ATOM 2433 N N . SER B 1 118 ? 21.844 -1.216 0.577 1 96 118 SER B N 1
ATOM 2434 C CA . SER B 1 118 ? 22.906 -0.302 0.16 1 96 118 SER B CA 1
ATOM 2435 C C . SER B 1 118 ? 22.328 1.058 -0.235 1 96 118 SER B C 1
ATOM 2437 O O . SER B 1 118 ? 21.125 1.192 -0.453 1 96 118 SER B O 1
ATOM 2439 N N . PRO B 1 119 ? 23.188 2.051 -0.324 1 97.06 119 PRO B N 1
ATOM 2440 C CA . PRO B 1 119 ? 22.688 3.35 -0.795 1 97.06 119 PRO B CA 1
ATOM 2441 C C . PRO B 1 119 ? 22.031 3.268 -2.164 1 97.06 119 PRO B C 1
ATOM 2443 O O . PRO B 1 119 ? 21 3.916 -2.395 1 97.06 119 PRO B O 1
ATOM 2446 N N . GLY B 1 120 ? 22.609 2.475 -3.02 1 98.19 120 GLY B N 1
ATOM 2447 C CA . GLY B 1 120 ? 21.984 2.289 -4.324 1 98.19 120 GLY B CA 1
ATOM 2448 C C . GLY B 1 120 ? 20.609 1.666 -4.25 1 98.19 120 GLY B C 1
ATOM 2449 O O . GLY B 1 120 ? 19.703 2.068 -4.98 1 98.19 120 GLY B O 1
ATOM 2450 N N . GLU B 1 121 ? 20.438 0.685 -3.389 1 98.19 121 GLU B N 1
ATOM 2451 C CA . GLU B 1 121 ? 19.156 0.032 -3.207 1 98.19 121 GLU B CA 1
ATOM 2452 C C . GLU B 1 121 ? 18.125 0.984 -2.584 1 98.19 121 GLU B C 1
ATOM 2454 O O . GLU B 1 121 ? 16.969 0.998 -2.975 1 98.19 121 GLU B O 1
ATOM 2459 N N . LEU B 1 122 ? 18.562 1.767 -1.62 1 97.94 122 LEU B N 1
ATOM 2460 C CA . LEU B 1 122 ? 17.672 2.764 -1.025 1 97.94 122 LEU B CA 1
ATOM 2461 C C . LEU B 1 122 ? 17.234 3.781 -2.068 1 97.94 122 LEU B C 1
ATOM 2463 O O . LEU B 1 122 ? 16.047 4.148 -2.115 1 97.94 122 LEU B O 1
ATOM 2467 N N . PHE B 1 123 ? 18.203 4.254 -2.885 1 98.69 123 PHE B N 1
ATOM 2468 C CA . PHE B 1 123 ? 17.875 5.172 -3.967 1 98.69 123 PHE B CA 1
ATOM 2469 C C . PHE B 1 123 ? 16.844 4.559 -4.902 1 98.69 123 PHE B C 1
ATOM 2471 O O . PHE B 1 123 ? 15.859 5.211 -5.262 1 98.69 123 PHE B O 1
ATOM 2478 N N . TRP B 1 124 ? 17.031 3.318 -5.297 1 98.81 124 TRP B N 1
ATOM 2479 C CA . TRP B 1 124 ? 16.109 2.627 -6.184 1 98.81 124 TRP B CA 1
ATOM 2480 C C . TRP B 1 124 ? 14.711 2.576 -5.57 1 98.81 124 TRP B C 1
ATOM 2482 O O . TRP B 1 124 ? 13.719 2.826 -6.258 1 98.81 124 TRP B O 1
ATOM 2492 N N . ILE B 1 125 ? 14.602 2.232 -4.266 1 98.44 125 ILE B N 1
ATOM 2493 C CA . ILE B 1 125 ? 13.328 2.154 -3.568 1 98.44 125 ILE B CA 1
ATOM 2494 C C . ILE B 1 125 ? 12.633 3.516 -3.6 1 98.44 125 ILE B C 1
ATOM 2496 O O . ILE B 1 125 ? 11.445 3.609 -3.904 1 98.44 125 ILE B O 1
ATOM 2500 N N . LEU B 1 126 ? 13.367 4.562 -3.291 1 98.38 126 LEU B N 1
ATOM 2501 C CA . LEU B 1 126 ? 12.797 5.906 -3.279 1 98.38 126 LEU B CA 1
ATOM 2502 C C . LEU B 1 126 ? 12.297 6.293 -4.668 1 98.38 126 LEU B C 1
ATOM 2504 O O . LEU B 1 126 ? 11.203 6.859 -4.801 1 98.38 126 LEU B O 1
ATOM 2508 N N . LYS B 1 127 ? 13.078 6.004 -5.621 1 98.62 127 LYS B N 1
ATOM 2509 C CA . LYS B 1 127 ? 12.773 6.438 -6.98 1 98.62 127 LYS B CA 1
ATOM 2510 C C . LYS B 1 127 ? 11.602 5.648 -7.559 1 98.62 127 LYS B C 1
ATOM 2512 O O . LYS B 1 127 ? 10.727 6.219 -8.211 1 98.62 127 LYS B O 1
ATOM 2517 N N . ASN B 1 128 ? 11.562 4.344 -7.277 1 98.69 128 ASN B N 1
ATOM 2518 C CA . ASN B 1 128 ? 10.648 3.465 -8 1 98.69 128 ASN B CA 1
ATOM 2519 C C . ASN B 1 128 ? 9.453 3.064 -7.133 1 98.69 128 ASN B C 1
ATOM 2521 O O . ASN B 1 128 ? 8.445 2.58 -7.645 1 98.69 128 ASN B O 1
ATOM 2525 N N . GLY B 1 129 ? 9.562 3.279 -5.812 1 98.5 129 GLY B N 1
ATOM 2526 C CA . GLY B 1 129 ? 8.555 2.703 -4.938 1 98.5 129 GLY B CA 1
ATOM 2527 C C . GLY B 1 129 ? 8.547 1.187 -4.953 1 98.5 129 GLY B C 1
ATOM 2528 O O . GLY B 1 129 ? 9.406 0.562 -5.57 1 98.5 129 GLY B O 1
ATOM 2529 N N . ILE B 1 130 ? 7.617 0.657 -4.176 1 98.12 130 ILE B N 1
ATOM 2530 C CA . ILE B 1 130 ? 7.449 -0.791 -4.113 1 98.12 130 ILE B CA 1
ATOM 2531 C C . ILE B 1 130 ? 5.984 -1.152 -4.359 1 98.12 130 ILE B C 1
ATOM 2533 O O . ILE B 1 130 ? 5.102 -0.735 -3.605 1 98.12 130 ILE B O 1
ATOM 2537 N N . LYS B 1 131 ? 5.75 -1.959 -5.336 1 97 131 LYS B N 1
ATOM 2538 C CA . LYS B 1 131 ? 4.402 -2.375 -5.711 1 97 131 LYS B CA 1
ATOM 2539 C C . LYS B 1 131 ? 3.713 -3.102 -4.559 1 97 131 LYS B C 1
ATOM 2541 O O . LYS B 1 131 ? 4.34 -3.891 -3.852 1 97 131 LYS B O 1
ATOM 2546 N N . MET B 1 132 ? 2.432 -2.816 -4.359 1 97 132 MET B N 1
ATOM 2547 C CA . MET B 1 132 ? 1.562 -3.537 -3.432 1 97 132 MET B CA 1
ATOM 2548 C C . MET B 1 132 ? 2.072 -3.414 -2 1 97 132 MET B C 1
ATOM 2550 O O . MET B 1 132 ? 1.994 -4.367 -1.225 1 97 132 MET B O 1
ATOM 2554 N N . SER B 1 133 ? 2.719 -2.32 -1.692 1 96.69 133 SER B N 1
ATOM 2555 C CA . SER B 1 133 ? 3.223 -2.125 -0.337 1 96.69 133 SER B CA 1
ATOM 2556 C C . SER B 1 133 ? 2.785 -0.776 0.226 1 96.69 133 SER B C 1
ATOM 2558 O O . SER B 1 133 ? 2.865 -0.547 1.435 1 96.69 133 SER B O 1
ATOM 2560 N N . GLY B 1 134 ? 2.418 0.096 -0.615 1 96.38 134 GLY B N 1
ATOM 2561 C CA . GLY B 1 134 ? 2.117 1.453 -0.189 1 96.38 134 GLY B CA 1
ATOM 2562 C C . GLY B 1 134 ? 3.314 2.383 -0.27 1 96.38 134 GLY B C 1
ATOM 2563 O O . GLY B 1 134 ? 3.174 3.6 -0.126 1 96.38 134 GLY B O 1
ATOM 2564 N N . MET B 1 135 ? 4.543 1.847 -0.526 1 97.5 135 MET B N 1
ATOM 2565 C CA . MET B 1 135 ? 5.723 2.691 -0.698 1 97.5 135 MET B CA 1
ATOM 2566 C C . MET B 1 135 ? 5.715 3.363 -2.068 1 97.5 135 MET B C 1
ATOM 2568 O O . MET B 1 135 ? 5.957 2.709 -3.084 1 97.5 135 MET B O 1
ATOM 2572 N N . PRO B 1 136 ? 5.5 4.676 -2.041 1 98.06 136 PRO B N 1
ATOM 2573 C CA . PRO B 1 136 ? 5.297 5.363 -3.32 1 98.06 136 PRO B CA 1
ATOM 2574 C C . PRO B 1 136 ? 6.609 5.68 -4.031 1 98.06 136 PRO B C 1
ATOM 2576 O O . PRO B 1 136 ? 7.652 5.809 -3.387 1 98.06 136 PRO B O 1
ATOM 2579 N N . SER B 1 137 ? 6.496 5.754 -5.309 1 98.5 137 SER B N 1
ATOM 2580 C CA . SER B 1 137 ? 7.598 6.32 -6.082 1 98.5 137 SER B CA 1
ATOM 2581 C C . SER B 1 137 ? 7.723 7.824 -5.848 1 98.5 137 SER B C 1
ATOM 2583 O O . SER B 1 137 ? 6.715 8.531 -5.789 1 98.5 137 SER B O 1
ATOM 2585 N N . MET B 1 138 ? 8.906 8.289 -5.73 1 97.94 138 MET B N 1
ATOM 2586 C CA . MET B 1 138 ? 9.18 9.719 -5.598 1 97.94 138 MET B CA 1
ATOM 2587 C C . MET B 1 138 ? 10.055 10.219 -6.742 1 97.94 138 MET B C 1
ATOM 2589 O O . MET B 1 138 ? 10.844 11.148 -6.57 1 97.94 138 MET B O 1
ATOM 2593 N N . ALA B 1 139 ? 9.938 9.555 -7.805 1 97.56 139 ALA B N 1
ATOM 2594 C CA . ALA B 1 139 ? 10.742 9.891 -8.977 1 97.56 139 ALA B CA 1
ATOM 2595 C C . ALA B 1 139 ? 10.586 11.359 -9.344 1 97.56 139 ALA B C 1
ATOM 2597 O O . ALA B 1 139 ? 11.547 12 -9.781 1 97.56 139 ALA B O 1
ATOM 2598 N N . SER B 1 140 ? 9.461 11.953 -9.109 1 96.19 140 SER B N 1
ATOM 2599 C CA . SER B 1 140 ? 9.141 13.32 -9.516 1 96.19 140 SER B CA 1
ATOM 2600 C C . SER B 1 140 ? 9.945 14.336 -8.703 1 96.19 140 SER B C 1
ATOM 2602 O O . SER B 1 140 ? 10.047 15.5 -9.094 1 96.19 140 SER B O 1
ATOM 2604 N N . ASP B 1 141 ? 10.539 13.898 -7.598 1 96.88 141 ASP B N 1
ATOM 2605 C CA . ASP B 1 141 ? 11.266 14.82 -6.727 1 96.88 141 ASP B CA 1
ATOM 2606 C C . ASP B 1 141 ? 12.68 15.062 -7.238 1 96.88 141 ASP B C 1
ATOM 2608 O O . ASP B 1 141 ? 13.367 15.977 -6.773 1 96.88 141 ASP B O 1
ATOM 2612 N N . GLY B 1 142 ? 13.133 14.242 -8.211 1 97.38 142 GLY B N 1
ATOM 2613 C CA . GLY B 1 142 ? 14.438 14.414 -8.812 1 97.38 142 GLY B CA 1
ATOM 2614 C C . GLY B 1 142 ? 15.531 13.625 -8.117 1 97.38 142 GLY B C 1
ATOM 2615 O O . GLY B 1 142 ? 15.5 13.461 -6.895 1 97.38 142 GLY B O 1
ATOM 2616 N N . ASP B 1 143 ? 16.547 13.25 -8.891 1 98.06 143 ASP B N 1
ATOM 2617 C CA . ASP B 1 143 ? 17.594 12.352 -8.406 1 98.06 143 ASP B CA 1
ATOM 2618 C C . ASP B 1 143 ? 18.438 13.023 -7.316 1 98.06 143 ASP B C 1
ATOM 2620 O O . ASP B 1 143 ? 18.844 12.375 -6.352 1 98.06 143 ASP B O 1
ATOM 2624 N N . GLU B 1 144 ? 18.672 14.289 -7.5 1 97.62 144 GLU B N 1
ATOM 2625 C CA . GLU B 1 144 ? 19.5 14.977 -6.516 1 97.62 144 GLU B CA 1
ATOM 2626 C C . GLU B 1 144 ? 18.859 14.93 -5.129 1 97.62 144 GLU B C 1
ATOM 2628 O O . GLU B 1 144 ? 19.516 14.609 -4.145 1 97.62 144 GLU B O 1
ATOM 2633 N N . MET B 1 145 ? 17.562 15.195 -5.07 1 97.81 145 MET B N 1
ATOM 2634 C CA . MET B 1 145 ? 16.844 15.148 -3.805 1 97.81 145 MET B CA 1
ATOM 2635 C C . MET B 1 145 ? 16.828 13.727 -3.242 1 97.81 145 MET B C 1
ATOM 2637 O O . MET B 1 145 ? 17 13.531 -2.039 1 97.81 145 MET B O 1
ATOM 2641 N N . LEU B 1 146 ? 16.656 12.781 -4.098 1 98.5 146 LEU B N 1
ATOM 2642 C CA . LEU B 1 146 ? 16.562 11.398 -3.641 1 98.5 146 LEU B CA 1
ATOM 2643 C C . LEU B 1 146 ? 17.891 10.906 -3.086 1 98.5 146 LEU B C 1
ATOM 2645 O O . LEU B 1 146 ? 17.938 10.211 -2.068 1 98.5 146 LEU B O 1
ATOM 2649 N N . TRP B 1 147 ? 18.969 11.312 -3.713 1 98.5 147 TRP B N 1
ATOM 2650 C CA . TRP B 1 147 ? 20.281 10.938 -3.186 1 98.5 147 TRP B CA 1
ATOM 2651 C C . TRP B 1 147 ? 20.562 11.656 -1.867 1 98.5 147 TRP B C 1
ATOM 2653 O O . TRP B 1 147 ? 21.141 11.07 -0.95 1 98.5 147 TRP B O 1
ATOM 2663 N N . ALA B 1 148 ? 20.156 12.883 -1.794 1 97.94 148 ALA B N 1
ATOM 2664 C CA . ALA B 1 148 ? 20.297 13.594 -0.522 1 97.94 148 ALA B CA 1
ATOM 2665 C C . ALA B 1 148 ? 19.484 12.906 0.576 1 97.94 148 ALA B C 1
ATOM 2667 O O . ALA B 1 148 ? 19.938 12.812 1.72 1 97.94 148 ALA B O 1
ATOM 2668 N N . THR B 1 149 ? 18.328 12.422 0.214 1 97.5 149 THR B N 1
ATOM 2669 C CA . THR B 1 149 ? 17.484 11.711 1.167 1 97.5 149 THR B CA 1
ATOM 2670 C C . THR B 1 149 ? 18.141 10.398 1.59 1 97.5 149 THR B C 1
ATOM 2672 O O . THR B 1 149 ? 18.078 10.023 2.764 1 97.5 149 THR B O 1
ATOM 2675 N N . VAL B 1 150 ? 18.75 9.711 0.643 1 97.56 150 VAL B N 1
ATOM 2676 C CA . VAL B 1 150 ? 19.5 8.5 0.974 1 97.56 150 VAL B CA 1
ATOM 2677 C C . VAL B 1 150 ? 20.578 8.82 1.995 1 97.56 150 VAL B C 1
ATOM 2679 O O . VAL B 1 150 ? 20.781 8.078 2.961 1 97.56 150 VAL B O 1
ATOM 2682 N N . ALA B 1 151 ? 21.297 9.922 1.809 1 96.75 151 ALA B N 1
ATOM 2683 C CA . ALA B 1 151 ? 22.328 10.336 2.752 1 96.75 151 ALA B CA 1
ATOM 2684 C C . ALA B 1 151 ? 21.75 10.555 4.145 1 96.75 151 ALA B C 1
ATOM 2686 O O . ALA B 1 151 ? 22.328 10.125 5.145 1 96.75 151 ALA B O 1
ATOM 2687 N N . LEU B 1 152 ? 20.609 11.18 4.152 1 95.81 152 LEU B N 1
ATOM 2688 C CA . LEU B 1 152 ? 19.938 11.391 5.434 1 95.81 152 LEU B CA 1
ATOM 2689 C C . LEU B 1 152 ? 19.578 10.062 6.086 1 95.81 152 LEU B C 1
ATOM 2691 O O . LEU B 1 152 ? 19.828 9.867 7.277 1 95.81 152 LEU B O 1
ATOM 2695 N N . LEU B 1 153 ? 19 9.141 5.32 1 96 153 LEU B N 1
ATOM 2696 C CA . LEU B 1 153 ? 18.594 7.844 5.848 1 96 153 LEU B CA 1
ATOM 2697 C C . LEU B 1 153 ? 19.766 7.113 6.477 1 96 153 LEU B C 1
ATOM 2699 O O . LEU B 1 153 ? 19.625 6.469 7.516 1 96 153 LEU B O 1
ATOM 2703 N N . ARG B 1 154 ? 20.891 7.266 5.906 1 93.88 154 ARG B N 1
ATOM 2704 C CA . ARG B 1 154 ? 22.078 6.594 6.41 1 93.88 154 ARG B CA 1
ATOM 2705 C C . ARG B 1 154 ? 22.547 7.215 7.723 1 93.88 154 ARG B C 1
ATOM 2707 O O . ARG B 1 154 ? 23.219 6.555 8.523 1 93.88 154 ARG B O 1
ATOM 2714 N N . LYS B 1 155 ? 22.125 8.398 7.973 1 92.25 155 LYS B N 1
ATOM 2715 C CA . LYS B 1 155 ? 22.547 9.094 9.188 1 92.25 155 LYS B CA 1
ATOM 2716 C C . LYS B 1 155 ? 21.516 8.93 10.297 1 92.25 155 LYS B C 1
ATOM 2718 O O . LYS B 1 155 ? 21.828 9.133 11.477 1 92.25 155 LYS B O 1
ATOM 2723 N N . LEU B 1 156 ? 20.328 8.531 9.938 1 90.69 156 LEU B N 1
ATOM 2724 C CA . LEU B 1 156 ? 19.188 8.523 10.844 1 90.69 156 LEU B CA 1
ATOM 2725 C C . LEU B 1 156 ? 19.453 7.633 12.055 1 90.69 156 LEU B C 1
ATOM 2727 O O . LEU B 1 156 ? 19.172 8.008 13.188 1 90.69 156 LEU B O 1
ATOM 2731 N N . PRO B 1 157 ? 20.062 6.441 11.93 1 88.44 157 PRO B N 1
ATOM 2732 C CA . PRO B 1 157 ? 20.25 5.566 13.086 1 88.44 157 PRO B CA 1
ATOM 2733 C C . PRO B 1 157 ? 21.125 6.195 14.18 1 88.44 157 PRO B C 1
ATOM 2735 O O . PRO B 1 157 ? 20.969 5.867 15.359 1 88.44 157 PRO B O 1
ATOM 2738 N N . ASN B 1 158 ? 21.875 7.148 13.852 1 88.06 158 ASN B N 1
ATOM 2739 C CA . ASN B 1 158 ? 22.781 7.773 14.812 1 88.06 158 ASN B CA 1
ATOM 2740 C C . ASN B 1 158 ? 22.422 9.234 15.062 1 88.06 158 ASN B C 1
ATOM 2742 O O . ASN B 1 158 ? 23.156 9.961 15.719 1 88.06 158 ASN B O 1
ATOM 2746 N N . MET B 1 159 ? 21.359 9.578 14.516 1 89.38 159 MET B N 1
ATOM 2747 C CA . MET B 1 159 ? 20.969 10.977 14.656 1 89.38 159 MET B CA 1
ATOM 2748 C C . MET B 1 159 ? 20.094 11.164 15.898 1 89.38 159 MET B C 1
ATOM 2750 O O . MET B 1 159 ? 19.109 10.438 16.078 1 89.38 159 MET B O 1
ATOM 2754 N N . SER B 1 160 ? 20.469 12.133 16.672 1 91.81 160 SER B N 1
ATOM 2755 C CA . SER B 1 160 ? 19.656 12.445 17.844 1 91.81 160 SER B CA 1
ATOM 2756 C C . SER B 1 160 ? 18.391 13.219 17.453 1 91.81 160 SER B C 1
ATOM 2758 O O . SER B 1 160 ? 18.344 13.812 16.375 1 91.81 160 SER B O 1
ATOM 2760 N N . GLU B 1 161 ? 17.484 13.133 18.359 1 93.69 161 GLU B N 1
ATOM 2761 C CA . GLU B 1 161 ? 16.266 13.906 18.125 1 93.69 161 GLU B CA 1
ATOM 2762 C C . GLU B 1 161 ? 16.578 15.398 18.031 1 93.69 161 GLU B C 1
ATOM 2764 O O . GLU B 1 161 ? 16.016 16.094 17.172 1 93.69 161 GLU B O 1
ATOM 2769 N N . ASP B 1 162 ? 17.5 15.844 18.797 1 94.44 162 ASP B N 1
ATOM 2770 C CA . ASP B 1 162 ? 17.859 17.25 18.797 1 94.44 162 ASP B CA 1
ATOM 2771 C C . ASP B 1 162 ? 18.516 17.656 17.484 1 94.44 162 ASP B C 1
ATOM 2773 O O . ASP B 1 162 ? 18.188 18.703 16.906 1 94.44 162 ASP B O 1
ATOM 2777 N N . ASP B 1 163 ? 19.391 16.844 17.016 1 92.88 163 ASP B N 1
ATOM 2778 C CA . ASP B 1 163 ? 20.062 17.109 15.75 1 92.88 163 ASP B CA 1
ATOM 2779 C C . ASP B 1 163 ? 19.047 17.156 14.602 1 92.88 163 ASP B C 1
ATOM 2781 O O . ASP B 1 163 ? 19.109 18.047 13.758 1 92.88 163 ASP B O 1
ATOM 2785 N N . TYR B 1 164 ? 18.141 16.234 14.617 1 93.62 164 TYR B N 1
ATOM 2786 C CA . TYR B 1 164 ? 17.125 16.172 13.586 1 93.62 164 TYR B CA 1
ATOM 2787 C C . TYR B 1 164 ? 16.25 17.422 13.625 1 93.62 164 TYR B C 1
ATOM 2789 O O . TYR B 1 164 ? 15.969 18.031 12.586 1 93.62 164 TYR B O 1
ATOM 2797 N N . ASN B 1 165 ? 15.828 17.766 14.805 1 93.38 165 ASN B N 1
ATOM 2798 C CA . ASN B 1 165 ? 14.969 18.922 14.969 1 93.38 165 ASN B CA 1
ATOM 2799 C C . ASN B 1 165 ? 15.656 20.203 14.508 1 93.38 165 ASN B C 1
ATOM 2801 O O . ASN B 1 165 ? 15.023 21.078 13.922 1 93.38 165 ASN B O 1
ATOM 2805 N N . ASP B 1 166 ? 16.938 20.312 14.773 1 93.19 166 ASP B N 1
ATOM 2806 C CA . ASP B 1 166 ? 17.703 21.484 14.328 1 93.19 166 ASP B CA 1
ATOM 2807 C C . ASP B 1 166 ? 17.703 21.578 12.805 1 93.19 166 ASP B C 1
ATOM 2809 O O . ASP B 1 166 ? 17.469 22.656 12.25 1 93.19 166 ASP B O 1
ATOM 2813 N N . LEU B 1 167 ? 17.938 20.516 12.188 1 92.31 167 LEU B N 1
ATOM 2814 C CA . LEU B 1 167 ? 17.953 20.484 10.734 1 92.31 167 LEU B CA 1
ATOM 2815 C C . LEU B 1 167 ? 16.562 20.766 10.172 1 92.31 167 LEU B C 1
ATOM 2817 O O . LEU B 1 167 ? 16.422 21.453 9.164 1 92.31 167 LEU B O 1
ATOM 2821 N N . TRP B 1 168 ? 15.555 20.203 10.828 1 92.06 168 TRP B N 1
ATOM 2822 C CA . TRP B 1 168 ? 14.18 20.422 10.398 1 92.06 168 TRP B CA 1
ATOM 2823 C C . TRP B 1 168 ? 13.82 21.906 10.484 1 92.06 168 TRP B C 1
ATOM 2825 O O . TRP B 1 168 ? 13.195 22.453 9.562 1 92.06 168 TRP B O 1
ATOM 2835 N N . MET B 1 169 ? 14.227 22.531 11.539 1 92.75 169 MET B N 1
ATOM 2836 C CA . MET B 1 169 ? 13.969 23.969 11.695 1 92.75 169 MET B CA 1
ATOM 2837 C C . MET B 1 169 ? 14.672 24.766 10.602 1 92.75 169 MET B C 1
ATOM 2839 O O . MET B 1 169 ? 14.117 25.734 10.086 1 92.75 169 MET B O 1
ATOM 2843 N N . GLN B 1 170 ? 15.867 24.359 10.289 1 92.12 170 GLN B N 1
ATOM 2844 C CA . GLN B 1 170 ? 16.594 25.016 9.203 1 92.12 170 GLN B CA 1
ATOM 2845 C C . GLN B 1 170 ? 15.875 24.812 7.867 1 92.12 170 GLN B C 1
ATOM 2847 O O . GLN B 1 170 ? 15.789 25.75 7.062 1 92.12 170 GLN B O 1
ATOM 2852 N N . ALA B 1 171 ? 15.32 23.672 7.691 1 92.06 171 ALA B N 1
ATOM 2853 C CA . ALA B 1 171 ? 14.586 23.391 6.461 1 92.06 171 ALA B CA 1
ATOM 2854 C C . ALA B 1 171 ? 13.328 24.234 6.355 1 92.06 171 ALA B C 1
ATOM 2856 O O . ALA B 1 171 ? 13 24.734 5.277 1 92.06 171 ALA B O 1
ATOM 2857 N N . GLN B 1 172 ? 12.633 24.375 7.473 1 88.88 172 GLN B N 1
ATOM 2858 C CA . GLN B 1 172 ? 11.422 25.188 7.5 1 88.88 172 GLN B CA 1
ATOM 2859 C C . GLN B 1 172 ? 11.734 26.656 7.184 1 88.88 172 GLN B C 1
ATOM 2861 O O . GLN B 1 172 ? 10.977 27.328 6.484 1 88.88 172 GLN B O 1
ATOM 2866 N N . ALA B 1 173 ? 12.852 27.062 7.688 1 87.31 173 ALA B N 1
ATOM 2867 C CA . ALA B 1 173 ? 13.281 28.453 7.461 1 87.31 173 ALA B CA 1
ATOM 2868 C C . ALA B 1 173 ? 13.656 28.672 6 1 87.31 173 ALA B C 1
ATOM 2870 O O . ALA B 1 173 ? 13.398 29.734 5.441 1 87.31 173 ALA B O 1
ATOM 2871 N N . ALA B 1 174 ? 14.227 27.672 5.445 1 81.75 174 ALA B N 1
ATOM 2872 C CA . ALA B 1 174 ? 14.656 27.781 4.055 1 81.75 174 ALA B CA 1
ATOM 2873 C C . ALA B 1 174 ? 13.461 27.703 3.104 1 81.75 174 ALA B C 1
ATOM 2875 O O . ALA B 1 174 ? 13.492 28.266 2.008 1 81.75 174 ALA B O 1
ATOM 2876 N N . GLY B 1 175 ? 12.445 26.797 3.348 1 67.81 175 GLY B N 1
ATOM 2877 C CA . GLY B 1 175 ? 11.234 26.672 2.549 1 67.81 175 GLY B CA 1
ATOM 2878 C C . GLY B 1 175 ? 10.344 27.906 2.633 1 67.81 175 GLY B C 1
ATOM 2879 O O . GLY B 1 175 ? 9.656 28.234 1.667 1 67.81 175 GLY B O 1
ATOM 2880 N N . ASP B 1 176 ? 10.086 28.516 3.842 1 53.78 176 ASP B N 1
ATOM 2881 C CA . ASP B 1 176 ? 9.328 29.75 4.039 1 53.78 176 ASP B CA 1
ATOM 2882 C C . ASP B 1 176 ? 9.938 30.906 3.246 1 53.78 176 ASP B C 1
ATOM 2884 O O . ASP B 1 176 ? 9.227 31.828 2.836 1 53.78 176 ASP B O 1
ATOM 2888 N N . HIS B 1 177 ? 11.172 30.859 2.902 1 45.88 177 HIS B N 1
ATOM 2889 C CA . HIS B 1 177 ? 11.766 31.953 2.127 1 45.88 177 HIS B CA 1
ATOM 2890 C C . HIS B 1 177 ? 11.414 31.812 0.647 1 45.88 177 HIS B C 1
ATOM 2892 O O . HIS B 1 177 ? 11.484 32.812 -0.098 1 45.88 177 HIS B O 1
ATOM 2898 N N . VAL B 1 178 ? 11.188 30.656 0.146 1 43.16 178 VAL B N 1
ATOM 2899 C CA . VAL B 1 178 ? 10.781 30.594 -1.255 1 43.16 178 VAL B CA 1
ATOM 2900 C C . VAL B 1 178 ? 9.336 31.047 -1.401 1 43.16 178 VAL B C 1
ATOM 2902 O O . VAL B 1 178 ? 8.961 31.641 -2.416 1 43.16 178 VAL B O 1
ATOM 2905 N N . GLY B 1 179 ? 8.461 30.734 -0.518 1 38.16 179 GLY B N 1
ATOM 2906 C CA . GLY B 1 179 ? 7.078 31.172 -0.61 1 38.16 179 GLY B CA 1
ATOM 2907 C C . GLY B 1 179 ? 6.922 32.688 -0.422 1 38.16 179 GLY B C 1
ATOM 2908 O O . GLY B 1 179 ? 5.852 33.219 -0.678 1 38.16 179 GLY B O 1
ATOM 2909 N N . MET B 1 180 ? 7.73 33.281 0.342 1 35.81 180 MET B N 1
ATOM 2910 C CA . MET B 1 180 ? 7.555 34.719 0.522 1 35.81 180 MET B CA 1
ATOM 2911 C C . MET B 1 180 ? 8.031 35.5 -0.707 1 35.81 180 MET B C 1
ATOM 2913 O O . MET B 1 180 ? 7.887 36.719 -0.78 1 35.81 180 MET B O 1
ATOM 2917 N N . ASN B 1 181 ? 8.93 34.844 -1.451 1 36 181 ASN B N 1
ATOM 2918 C CA . ASN B 1 181 ? 9.367 35.688 -2.555 1 36 181 ASN B CA 1
ATOM 2919 C C . ASN B 1 181 ? 8.344 35.719 -3.686 1 36 181 ASN B C 1
ATOM 2921 O O . ASN B 1 181 ? 8.664 36.094 -4.816 1 36 181 ASN B O 1
ATOM 2925 N N . HIS B 1 182 ? 7.211 34.969 -3.521 1 34.38 182 HIS B N 1
ATOM 2926 C CA . HIS B 1 182 ? 6.293 35.125 -4.641 1 34.38 182 HIS B CA 1
ATOM 2927 C C . HIS B 1 182 ? 5.93 36.594 -4.848 1 34.38 182 HIS B C 1
ATOM 2929 O O . HIS B 1 182 ? 5.551 37 -5.953 1 34.38 182 HIS B O 1
ATOM 2935 N N . SER B 1 183 ? 5.293 37.156 -3.83 1 32.66 183 SER B N 1
ATOM 2936 C CA . SER B 1 183 ? 4.27 38.125 -4.191 1 32.66 183 SER B CA 1
ATOM 2937 C C . SER B 1 183 ? 4.887 39.375 -4.805 1 32.66 183 SER B C 1
ATOM 2939 O O . SER B 1 183 ? 4.188 40.188 -5.422 1 32.66 183 SER B O 1
ATOM 2941 N N . THR B 1 184 ? 5.961 39.875 -4.199 1 33.47 184 THR B N 1
ATOM 2942 C CA . THR B 1 184 ? 5.883 41.312 -4.477 1 33.47 184 THR B CA 1
ATOM 2943 C C . THR B 1 184 ? 6.34 41.594 -5.898 1 33.47 184 THR B C 1
ATOM 2945 O O . THR B 1 184 ? 7.477 42.031 -6.113 1 33.47 184 THR B O 1
ATOM 2948 N N . ALA B 1 185 ? 6.184 40.625 -6.824 1 33.97 185 ALA B N 1
ATOM 2949 C CA . ALA B 1 185 ? 6.469 41.156 -8.164 1 33.97 185 ALA B CA 1
ATOM 2950 C C . ALA B 1 185 ? 5.684 42.406 -8.445 1 33.97 185 ALA B C 1
ATOM 2952 O O . ALA B 1 185 ? 4.453 42.438 -8.359 1 33.97 185 ALA B O 1
ATOM 2953 N N . GLY B 1 186 ? 6.238 43.562 -8.25 1 30.33 186 GLY B N 1
ATOM 2954 C CA . GLY B 1 186 ? 5.898 44.938 -8.57 1 30.33 186 GLY B CA 1
ATOM 2955 C C . GLY B 1 186 ? 5.324 45.094 -9.961 1 30.33 186 GLY B C 1
ATOM 2956 O O . GLY B 1 186 ? 5.875 44.562 -10.938 1 30.33 186 GLY B O 1
ATOM 2957 N N . THR B 1 187 ? 3.971 45.094 -10.117 1 31.48 187 THR B N 1
ATOM 2958 C CA . THR B 1 187 ? 3.15 45.531 -11.25 1 31.48 187 THR B CA 1
ATOM 2959 C C . THR B 1 187 ? 3.779 46.719 -11.945 1 31.48 187 THR B C 1
ATOM 2961 O O . THR B 1 187 ? 3.621 47.875 -11.492 1 31.48 187 THR B O 1
ATOM 2964 N N . ASP B 1 188 ? 5.094 46.719 -12.195 1 29.84 188 ASP B N 1
ATOM 2965 C CA . ASP B 1 188 ? 5.473 47.906 -12.977 1 29.84 188 ASP B CA 1
ATOM 2966 C C . ASP B 1 188 ? 4.711 47.969 -14.305 1 29.84 188 ASP B C 1
ATOM 2968 O O . ASP B 1 188 ? 4.801 47.031 -15.109 1 29.84 188 ASP B O 1
ATOM 2972 N N . GLY B 1 189 ? 3.449 48.375 -14.305 1 28.2 189 GLY B N 1
ATOM 2973 C CA . GLY B 1 189 ? 2.57 48.844 -15.367 1 28.2 189 GLY B CA 1
ATOM 2974 C C . GLY B 1 189 ? 3.301 49.562 -16.469 1 28.2 189 GLY B C 1
ATOM 2975 O O . GLY B 1 189 ? 3.682 50.719 -16.312 1 28.2 189 GLY B O 1
ATOM 2976 N N . ALA B 1 190 ? 4.277 48.938 -17.125 1 28.67 190 ALA B N 1
ATOM 2977 C CA . ALA B 1 190 ? 4.875 49.625 -18.25 1 28.67 190 ALA B CA 1
ATOM 2978 C C . ALA B 1 190 ? 3.803 50.125 -19.219 1 28.67 190 ALA B C 1
ATOM 2980 O O . ALA B 1 190 ? 2.838 49.438 -19.5 1 28.67 190 ALA B O 1
ATOM 2981 N N . LYS B 1 191 ? 3.795 51.375 -19.578 1 30.12 191 LYS B N 1
ATOM 2982 C CA . LYS B 1 191 ? 3.182 52.344 -20.484 1 30.12 191 LYS B CA 1
ATOM 2983 C C . LYS B 1 191 ? 3.262 51.844 -21.938 1 30.12 191 LYS B C 1
ATOM 2985 O O . LYS B 1 191 ? 4.344 51.781 -22.516 1 30.12 191 LYS B O 1
ATOM 2990 N N . GLN B 1 192 ? 2.465 50.781 -22.391 1 25.22 192 GLN B N 1
ATOM 2991 C CA . GLN B 1 192 ? 2.352 50.469 -23.812 1 25.22 192 GLN B CA 1
ATOM 2992 C C . GLN B 1 192 ? 2.049 51.719 -24.641 1 25.22 192 GLN B C 1
ATOM 2994 O O . GLN B 1 192 ? 1.023 52.344 -24.438 1 25.22 192 GLN B O 1
ATOM 2999 N N . ALA B 1 193 ? 3.02 52.312 -25.203 1 24.92 193 ALA B N 1
ATOM 3000 C CA . ALA B 1 193 ? 2.979 53.438 -26.125 1 24.92 193 ALA B CA 1
ATOM 3001 C C . ALA B 1 193 ? 2.104 53.156 -27.328 1 24.92 193 ALA B C 1
ATOM 3003 O O . ALA B 1 193 ? 2.088 52.031 -27.828 1 24.92 193 ALA B O 1
ATOM 3004 N N . ASP B 1 194 ? 1.087 53.938 -27.672 1 24.77 194 ASP B N 1
ATOM 3005 C CA . ASP B 1 194 ? 0.025 54.125 -28.656 1 24.77 194 ASP B CA 1
ATOM 3006 C C . ASP B 1 194 ? 0.592 54.188 -30.062 1 24.77 194 ASP B C 1
ATOM 3008 O O . ASP B 1 194 ? 1.326 55.125 -30.406 1 24.77 194 ASP B O 1
ATOM 3012 N N . GLN B 1 195 ? 1.281 53.156 -30.609 1 23.98 195 GLN B N 1
ATOM 3013 C CA . GLN B 1 195 ? 1.775 53.469 -31.953 1 23.98 195 GLN B CA 1
ATOM 3014 C C . GLN B 1 195 ? 0.634 53.875 -32.875 1 23.98 195 GLN B C 1
ATOM 3016 O O . GLN B 1 195 ? -0.452 53.281 -32.812 1 23.98 195 GLN B O 1
ATOM 3021 N N . PRO B 1 196 ? 0.799 54.906 -33.688 1 24.12 196 PRO B N 1
ATOM 3022 C CA . PRO B 1 196 ? -0.09 55.719 -34.531 1 24.12 196 PRO B CA 1
ATOM 3023 C C . PRO B 1 196 ? -0.673 54.938 -35.719 1 24.12 196 PRO B C 1
ATOM 3025 O O . PRO B 1 196 ? -0.139 53.906 -36.094 1 24.12 196 PRO B O 1
ATOM 3028 N N . SER B 1 197 ? -1.872 55.25 -36.125 1 25.77 197 SER B N 1
ATOM 3029 C CA . SER B 1 197 ? -2.943 54.969 -37.094 1 25.77 197 SER B CA 1
ATOM 3030 C C . SER B 1 197 ? -2.465 55.125 -38.531 1 25.77 197 SER B C 1
ATOM 3032 O O . SER B 1 197 ? -3.273 55.125 -39.469 1 25.77 197 SER B O 1
ATOM 3034 N N . ALA B 1 198 ? -1.172 55.062 -38.906 1 20.16 198 ALA B N 1
ATOM 3035 C CA . ALA B 1 198 ? -1.062 55.969 -40.031 1 20.16 198 ALA B CA 1
ATOM 3036 C C . ALA B 1 198 ? -1.844 55.438 -41.219 1 20.16 198 ALA B C 1
ATOM 3038 O O . ALA B 1 198 ? -2.619 56.156 -41.844 1 20.16 198 ALA B O 1
ATOM 3039 N N . ALA B 1 199 ? -1.343 54.531 -42.188 1 21.2 199 ALA B N 1
ATOM 3040 C CA . ALA B 1 199 ? -1.024 55.031 -43.531 1 21.2 199 ALA B CA 1
ATOM 3041 C C . ALA B 1 199 ? -2.152 54.719 -44.5 1 21.2 199 ALA B C 1
ATOM 3043 O O . ALA B 1 199 ? -2.65 53.594 -44.562 1 21.2 199 ALA B O 1
ATOM 3044 N N . SER B 1 200 ? -2.701 55.719 -45.188 1 22.39 200 SER B 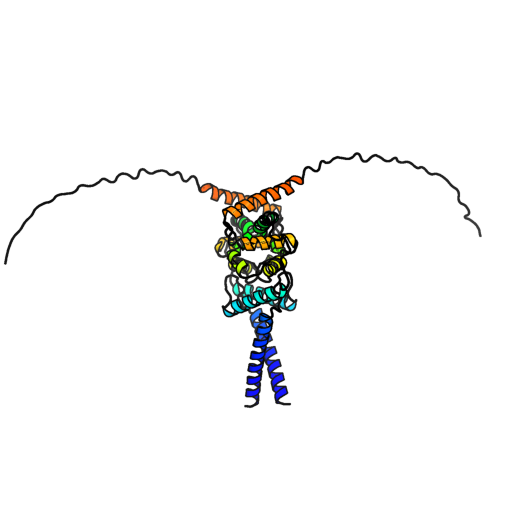N 1
ATOM 3045 C CA . SER B 1 200 ? -3.76 56 -46.125 1 22.39 200 SER B CA 1
ATOM 3046 C C . SER B 1 200 ? -3.451 55.406 -47.5 1 22.39 200 SER B C 1
ATOM 3048 O O . SER B 1 200 ? -4.086 55.75 -48.5 1 22.39 200 SER B O 1
ATOM 3050 N N . ARG B 1 201 ? -2.553 54.406 -47.656 1 20.69 201 ARG B N 1
ATOM 3051 C CA . ARG B 1 201 ? -2.152 54.656 -49.031 1 20.69 201 ARG B CA 1
ATOM 3052 C C . ARG B 1 201 ? -3.301 54.375 -50 1 20.69 201 ARG B C 1
ATOM 3054 O O . ARG B 1 201 ? -3.961 53.344 -49.906 1 20.69 201 ARG B O 1
ATOM 3061 N N . PRO B 1 202 ? -3.312 55.125 -51.125 1 21.5 202 PRO B N 1
ATOM 3062 C CA . PRO B 1 202 ? -4.273 55.594 -52.125 1 21.5 202 PRO B CA 1
ATOM 3063 C C . PRO B 1 202 ? -4.676 54.531 -53.125 1 21.5 202 PRO B C 1
ATOM 3065 O O . PRO B 1 202 ? -5.867 54.25 -53.312 1 21.5 202 PRO B O 1
ATOM 3068 N N . ASP B 1 203 ? -3.973 54.438 -54.312 1 18.89 203 ASP B N 1
ATOM 3069 C CA . ASP B 1 203 ? -4.512 54.969 -55.562 1 18.89 203 ASP B CA 1
ATOM 3070 C C . ASP B 1 203 ? -5.031 53.844 -56.469 1 18.89 203 ASP B C 1
ATOM 3072 O O . ASP B 1 203 ? -6.16 53.906 -56.938 1 18.89 203 ASP B O 1
ATOM 3076 N N . GLY B 1 204 ? -4.109 53.125 -57.281 1 19.48 204 GLY B N 1
ATOM 3077 C CA . GLY B 1 204 ? -4.219 53.312 -58.719 1 19.48 204 GLY B CA 1
ATOM 3078 C C . GLY B 1 204 ? -5.152 52.344 -59.406 1 19.48 204 GLY B C 1
ATOM 3079 O O . GLY B 1 204 ? -5.609 51.375 -58.781 1 19.48 204 GLY B O 1
ATOM 3080 N N . GLY B 1 205 ? -4.977 51.938 -60.75 1 19.3 205 GLY B N 1
ATOM 3081 C CA . GLY B 1 205 ? -5.594 52.125 -62.062 1 19.3 205 GLY B CA 1
ATOM 3082 C C . GLY B 1 205 ? -6.145 50.844 -62.656 1 19.3 205 GLY B C 1
ATOM 3083 O O . GLY B 1 205 ? -6.738 50.844 -63.719 1 19.3 205 GLY B O 1
ATOM 3084 N N . ALA B 1 206 ? -5.77 49.562 -62.312 1 21.8 206 ALA B N 1
ATOM 3085 C CA . ALA B 1 206 ? -5.66 48.875 -63.594 1 21.8 206 ALA B CA 1
ATOM 3086 C C . ALA B 1 206 ? -7.035 48.625 -64.188 1 21.8 206 ALA B C 1
ATOM 3088 O O . ALA B 1 206 ? -8.031 48.5 -63.469 1 21.8 206 ALA B O 1
ATOM 3089 N N . ARG B 1 207 ? -6.988 48.031 -65.562 1 19.55 207 ARG B N 1
ATOM 3090 C CA . ARG B 1 207 ? -7.488 48.094 -66.938 1 19.55 207 ARG B CA 1
ATOM 3091 C C . ARG B 1 207 ? -8.609 47.062 -67.188 1 19.55 207 ARG B C 1
ATOM 3093 O O . ARG B 1 207 ? -8.836 46.219 -66.312 1 19.55 207 ARG B O 1
ATOM 3100 N N . HIS B 1 208 ? -8.406 46.125 -68.125 1 22.2 208 HIS B N 1
ATOM 3101 C CA . HIS B 1 208 ? -9.148 46.062 -69.375 1 22.2 208 HIS B CA 1
ATOM 3102 C C . HIS B 1 208 ? -10.195 44.938 -69.312 1 22.2 208 HIS B C 1
ATOM 3104 O O . HIS B 1 208 ? -9.859 43.781 -69.062 1 22.2 208 HIS B O 1
ATOM 3110 N N . LYS B 1 209 ? -11.352 45.156 -69.125 1 19.83 209 LYS B N 1
ATOM 3111 C CA . LYS B 1 209 ? -12.5 44.25 -69.062 1 19.83 209 LYS B CA 1
ATOM 3112 C C . LYS B 1 209 ? -12.695 43.531 -70.375 1 19.83 209 LYS B C 1
ATOM 3114 O O . LYS B 1 209 ? -13.008 42.344 -70.375 1 19.83 209 LYS B O 1
ATOM 3119 N N . HIS B 1 210 ? -13.18 44.25 -71.5 1 21.3 210 HIS B N 1
ATOM 3120 C CA . HIS B 1 210 ? -14.492 43.906 -72.062 1 21.3 210 HIS B CA 1
ATOM 3121 C C . HIS B 1 210 ? -14.391 42.75 -73.062 1 21.3 210 HIS B C 1
ATOM 3123 O O . HIS B 1 210 ? -15.406 42.281 -73.562 1 21.3 210 HIS B O 1
ATOM 3129 N N . SER B 1 211 ? -13.266 42.562 -73.75 1 21.25 211 SER B N 1
ATOM 3130 C CA . SER B 1 211 ? -13.484 42.344 -75.188 1 21.25 211 SER B CA 1
ATOM 3131 C C . SER B 1 211 ? -14.312 41.094 -75.375 1 21.25 211 SER B C 1
ATOM 3133 O O . SER B 1 211 ? -15.328 41.125 -76.125 1 21.25 211 SER B O 1
ATOM 3135 N N . HIS B 1 212 ? -13.844 40.219 -76.438 1 22.64 212 HIS B N 1
ATOM 3136 C CA . HIS B 1 212 ? -14.336 39.438 -77.562 1 22.64 212 HIS B CA 1
ATOM 3137 C C . HIS B 1 212 ? -14.977 38.125 -77.125 1 22.64 212 HIS B C 1
ATOM 3139 O O . HIS B 1 212 ? -14.477 37.5 -76.188 1 22.64 212 HIS B O 1
#